Protein AF-0000000073390337 (afdb_homodimer)

Solvent-accessible surface area (backbone atoms only — not comparable to full-atom values): 37050 Å² total; per-residue (Å²): 123,30,49,32,15,36,38,75,46,64,50,54,58,56,30,43,57,55,48,52,52,51,50,49,24,47,72,44,14,72,26,25,35,34,39,32,41,60,30,49,56,32,72,34,68,82,40,64,61,52,49,68,56,39,47,49,39,52,44,60,63,42,59,75,82,54,41,79,37,54,44,79,43,74,34,68,76,51,90,49,60,69,59,32,46,50,51,53,52,53,58,48,54,76,74,48,61,94,84,52,46,40,28,38,45,44,68,50,80,82,76,32,61,63,63,50,65,64,41,81,85,51,38,82,41,77,44,76,81,58,78,89,82,51,45,64,60,53,44,51,34,55,52,71,34,47,76,87,41,33,66,68,46,39,46,90,48,44,90,48,33,42,67,51,35,52,52,48,52,57,56,46,47,71,38,73,64,38,60,57,36,30,51,35,43,52,50,43,50,50,54,48,56,54,46,61,76,32,85,59,86,71,50,44,53,33,21,26,32,45,42,32,39,58,68,24,34,46,34,28,22,31,52,45,73,71,50,53,69,19,34,32,54,33,46,44,68,58,49,74,82,35,35,67,68,53,31,24,52,48,30,34,26,63,41,25,53,40,81,71,56,64,71,56,52,59,71,21,51,75,47,76,47,78,50,37,52,40,77,50,38,87,83,40,36,38,35,33,45,35,37,34,29,47,57,44,85,49,77,80,74,66,69,43,50,31,89,70,16,69,35,50,46,78,39,54,54,87,56,46,60,82,42,42,46,44,19,33,73,51,38,47,56,55,48,29,71,79,67,49,52,79,59,75,76,72,79,119,122,30,48,31,15,36,36,74,48,64,50,54,57,56,29,43,57,56,48,51,52,50,49,51,24,48,73,44,14,73,27,24,35,34,38,29,41,60,30,49,55,33,71,34,70,81,40,64,62,52,49,68,56,37,48,50,39,54,44,59,64,42,58,76,82,54,40,79,38,53,44,79,43,74,34,68,76,51,91,49,60,70,59,32,46,49,50,51,53,53,58,49,54,77,74,49,63,93,83,52,44,41,28,38,47,43,67,49,80,82,77,32,60,62,64,51,64,65,41,80,85,51,37,81,40,78,45,76,82,58,79,89,82,50,44,63,58,53,44,51,34,55,53,71,34,47,75,88,40,32,68,68,48,40,45,92,46,45,88,47,33,42,68,51,36,53,52,49,52,57,56,47,48,74,37,75,64,37,58,57,35,28,52,35,43,52,50,44,51,49,54,50,56,54,46,62,76,32,84,58,86,72,50,43,54,32,20,26,32,44,42,32,39,59,69,23,34,45,34,27,24,30,51,44,73,72,51,55,68,18,34,32,52,33,46,43,68,57,51,75,80,35,37,67,67,54,31,24,53,48,29,34,26,61,42,24,52,41,81,70,56,64,72,56,51,59,72,20,52,74,47,76,46,76,49,35,52,41,77,50,38,87,81,40,35,38,35,33,45,35,36,35,30,47,56,44,85,50,78,80,73,66,68,43,50,31,90,68,17,69,35,51,48,76,40,55,54,87,56,46,60,82,41,44,46,45,20,33,73,51,39,46,57,55,46,28,70,79,66,49,53,80,59,74,76,74,80,120

pLDDT: mean 91.86, std 10.79, range [25.38, 98.88]

Sequence (696 aa):
MYDNAILIGRFEPVHNGHLALLRCALDSAHHAIVIMGSAWQARSPKNPFTWQEREAMLRNALPVADRARLTVLPVRDHYNELAWVAAVLQAVARHVRPDARIGLVGHFKDATSSYLRRFPGWQLIAVERQGSIDATAIRDAYFGATPDTLLAALGPLAEQVPDSTIDFLRAFAQAPHYAALQEEWRMLRGYREAWAKAPYPPVFVTVDAVLRCQDHVLLIRRAHAPGKGQLAAPGGFIEQRETVWQSCLRELAEETHCTLPEARMRAALREVAVFDHPDRSQRGRTITHAHYFDLEGEPFPDVRADDDAAQVEWFPITALAALEEAFFEDHFHMLDHFLGLTRELAAGMYDNAILIGRFEPVHNGHLALLRCALDSAHHAIVIMGSAWQARSPKNPFTWQEREAMLRNALPVADRARLTVLPVRDHYNELAWVAAVLQAVARHVRPDARIGLVGHFKDATSSYLRRFPGWQLIAVERQGSIDATAIRDAYFGATPDTLLAALGPLAEQVPDSTIDFLRAFAQAPHYAALQEEWRMLRGYREAWAKAPYPPVFVTVDAVLRCQDHVLLIRRAHAPGKGQLAAPGGFIEQRETVWQSCLRELAEETHCTLPEARMRAALREVAVFDHPDRSQRGRTITHAHYFDLEGEPFPDVRADDDAAQVEWFPITALAALEEAFFEDHFHMLDHFLGLTRELAAG

Foldseek 3Di:
DFAEEEEEDQPLDPWQQNLVLVVLRVVVHQAYEYEHEQQQAAAALVRNDHVVLNLVQNLVLDDVVRSVRYHYHYAYDDPDPLVRLVRVVVRVPVVDDPPTAYEYEDADDPVNVVVVVSPPRYHYDHDHRDDPDDSNQLSCLLLVDALVCRCVSCVVVPVTGGPSSSVSSSVVSPDPSSVVNSVQVVVLVVLCVVCVPPPDFDAFEKEFEFEAEAQWTKWFQFCDPPLHRFIAGQMDGDDPPDDSLRRHQVSCCQFWVQDDDPVLQVVFWDDWDKDQRQPQDSSGRYIYIYTYGYNYHDPDTHTDGDPRTPDMDIGRLQCLLVCSNRHDRCRSVVCCVVPVSPPPPPPD/DFAEEEEEDQPLDPWQQNLVQVVLRVVVHQAYEYEHEQQQAAAALVRNDHVVLNLVQNLVLDDVVRSVRYHYHYAYDDPDPLVRLVRVVVRVPVVDDPPTAYEYEDADDPVNVVVVVSPPRYHYDHDHRDDPDDSNQLSCLLLVDALVCRCVSCVVVPVTGGPSSSVSSSVVSPDPSSVVNSVQVVVLVVLCVVCVPPPDFDAFEKEFEFEAEAQWTKWFQFCDPPLHRFIAGQMTGDDPPDDSLRRHQVSCCQFWVQDDDPVLQVVFWDDWDKDQRQPQDSSGRYIYIYTYGYNYHDPDTHTDGDPRTPDMDIGRLQCLLVCSHRHDRCRSVVCCVVPVNPPPPPPD

Nearest PDB structures (foldseek):
  2qjo-assembly1_B-2  TM=9.492E-01  e=7.260E-41  Synechocystis sp. PCC 6803
  2qjo-assembly1_A-2  TM=9.549E-01  e=6.560E-40  Synechocystis sp. PCC 6803
  2qjo-assembly1_C-2  TM=9.511E-01  e=1.894E-38  Synechocystis sp. PCC 6803
  2qjt-assembly1_A  TM=9.164E-01  e=4.029E-37  Francisella tularensis
  1rya-assembly1_B  TM=6.774E-01  e=5.904E-10  Escherichia coli

Secondary structure (DSSP, 8-state):
-EEEEEEEE--SS--HHHHHHHHHHHHHEEEEEEEE-STTPPP-SSS-S-HHHHHHHHHHTS-HHHHTTEEEEE----SSHHHHHHHHHHHHHTTS-TT--EEEEE--SSTHHHHHTTSTT-EEEE----SS--HHHHHHHHHHS-TTTHHHHHGGGGGGS-HHHHHHHHHHTTSHHHHHHHHHHHHHHHHHHHTTTSSS---EEEEEEEEEETTEEEEEEE-SSSSTT-EE-SEEEPPTT--HHHHHHHHHHHHH-----HHHHHHHEEEEEEE--TTS-TTSSEEEEEEEEE-TTSPPPP----TTEEEEEEEEHHHHGGGGGGBSTTHHHHHHHHH-TTS-----/-EEEEEEEE--SS--HHHHHHHHHHHHHEEEEEEEE-STTPPP-SSS-S-HHHHHHHHHHTS-HHHHTTEEEEE----SSHHHHHHHHHHHHHTTS-TT--EEEEE--SSTHHHHHTTSTT-EEEE----SS--HHHHHHHHHHS-TTTHHHHHGGGGGGS-HHHHHHHHHHTTSHHHHHHHHHHHHHHHHHHHTTTSSS---EEEEEEEEEETTEEEEEEE-SSSSTT-EE-SEEEPPTT--HHHHHHHHHHHHH-----HHHHHHHEEEEEEE--TTS-TTSSEEEEEEEEE-TTSPPPP----TTEEEEEEEEGGGGGGGGGGBSTTHHHHHHHHH-TTS-----

Structure (mmCIF, N/CA/C/O backbone):
data_AF-0000000073390337-model_v1
#
loop_
_entity.id
_entity.type
_entity.pdbx_description
1 polymer 'Cytidyltransferase-related domain protein'
#
loop_
_atom_site.group_PDB
_atom_site.id
_atom_site.type_symbol
_atom_site.label_atom_id
_atom_site.label_alt_id
_atom_site.label_comp_id
_atom_site.label_asym_id
_atom_site.label_entity_id
_atom_site.label_seq_id
_atom_site.pdbx_PDB_ins_code
_atom_site.Cartn_x
_atom_site.Cartn_y
_atom_site.Cartn_z
_atom_site.occupancy
_atom_site.B_iso_or_equiv
_atom_site.auth_seq_id
_atom_site.auth_comp_id
_atom_site.auth_asym_id
_atom_site.auth_atom_id
_atom_site.pdbx_PDB_model_num
ATOM 1 N N . MET A 1 1 ? -3.328 49.844 -1.834 1 90.69 1 MET A N 1
ATOM 2 C CA . MET A 1 1 ? -3.301 49.156 -0.55 1 90.69 1 MET A CA 1
ATOM 3 C C . MET A 1 1 ? -4.5 48.219 -0.411 1 90.69 1 MET A C 1
ATOM 5 O O . MET A 1 1 ? -5.621 48.562 -0.766 1 90.69 1 MET A O 1
ATOM 9 N N . TYR A 1 2 ? -4.246 47.062 0.024 1 96.25 2 TYR A N 1
ATOM 10 C CA . TYR A 1 2 ? -5.312 46.094 0.208 1 96.25 2 TYR A CA 1
ATOM 11 C C . TYR A 1 2 ? -6.023 46.312 1.539 1 96.25 2 TYR A C 1
ATOM 13 O O . TYR A 1 2 ? -5.5 46.969 2.43 1 96.25 2 TYR A O 1
ATOM 21 N N . ASP A 1 3 ? -7.234 45.844 1.52 1 97.75 3 ASP A N 1
ATOM 22 C CA . ASP A 1 3 ? -7.906 45.812 2.814 1 97.75 3 ASP A CA 1
ATOM 23 C C . ASP A 1 3 ? -7.301 44.75 3.732 1 97.75 3 ASP A C 1
ATOM 25 O O . ASP A 1 3 ? -7.023 45.031 4.902 1 97.75 3 ASP A O 1
ATOM 29 N N . ASN A 1 4 ? -7.105 43.594 3.156 1 97.75 4 ASN A N 1
ATOM 30 C CA . ASN A 1 4 ? -6.531 42.5 3.893 1 97.75 4 ASN A CA 1
ATOM 31 C C . ASN A 1 4 ? -5.441 41.781 3.086 1 97.75 4 ASN A C 1
ATOM 33 O O . ASN A 1 4 ? -5.566 41.625 1.87 1 97.75 4 ASN A O 1
ATOM 37 N N . ALA A 1 5 ? -4.426 41.406 3.766 1 97.5 5 ALA A N 1
ATOM 38 C CA . ALA A 1 5 ? -3.393 40.562 3.195 1 97.5 5 ALA A CA 1
ATOM 39 C C . ALA A 1 5 ? -3.322 39.219 3.934 1 97.5 5 ALA A C 1
ATOM 41 O O . ALA A 1 5 ? -3.271 39.188 5.164 1 97.5 5 ALA A O 1
ATOM 42 N N . ILE A 1 6 ? -3.328 38.188 3.143 1 96.5 6 ILE A N 1
ATOM 43 C CA . ILE A 1 6 ? -3.377 36.844 3.707 1 96.5 6 ILE A CA 1
ATOM 44 C C . ILE A 1 6 ? -2.004 36.188 3.6 1 96.5 6 ILE A C 1
ATOM 46 O O . ILE A 1 6 ? -1.364 36.25 2.547 1 96.5 6 ILE A O 1
ATOM 50 N N . LEU A 1 7 ? -1.531 35.625 4.656 1 94.94 7 LEU A N 1
ATOM 51 C CA . LEU A 1 7 ? -0.324 34.812 4.711 1 94.94 7 LEU A CA 1
ATOM 52 C C . LEU A 1 7 ? -0.641 33.406 5.215 1 94.94 7 LEU A C 1
ATOM 54 O O . LEU A 1 7 ? -1.217 33.25 6.297 1 94.94 7 LEU A O 1
ATOM 58 N N . ILE A 1 8 ? -0.275 32.406 4.402 1 92.88 8 ILE A N 1
ATOM 59 C CA . ILE A 1 8 ? -0.553 31.016 4.766 1 92.88 8 ILE A CA 1
ATOM 60 C C . ILE A 1 8 ? 0.744 30.312 5.168 1 92.88 8 ILE A C 1
ATOM 62 O O . ILE A 1 8 ? 1.766 30.453 4.492 1 92.88 8 ILE A O 1
ATOM 66 N N . GLY A 1 9 ? 0.733 29.594 6.289 1 92.19 9 GLY A N 1
ATOM 67 C CA . GLY A 1 9 ? 1.906 28.844 6.715 1 92.19 9 GLY A CA 1
ATOM 68 C C . GLY A 1 9 ? 1.674 28.031 7.973 1 92.19 9 GLY A C 1
ATOM 69 O O . GLY A 1 9 ? 0.586 28.078 8.555 1 92.19 9 GLY A O 1
ATOM 70 N N . ARG A 1 10 ? 2.693 27.312 8.391 1 93.12 10 ARG A N 1
ATOM 71 C CA . ARG A 1 10 ? 2.631 26.531 9.625 1 93.12 10 ARG A CA 1
ATOM 72 C C . ARG A 1 10 ? 3.355 27.25 10.766 1 93.12 10 ARG A C 1
ATOM 74 O O . ARG A 1 10 ? 2.98 27.109 11.93 1 93.12 10 ARG A O 1
ATOM 81 N N . PHE A 1 11 ? 4.52 27.953 10.492 1 95.62 11 PHE A N 1
ATOM 82 C CA . PHE A 1 11 ? 5.238 28.781 11.445 1 95.62 11 PHE A CA 1
ATOM 83 C C . PHE A 1 11 ? 5.727 27.953 12.633 1 95.62 11 PHE A C 1
ATOM 85 O O . PHE A 1 11 ? 5.48 28.312 13.781 1 95.62 11 PHE A O 1
ATOM 92 N N . GLU A 1 12 ? 6.426 26.875 12.352 1 95.38 12 GLU A N 1
ATOM 93 C CA . GLU A 1 12 ? 6.848 25.875 13.32 1 95.38 12 GLU A CA 1
ATOM 94 C C . GLU A 1 12 ? 8.367 25.781 13.406 1 95.38 12 GLU A C 1
ATOM 96 O O . GLU A 1 12 ? 8.961 24.75 13.07 1 95.38 12 GLU A O 1
ATOM 101 N N . PRO A 1 13 ? 9.219 26.703 13.945 1 96.56 13 PRO A N 1
ATOM 102 C CA . PRO A 1 13 ? 8.773 27.922 14.602 1 96.56 13 PRO A CA 1
ATOM 103 C C . PRO A 1 13 ? 8.852 29.141 13.688 1 96.56 13 PRO A C 1
ATOM 105 O O . PRO A 1 13 ? 9.266 29.031 12.531 1 96.56 13 PRO A O 1
ATOM 108 N N . VAL A 1 14 ? 8.469 30.25 14.211 1 96.38 14 VAL A N 1
ATOM 109 C CA . VAL A 1 14 ? 8.547 31.5 13.477 1 96.38 14 VAL A CA 1
ATOM 110 C C . VAL A 1 14 ? 10.008 31.891 13.258 1 96.38 14 VAL A C 1
ATOM 112 O O . VAL A 1 14 ? 10.805 31.859 14.203 1 96.38 14 VAL A O 1
ATOM 115 N N . HIS A 1 15 ? 10.43 32.125 12.078 1 94.62 15 HIS A N 1
ATOM 116 C CA . HIS A 1 15 ? 11.766 32.625 11.75 1 94.62 15 HIS A CA 1
ATOM 117 C C . HIS A 1 15 ? 11.695 33.875 10.906 1 94.62 15 HIS A C 1
ATOM 119 O O . HIS A 1 15 ? 10.609 34.375 10.578 1 94.62 15 HIS A O 1
ATOM 125 N N . ASN A 1 16 ? 12.812 34.375 10.547 1 92.88 16 ASN A N 1
ATOM 126 C CA . ASN A 1 16 ? 12.867 35.688 9.922 1 92.88 16 ASN A CA 1
ATOM 127 C C . ASN A 1 16 ? 12.266 35.688 8.523 1 92.88 16 ASN A C 1
ATOM 129 O O . ASN A 1 16 ? 11.75 36.688 8.047 1 92.88 16 ASN A O 1
ATOM 133 N N . GLY A 1 17 ? 12.359 34.562 7.891 1 90.44 17 GLY A N 1
ATOM 134 C CA . GLY A 1 17 ? 11.672 34.438 6.617 1 90.44 17 GLY A CA 1
ATOM 135 C C . GLY A 1 17 ? 10.172 34.625 6.727 1 90.44 17 GLY A C 1
ATOM 136 O O . GLY A 1 17 ? 9.57 35.312 5.898 1 90.44 17 GLY A O 1
ATOM 137 N N . HIS A 1 18 ? 9.594 34.031 7.742 1 92.75 18 HIS A N 1
ATOM 138 C CA . HIS A 1 18 ? 8.172 34.25 8.023 1 92.75 18 HIS A CA 1
ATOM 139 C C . HIS A 1 18 ? 7.863 35.688 8.32 1 92.75 18 HIS A C 1
ATOM 141 O O . HIS A 1 18 ? 6.871 36.25 7.832 1 92.75 18 HIS A O 1
ATOM 147 N N . LEU A 1 19 ? 8.688 36.281 9.102 1 92.94 19 LEU A N 1
ATOM 148 C CA . LEU A 1 19 ? 8.469 37.688 9.523 1 92.94 19 LEU A CA 1
ATOM 149 C C . LEU A 1 19 ? 8.547 38.625 8.328 1 92.94 19 LEU A C 1
ATOM 151 O O . LEU A 1 19 ? 7.812 39.594 8.266 1 92.94 19 LEU A O 1
ATOM 155 N N . ALA A 1 20 ? 9.477 38.312 7.469 1 91.56 20 ALA A N 1
ATOM 156 C CA . ALA A 1 20 ? 9.586 39.125 6.262 1 91.56 20 ALA A CA 1
ATOM 157 C C . ALA A 1 20 ? 8.281 39.094 5.461 1 91.56 20 ALA A C 1
ATOM 159 O O . ALA A 1 20 ? 7.824 40.125 4.98 1 91.56 20 ALA A O 1
ATOM 160 N N . LEU A 1 21 ? 7.715 37.969 5.348 1 92.75 21 LEU A N 1
ATOM 161 C CA . LEU A 1 21 ? 6.449 37.844 4.641 1 92.75 21 LEU A CA 1
ATOM 162 C C . LEU A 1 21 ? 5.332 38.562 5.383 1 92.75 21 LEU A C 1
ATOM 164 O O . LEU A 1 21 ? 4.504 39.25 4.762 1 92.75 21 LEU A O 1
ATOM 168 N N . LEU A 1 22 ? 5.359 38.406 6.656 1 94.88 22 LEU A N 1
ATOM 169 C CA . LEU A 1 22 ? 4.328 39.031 7.465 1 94.88 22 LEU A CA 1
ATOM 170 C C . LEU A 1 22 ? 4.453 40.562 7.402 1 94.88 22 LEU A C 1
ATOM 172 O O . LEU A 1 22 ? 3.445 41.25 7.312 1 94.88 22 LEU A O 1
ATOM 176 N N . ARG A 1 23 ? 5.625 41.094 7.441 1 94.44 23 ARG A N 1
ATOM 177 C CA . ARG A 1 23 ? 5.848 42.531 7.316 1 94.44 23 ARG A CA 1
ATOM 178 C C . ARG A 1 23 ? 5.379 43.031 5.961 1 94.44 23 ARG A C 1
ATOM 180 O O . ARG A 1 23 ? 4.77 44.094 5.867 1 94.44 23 ARG A O 1
ATOM 187 N N . CYS A 1 24 ? 5.664 42.219 4.969 1 94.06 24 CYS A N 1
ATOM 188 C CA . CYS A 1 24 ? 5.172 42.594 3.641 1 94.06 24 CYS A CA 1
ATOM 189 C C . CYS A 1 24 ? 3.648 42.656 3.625 1 94.06 24 CYS A C 1
ATOM 191 O O . CYS A 1 24 ? 3.07 43.562 3.031 1 94.06 24 CYS A O 1
ATOM 193 N N . ALA A 1 25 ? 3.039 41.719 4.242 1 96.25 25 ALA A N 1
ATOM 194 C CA . ALA A 1 25 ? 1.583 41.719 4.344 1 96.25 25 ALA A CA 1
ATOM 195 C C . ALA A 1 25 ? 1.08 42.969 5.031 1 96.25 25 ALA A C 1
ATOM 197 O O . ALA A 1 25 ? 0.18 43.656 4.523 1 96.25 25 ALA A O 1
ATOM 198 N N . LEU A 1 26 ? 1.71 43.344 6.078 1 96.69 26 LEU A N 1
ATOM 199 C CA . LEU A 1 26 ? 1.289 44.5 6.879 1 96.69 26 LEU A CA 1
ATOM 200 C C . LEU A 1 26 ? 1.573 45.781 6.145 1 96.69 26 LEU A C 1
ATOM 202 O O . LEU A 1 26 ? 0.839 46.781 6.305 1 96.69 26 LEU A O 1
ATOM 206 N N . ASP A 1 27 ? 2.578 45.781 5.332 1 96 27 ASP A N 1
ATOM 207 C CA . ASP A 1 27 ? 2.918 46.969 4.551 1 96 27 ASP A CA 1
ATOM 208 C C . ASP A 1 27 ? 1.956 47.125 3.377 1 96 27 ASP A C 1
ATOM 210 O O . ASP A 1 27 ? 1.751 48.25 2.898 1 96 27 ASP A O 1
ATOM 214 N N . SER A 1 28 ? 1.371 46.125 2.973 1 96.5 28 SER A N 1
ATOM 215 C CA . SER A 1 28 ? 0.587 46.125 1.743 1 96.5 28 SER A CA 1
ATOM 216 C C . SER A 1 28 ? -0.904 46.25 2.039 1 96.5 28 SER A C 1
ATOM 218 O O . SER A 1 28 ? -1.706 46.469 1.132 1 96.5 28 SER A O 1
ATOM 220 N N . ALA A 1 29 ? -1.285 46.094 3.342 1 97.56 29 ALA A N 1
ATOM 221 C CA . ALA A 1 29 ? -2.709 46.062 3.664 1 97.56 29 ALA A CA 1
ATOM 222 C C . ALA A 1 29 ? -2.984 46.719 5.004 1 97.56 29 ALA A C 1
ATOM 224 O O . ALA A 1 29 ? -2.07 46.906 5.816 1 97.56 29 ALA A O 1
ATOM 225 N N . HIS A 1 30 ? -4.258 47.094 5.188 1 97.06 30 HIS A N 1
ATOM 226 C CA . HIS A 1 30 ? -4.672 47.656 6.465 1 97.06 30 HIS A CA 1
ATOM 227 C C . HIS A 1 30 ? -4.625 46.625 7.578 1 97.06 30 HIS A C 1
ATOM 229 O O . HIS A 1 30 ? -4.367 46.938 8.734 1 97.06 30 HIS A O 1
ATOM 235 N N . HIS A 1 31 ? -4.957 45.406 7.184 1 97.25 31 HIS A N 1
ATOM 236 C CA . HIS A 1 31 ? -4.984 44.281 8.125 1 97.25 31 HIS A CA 1
ATOM 237 C C . HIS A 1 31 ? -4.363 43.031 7.52 1 97.25 31 HIS A C 1
ATOM 239 O O . HIS A 1 31 ? -4.535 42.781 6.328 1 97.25 31 HIS A O 1
ATOM 245 N N . ALA A 1 32 ? -3.611 42.312 8.359 1 98 32 ALA A N 1
ATOM 246 C CA . ALA A 1 32 ? -3.037 41.031 7.93 1 98 32 ALA A CA 1
ATOM 247 C C . ALA A 1 32 ? -3.76 39.875 8.578 1 98 32 ALA A C 1
ATOM 249 O O . ALA A 1 32 ? -4.109 39.906 9.766 1 98 32 ALA A O 1
ATOM 250 N N . ILE A 1 33 ? -4.016 38.812 7.789 1 98.19 33 ILE A N 1
ATOM 251 C CA . ILE A 1 33 ? -4.602 37.562 8.273 1 98.19 33 ILE A CA 1
ATOM 252 C C . ILE A 1 33 ? -3.637 36.406 8.023 1 98.19 33 ILE A C 1
ATOM 254 O O . ILE A 1 33 ? -3.217 36.188 6.891 1 98.19 33 ILE A O 1
ATOM 258 N N . VAL A 1 34 ? -3.287 35.75 9.07 1 97.44 34 VAL A N 1
ATOM 259 C CA . VAL A 1 34 ? -2.451 34.562 8.953 1 97.44 34 VAL A CA 1
ATOM 260 C C . VAL A 1 34 ? -3.318 33.312 9.055 1 97.44 34 VAL A C 1
ATOM 262 O O . VAL A 1 34 ? -4.051 33.125 10.031 1 97.44 34 VAL A O 1
ATOM 265 N N . ILE A 1 35 ? -3.27 32.531 8.031 1 96.25 35 ILE A N 1
ATOM 266 C CA . ILE A 1 35 ? -3.865 31.219 8.078 1 96.25 35 ILE A CA 1
ATOM 267 C C . ILE A 1 35 ? -2.863 30.219 8.664 1 96.25 35 ILE A C 1
ATOM 269 O O . ILE A 1 35 ? -1.857 29.891 8.023 1 96.25 35 ILE A O 1
ATOM 273 N N . MET A 1 36 ? -3.156 29.766 9.852 1 96.62 36 MET A N 1
ATOM 274 C CA . MET A 1 36 ? -2.277 28.844 10.57 1 96.62 36 MET A CA 1
ATOM 275 C C . MET A 1 36 ? -2.654 27.391 10.281 1 96.62 36 MET A C 1
ATOM 277 O O . MET A 1 36 ? -3.576 26.859 10.898 1 96.62 36 MET A O 1
ATOM 281 N N . GLY A 1 37 ? -1.857 26.766 9.438 1 94.06 37 GLY A N 1
ATOM 282 C CA . GLY A 1 37 ? -2.137 25.375 9.07 1 94.06 37 GLY A CA 1
ATOM 283 C C . GLY A 1 37 ? -1.754 24.391 10.148 1 94.06 37 GLY A C 1
ATOM 284 O O . GLY A 1 37 ? -1.072 24.734 11.109 1 94.06 37 GLY A O 1
ATOM 285 N N . SER A 1 38 ? -2.244 23.156 10.039 1 94.38 38 SER A N 1
ATOM 286 C CA . SER A 1 38 ? -1.97 22.062 10.961 1 94.38 38 SER A CA 1
ATOM 287 C C . SER A 1 38 ? -2.279 22.469 12.398 1 94.38 38 SER A C 1
ATOM 289 O O . SER A 1 38 ? -1.502 22.172 13.312 1 94.38 38 SER A O 1
ATOM 291 N N . ALA A 1 39 ? -3.377 23.141 12.562 1 95.31 39 ALA A N 1
ATOM 292 C CA . ALA A 1 39 ? -3.664 23.828 13.812 1 95.31 39 ALA A CA 1
ATOM 293 C C . ALA A 1 39 ? -4.078 22.844 14.906 1 95.31 39 ALA A C 1
ATOM 295 O O . ALA A 1 39 ? -3.855 23.094 16.094 1 95.31 39 ALA A O 1
ATOM 296 N N . TRP A 1 40 ? -4.609 21.703 14.547 1 94.5 40 TRP A N 1
ATOM 297 C CA . TRP A 1 40 ? -5.172 20.844 15.586 1 94.5 40 TRP A CA 1
ATOM 298 C C . TRP A 1 40 ? -4.488 19.484 15.602 1 94.5 40 TRP A C 1
ATOM 300 O O . TRP A 1 40 ? -5.074 18.5 16.047 1 94.5 40 TRP A O 1
ATOM 310 N N . GLN A 1 41 ? -3.314 19.453 15.172 1 94.56 41 GLN A N 1
ATOM 311 C CA . GLN A 1 41 ? -2.521 18.234 15.25 1 94.56 41 GLN A CA 1
ATOM 312 C C . GLN A 1 41 ? -1.889 18.078 16.641 1 94.56 41 GLN A C 1
ATOM 314 O O . GLN A 1 41 ? -1.494 19.078 17.25 1 94.56 41 GLN A O 1
ATOM 319 N N . ALA A 1 42 ? -1.812 16.828 17.094 1 96.5 42 ALA A N 1
ATOM 320 C CA . ALA A 1 42 ? -1.031 16.562 18.297 1 96.5 42 ALA A CA 1
ATOM 321 C C . ALA A 1 42 ? 0.427 16.969 18.109 1 96.5 42 ALA A C 1
ATOM 323 O O . ALA A 1 42 ? 0.945 16.938 17 1 96.5 42 ALA A O 1
ATOM 324 N N . ARG A 1 43 ? 1.048 17.359 19.25 1 96.69 43 ARG A N 1
ATOM 325 C CA . ARG A 1 43 ? 2.461 17.719 19.203 1 96.69 43 ARG A CA 1
ATOM 326 C C . ARG A 1 43 ? 3.293 16.578 18.609 1 96.69 43 ARG A C 1
ATOM 328 O O . ARG A 1 43 ? 3.07 15.414 18.922 1 96.69 43 ARG A O 1
ATOM 335 N N . SER A 1 44 ? 4.172 16.938 17.734 1 97.19 44 SER A N 1
ATOM 336 C CA . SER A 1 44 ? 5.148 16.062 17.109 1 97.19 44 SER A CA 1
ATOM 337 C C . SER A 1 44 ? 6.418 16.812 16.734 1 97.19 44 SER A C 1
ATOM 339 O O . SER A 1 44 ? 6.449 18.047 16.797 1 97.19 44 SER A O 1
ATOM 341 N N . PRO A 1 45 ? 7.43 16.125 16.406 1 96.94 45 PRO A N 1
ATOM 342 C CA . PRO A 1 45 ? 8.648 16.828 16.016 1 96.94 45 PRO A CA 1
ATOM 343 C C . PRO A 1 45 ? 8.43 17.734 14.797 1 96.94 45 PRO A C 1
ATOM 345 O O . PRO A 1 45 ? 9.117 18.75 14.648 1 96.94 45 PRO A O 1
ATOM 348 N N . LYS A 1 46 ? 7.508 17.391 13.938 1 96.12 46 LYS A N 1
ATOM 349 C CA . LYS A 1 46 ? 7.188 18.203 12.773 1 96.12 46 LYS A CA 1
ATOM 350 C C . LYS A 1 46 ? 6.344 19.422 13.164 1 96.12 46 LYS A C 1
ATOM 352 O O . LYS A 1 46 ? 6.5 20.5 12.602 1 96.12 46 LYS A O 1
ATOM 357 N N . ASN A 1 47 ? 5.441 19.234 14.047 1 96.38 47 ASN A N 1
ATOM 358 C CA . ASN A 1 47 ? 4.543 20.25 14.57 1 96.38 47 ASN A CA 1
ATOM 359 C C . ASN A 1 47 ? 4.586 20.312 16.094 1 96.38 47 ASN A C 1
ATOM 361 O O . ASN A 1 47 ? 3.604 19.984 16.766 1 96.38 47 ASN A O 1
ATOM 365 N N . PRO A 1 48 ? 5.645 20.906 16.641 1 97.44 48 PRO A N 1
ATOM 366 C CA . PRO A 1 48 ? 5.855 20.812 18.078 1 97.44 48 PRO A CA 1
ATOM 367 C C . PRO A 1 48 ? 4.977 21.766 18.875 1 97.44 48 PRO A C 1
ATOM 369 O O . PRO A 1 48 ? 4.742 21.547 20.078 1 97.44 48 PRO A O 1
ATOM 372 N N . PHE A 1 49 ? 4.449 22.797 18.203 1 97.69 49 PHE A N 1
ATOM 373 C CA . PHE A 1 49 ? 3.809 23.859 18.953 1 97.69 49 PHE A CA 1
ATOM 374 C C . PHE A 1 49 ? 2.33 23.969 18.609 1 97.69 49 PHE A C 1
ATOM 376 O O . PHE A 1 49 ? 1.951 23.797 17.453 1 97.69 49 PHE A O 1
ATOM 383 N N . THR A 1 50 ? 1.489 24.266 19.609 1 97 50 THR A N 1
ATOM 384 C CA . THR A 1 50 ? 0.082 24.531 19.344 1 97 50 THR A CA 1
ATOM 385 C C . THR A 1 50 ? -0.075 25.797 18.516 1 97 50 THR A C 1
ATOM 387 O O . THR A 1 50 ? 0.854 26.609 18.422 1 97 50 THR A O 1
ATOM 390 N N . TRP A 1 51 ? -1.25 25.922 17.891 1 97.12 51 TRP A N 1
ATOM 391 C CA . TRP A 1 51 ? -1.415 27.109 17.047 1 97.12 51 TRP A CA 1
ATOM 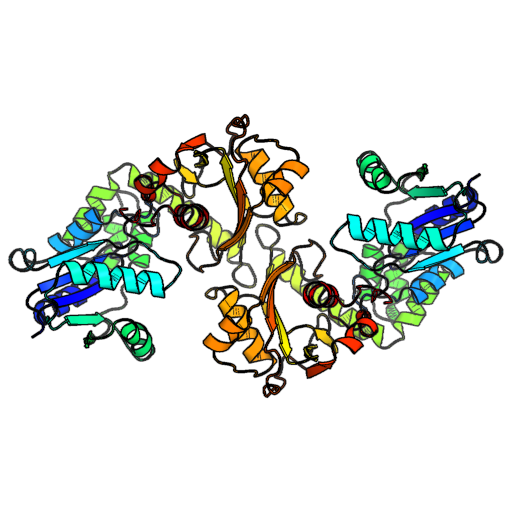392 C C . TRP A 1 51 ? -1.416 28.375 17.891 1 97.12 51 TRP A C 1
ATOM 394 O O . TRP A 1 51 ? -0.961 29.438 17.438 1 97.12 51 TRP A O 1
ATOM 404 N N . GLN A 1 52 ? -1.827 28.328 19.188 1 97.75 52 GLN A N 1
ATOM 405 C CA . GLN A 1 52 ? -1.793 29.484 20.078 1 97.75 52 GLN A CA 1
ATOM 406 C C . GLN A 1 52 ? -0.357 29.891 20.375 1 97.75 52 GLN A C 1
ATOM 408 O O . GLN A 1 52 ? -0.048 31.094 20.422 1 97.75 52 GLN A O 1
ATOM 413 N N . GLU A 1 53 ? 0.463 28.891 20.594 1 97.88 53 GLU A N 1
ATOM 414 C CA . GLU A 1 53 ? 1.878 29.172 20.828 1 97.88 53 GLU A CA 1
ATOM 415 C C . GLU A 1 53 ? 2.531 29.797 19.594 1 97.88 53 GLU A C 1
ATOM 417 O O . GLU A 1 53 ? 3.324 30.734 19.734 1 97.88 53 GLU A O 1
ATOM 422 N N . ARG A 1 54 ? 2.197 29.328 18.453 1 98.12 54 ARG A N 1
ATOM 423 C CA . ARG A 1 54 ? 2.727 29.875 17.203 1 98.12 54 ARG A CA 1
ATOM 424 C C . ARG A 1 54 ? 2.229 31.297 16.969 1 98.12 54 ARG A C 1
ATOM 426 O O . ARG A 1 54 ? 2.984 32.156 16.5 1 98.12 54 ARG A O 1
ATOM 433 N N . GLU A 1 55 ? 0.949 31.516 17.312 1 98.06 55 GLU A N 1
ATOM 434 C CA . GLU A 1 55 ? 0.419 32.875 17.25 1 98.06 55 GLU A CA 1
ATOM 435 C C . GLU A 1 55 ? 1.192 33.812 18.172 1 98.06 55 GLU A C 1
ATOM 437 O O . GLU A 1 55 ? 1.525 34.938 17.781 1 98.06 55 GLU A O 1
ATOM 442 N N . ALA A 1 56 ? 1.43 33.344 19.359 1 97.81 56 ALA A N 1
ATOM 443 C CA . ALA A 1 56 ? 2.186 34.156 20.312 1 97.81 56 ALA A CA 1
ATOM 444 C C . ALA A 1 56 ? 3.572 34.5 19.766 1 97.81 56 ALA A C 1
ATOM 446 O O . ALA A 1 56 ? 4.043 35.625 19.906 1 97.81 56 ALA A O 1
ATOM 447 N N . MET A 1 57 ? 4.238 33.5 19.125 1 97.75 57 MET A N 1
ATOM 448 C CA . MET A 1 57 ? 5.551 33.75 18.531 1 97.75 57 MET A CA 1
ATOM 449 C C . MET A 1 57 ? 5.477 34.844 17.469 1 97.75 57 MET A C 1
ATOM 451 O O . MET A 1 57 ? 6.332 35.719 17.422 1 97.75 57 MET A O 1
ATOM 455 N N . LEU A 1 58 ? 4.469 34.781 16.641 1 97.38 58 LEU A N 1
ATOM 456 C CA . LEU A 1 58 ? 4.293 35.781 15.586 1 97.38 58 LEU A CA 1
ATOM 457 C C . LEU A 1 58 ? 4.07 37.156 16.172 1 97.38 58 LEU A C 1
ATOM 459 O O . LEU A 1 58 ? 4.742 38.125 15.773 1 97.38 58 LEU A O 1
ATOM 463 N N . ARG A 1 59 ? 3.172 37.281 17.094 1 97.56 59 ARG A N 1
ATOM 464 C CA . ARG A 1 59 ? 2.822 38.562 17.688 1 97.56 59 ARG A CA 1
ATOM 465 C C . ARG A 1 59 ? 4.012 39.156 18.438 1 97.56 59 ARG A C 1
ATOM 467 O O . ARG A 1 59 ? 4.273 40.344 18.328 1 97.56 59 ARG A O 1
ATOM 474 N N . ASN A 1 60 ? 4.727 38.312 19.125 1 97.25 60 ASN A N 1
ATOM 475 C CA . ASN A 1 60 ? 5.852 38.781 19.906 1 97.25 60 ASN A CA 1
ATOM 476 C C . ASN A 1 60 ? 7.008 39.25 19.031 1 97.25 60 ASN A C 1
ATOM 478 O O . ASN A 1 60 ? 7.879 40 19.484 1 97.25 60 ASN A O 1
ATOM 482 N N . ALA A 1 61 ? 7.043 38.781 17.828 1 96.94 61 ALA A N 1
ATOM 483 C CA . ALA A 1 61 ? 8.117 39.156 16.906 1 96.94 61 ALA A CA 1
ATOM 484 C C . ALA A 1 61 ? 7.809 40.469 16.188 1 96.94 61 ALA A C 1
ATOM 486 O O . ALA A 1 61 ? 8.656 41 15.492 1 96.94 61 ALA A O 1
ATOM 487 N N . LEU A 1 62 ? 6.605 41 16.391 1 96.69 62 LEU A N 1
ATOM 488 C CA . LEU A 1 62 ? 6.172 42.219 15.742 1 96.69 62 LEU A CA 1
ATOM 489 C C . LEU A 1 62 ? 6.273 43.406 16.703 1 96.69 62 LEU A C 1
ATOM 491 O O . LEU A 1 62 ? 6.156 43.25 17.922 1 96.69 62 LEU A O 1
ATOM 495 N N . PRO A 1 63 ? 6.445 44.594 16.094 1 95.06 63 PRO A N 1
ATOM 496 C CA . PRO A 1 63 ? 6.238 45.781 16.922 1 95.06 63 PRO A CA 1
ATOM 497 C C . PRO A 1 63 ? 4.832 45.875 17.5 1 95.06 63 PRO A C 1
ATOM 499 O O . PRO A 1 63 ? 3.873 45.406 16.875 1 95.06 63 PRO A O 1
ATOM 502 N N . VAL A 1 64 ? 4.719 46.438 18.625 1 94.19 64 VAL A N 1
ATOM 503 C CA . VAL A 1 64 ? 3.471 46.5 19.375 1 94.19 64 VAL A CA 1
ATOM 504 C C . VAL A 1 64 ? 2.369 47.094 18.516 1 94.19 64 VAL A C 1
ATOM 506 O O . VAL A 1 64 ? 1.234 46.625 18.516 1 94.19 64 VAL A O 1
ATOM 509 N N . ALA A 1 65 ? 2.664 48.094 17.719 1 93.62 65 ALA A N 1
ATOM 510 C CA . ALA A 1 65 ? 1.685 48.781 16.875 1 93.62 65 ALA A CA 1
ATOM 511 C C . ALA A 1 65 ? 1.107 47.875 15.82 1 93.62 65 ALA A C 1
ATOM 513 O O . ALA A 1 65 ? -0.055 48 15.43 1 93.62 65 ALA A O 1
ATOM 514 N N . ASP A 1 66 ? 1.842 46.906 15.414 1 96.25 66 ASP A N 1
ATOM 515 C CA . ASP A 1 66 ? 1.432 46.031 14.32 1 96.25 66 ASP A CA 1
ATOM 516 C C . ASP A 1 66 ? 0.663 44.812 14.852 1 96.25 66 ASP A C 1
ATOM 518 O O . ASP A 1 66 ? -0.032 44.125 14.094 1 96.25 66 ASP A O 1
ATOM 522 N N . ARG A 1 67 ? 0.745 44.5 16.125 1 96.44 67 ARG A N 1
ATOM 523 C CA . ARG A 1 67 ? 0.119 43.344 16.719 1 96.44 67 ARG A CA 1
ATOM 524 C C . ARG A 1 67 ? -1.4 43.406 16.609 1 96.44 67 ARG A C 1
ATOM 526 O O . ARG A 1 67 ? -2.061 42.406 16.375 1 96.44 67 ARG A O 1
ATOM 533 N N . ALA A 1 68 ? -1.915 44.625 16.703 1 94.62 68 ALA A N 1
ATOM 534 C CA . ALA A 1 68 ? -3.361 44.812 16.672 1 94.62 68 ALA A CA 1
ATOM 535 C C . ALA A 1 68 ? -3.904 44.625 15.258 1 94.62 68 ALA A C 1
ATOM 537 O O . ALA A 1 68 ? -5.105 44.406 15.07 1 94.62 68 ALA A O 1
ATOM 538 N N . ARG A 1 69 ? -3.084 44.688 14.289 1 97.31 69 ARG A N 1
ATOM 539 C CA . ARG A 1 69 ? -3.484 44.594 12.891 1 97.31 69 ARG A CA 1
ATOM 540 C C . ARG A 1 69 ? -3.365 43.156 12.398 1 97.31 69 ARG A C 1
ATOM 542 O O . ARG A 1 69 ? -3.525 42.875 11.203 1 97.31 69 ARG A O 1
ATOM 549 N N . LEU A 1 70 ? -3.092 42.25 13.297 1 97.81 70 LEU A N 1
ATOM 550 C CA . LEU A 1 70 ? -2.893 40.844 12.922 1 97.81 70 LEU A CA 1
ATOM 551 C C . LEU A 1 70 ? -4.043 40 13.422 1 97.81 70 LEU A C 1
ATOM 553 O O . LEU A 1 70 ? -4.406 40.062 14.602 1 97.81 70 LEU A O 1
ATOM 557 N N . THR A 1 71 ? -4.668 39.281 12.516 1 98 71 THR A N 1
ATOM 558 C CA . THR A 1 71 ? -5.613 38.219 12.852 1 98 71 THR A CA 1
ATOM 559 C C . THR A 1 71 ? -5.051 36.844 12.469 1 98 71 THR A C 1
ATOM 561 O O . THR A 1 71 ? -4.5 36.688 11.375 1 98 71 THR A O 1
ATOM 564 N N . VAL A 1 72 ? -5.094 35.875 13.367 1 98.12 72 VAL A N 1
ATOM 565 C CA . VAL A 1 72 ? -4.633 34.531 13.094 1 98.12 72 VAL A CA 1
ATOM 566 C C . VAL A 1 72 ? -5.82 33.562 13.07 1 98.12 72 VAL A C 1
ATOM 568 O O . VAL A 1 72 ? -6.625 33.531 14 1 98.12 72 VAL A O 1
ATOM 571 N N . LEU A 1 73 ? -5.953 32.844 12 1 97.94 73 LEU A N 1
ATOM 572 C CA . LEU A 1 73 ? -7.035 31.891 11.828 1 97.94 73 LEU A CA 1
ATOM 573 C C . LEU A 1 73 ? -6.488 30.469 11.734 1 97.94 73 LEU A C 1
ATOM 575 O O . LEU A 1 73 ? -5.82 30.125 10.758 1 97.94 73 LEU A O 1
ATOM 579 N N . PRO A 1 74 ? -6.754 29.641 12.773 1 96.75 74 PRO A N 1
ATOM 580 C CA . PRO A 1 74 ? -6.336 28.234 12.688 1 96.75 74 PRO A CA 1
ATOM 581 C C . PRO A 1 74 ? -7.152 27.438 11.68 1 96.75 74 PRO A C 1
ATOM 583 O O . PRO A 1 74 ? -8.367 27.609 11.586 1 96.75 74 PRO A O 1
ATOM 586 N N . VAL A 1 75 ? -6.516 26.609 10.945 1 94.25 75 VAL A N 1
ATOM 587 C CA . VAL A 1 75 ? -7.188 25.766 9.961 1 94.25 75 VAL A CA 1
ATOM 588 C C . VAL A 1 75 ? -6.66 24.328 10.055 1 94.25 75 VAL A C 1
ATOM 590 O O . VAL A 1 75 ? -5.453 24.125 10.195 1 94.25 75 VAL A O 1
ATOM 593 N N . ARG A 1 76 ? -7.609 23.422 9.93 1 92.5 76 ARG A N 1
ATOM 594 C CA . ARG A 1 76 ? -7.297 22 9.945 1 92.5 76 ARG A CA 1
ATOM 595 C C . ARG A 1 76 ? -6.652 21.578 8.625 1 92.5 76 ARG A C 1
ATOM 597 O O . ARG A 1 76 ? -6.934 22.156 7.574 1 92.5 76 ARG A O 1
ATOM 604 N N . ASP A 1 77 ? -5.777 20.547 8.766 1 88.62 77 ASP A N 1
ATOM 605 C CA . ASP A 1 77 ? -5.285 19.922 7.539 1 88.62 77 ASP A CA 1
ATOM 606 C C . ASP A 1 77 ? -6.371 19.078 6.883 1 88.62 77 ASP A C 1
ATOM 608 O O . ASP A 1 77 ? -7.199 18.469 7.57 1 88.62 77 ASP A O 1
ATOM 612 N N . HIS A 1 78 ? -6.344 19.172 5.523 1 86 78 HIS A N 1
ATOM 613 C CA . HIS A 1 78 ? -7.184 18.281 4.719 1 86 78 HIS A CA 1
ATOM 614 C C . HIS A 1 78 ? -6.367 17.594 3.637 1 86 78 HIS A C 1
ATOM 616 O O . HIS A 1 78 ? -5.5 18.203 3.014 1 86 78 HIS A O 1
ATOM 622 N N . TYR A 1 79 ? -6.656 16.328 3.461 1 82.31 79 TYR A N 1
ATOM 623 C CA . TYR A 1 79 ? -5.984 15.656 2.359 1 82.31 79 TYR A CA 1
ATOM 624 C C . TYR A 1 79 ? -6.57 16.078 1.018 1 82.31 79 TYR A C 1
ATOM 626 O O . TYR A 1 79 ? -5.867 16.094 0.004 1 82.31 79 TYR A O 1
ATOM 634 N N . ASN A 1 80 ? -7.773 16.391 1.06 1 82.19 80 ASN A N 1
ATOM 635 C CA . ASN A 1 80 ? -8.422 16.938 -0.12 1 82.19 80 ASN A CA 1
ATOM 636 C C . ASN A 1 80 ? -8.141 18.438 -0.26 1 82.19 80 ASN A C 1
ATOM 638 O O . ASN A 1 80 ? -8.625 19.25 0.537 1 82.19 80 ASN A O 1
ATOM 642 N N . GLU A 1 81 ? -7.449 18.75 -1.251 1 83.38 81 GLU A N 1
ATOM 643 C CA . GLU A 1 81 ? -7.012 20.125 -1.449 1 83.38 81 GLU A CA 1
ATOM 644 C C . GLU A 1 81 ? -8.203 21.078 -1.577 1 83.38 81 GLU A C 1
ATOM 646 O O . GLU A 1 81 ? -8.172 22.188 -1.049 1 83.38 81 GLU A O 1
ATOM 651 N N . LEU A 1 82 ? -9.203 20.625 -2.285 1 83.62 82 LEU A N 1
ATOM 652 C CA . LEU A 1 82 ? -10.375 21.469 -2.477 1 83.62 82 LEU A CA 1
ATOM 653 C C . LEU A 1 82 ? -11.078 21.734 -1.148 1 83.62 82 LEU A C 1
ATOM 655 O O . LEU A 1 82 ? -11.547 22.844 -0.902 1 83.62 82 LEU A O 1
ATOM 659 N N . ALA A 1 83 ? -11.062 20.703 -0.346 1 87.25 83 ALA A N 1
ATOM 660 C CA . ALA A 1 83 ? -11.664 20.875 0.975 1 87.25 83 ALA A CA 1
ATOM 661 C C . ALA A 1 83 ? -10.852 21.844 1.824 1 87.25 83 ALA A C 1
ATOM 663 O O . ALA A 1 83 ? -11.422 22.656 2.559 1 87.25 83 ALA A O 1
ATOM 664 N N . TRP A 1 84 ? -9.602 21.781 1.71 1 88.38 84 TRP A N 1
ATOM 665 C CA . TRP A 1 84 ? -8.734 22.688 2.461 1 88.38 84 TRP A CA 1
ATOM 666 C C . TRP A 1 84 ? -8.914 24.125 1.992 1 88.38 84 TRP A C 1
ATOM 668 O O . TRP A 1 84 ? -9.047 25.031 2.811 1 88.38 84 TRP A O 1
ATOM 678 N N . VAL A 1 85 ? -8.953 24.344 0.711 1 90.94 85 VAL A N 1
ATOM 679 C CA . VAL A 1 85 ? -9.141 25.672 0.138 1 90.94 85 VAL A CA 1
ATOM 680 C C . VAL A 1 85 ? -10.484 26.25 0.59 1 90.94 85 VAL A C 1
ATOM 682 O O . VAL A 1 85 ? -10.562 27.406 1 1 90.94 85 VAL A O 1
ATOM 685 N N . ALA A 1 86 ? -11.453 25.391 0.55 1 91.56 86 ALA A N 1
ATOM 686 C CA . ALA A 1 86 ? -12.781 25.828 0.987 1 91.56 86 ALA A CA 1
ATOM 687 C C . ALA A 1 86 ? -12.766 26.25 2.455 1 91.56 86 ALA A C 1
ATOM 689 O O . ALA A 1 86 ? -13.383 27.234 2.83 1 91.56 86 ALA A O 1
ATOM 690 N N . ALA A 1 87 ? -12.031 25.5 3.207 1 91.94 87 ALA A N 1
ATOM 691 C CA . ALA A 1 87 ? -11.93 25.812 4.629 1 91.94 87 ALA A CA 1
ATOM 692 C C . ALA A 1 87 ? -11.234 27.156 4.852 1 91.94 87 ALA A C 1
ATOM 694 O O . ALA A 1 87 ? -11.664 27.953 5.688 1 91.94 87 ALA A O 1
ATOM 695 N N . VAL A 1 88 ? -10.219 27.422 4.102 1 93.69 88 VAL A N 1
ATOM 696 C CA . VAL A 1 88 ? -9.477 28.672 4.203 1 93.69 88 VAL A CA 1
ATOM 697 C C . VAL A 1 88 ? -10.367 29.844 3.779 1 93.69 88 VAL A C 1
ATOM 699 O O . VAL A 1 88 ? -10.469 30.844 4.488 1 93.69 88 VAL A O 1
ATOM 702 N N . LEU A 1 89 ? -11.039 29.656 2.678 1 94.19 89 LEU A N 1
ATOM 703 C CA . LEU A 1 89 ? -11.922 30.703 2.164 1 94.19 89 LEU A CA 1
ATOM 704 C C . LEU A 1 89 ? -13.039 31 3.158 1 94.19 89 LEU A C 1
ATOM 706 O O . LEU A 1 89 ? -13.344 32.188 3.406 1 94.19 89 LEU A O 1
ATOM 710 N N . GLN A 1 90 ? -13.562 29.984 3.703 1 93.62 90 GLN A N 1
ATOM 711 C CA . GLN A 1 90 ? -14.641 30.172 4.672 1 93.62 90 GLN A CA 1
ATOM 712 C C . GLN A 1 90 ? -14.141 30.891 5.926 1 93.62 90 GLN A C 1
ATOM 714 O O . GLN A 1 90 ? -14.812 31.781 6.445 1 93.62 90 GLN A O 1
ATOM 719 N N . ALA A 1 91 ? -13.008 30.516 6.367 1 94.88 91 ALA A N 1
ATOM 720 C CA . ALA A 1 91 ? -12.43 31.156 7.547 1 94.88 91 ALA A CA 1
ATOM 721 C C . ALA A 1 91 ? -12.188 32.625 7.312 1 94.88 91 ALA A C 1
ATOM 723 O O . ALA A 1 91 ? -12.531 33.469 8.156 1 94.88 91 ALA A O 1
ATOM 724 N N . VAL A 1 92 ? -11.68 33 6.191 1 96.25 92 VAL A N 1
ATOM 725 C CA . VAL A 1 92 ? -11.352 34.375 5.859 1 96.25 92 VAL A CA 1
ATOM 726 C C . VAL A 1 92 ? -12.641 35.188 5.688 1 96.25 92 VAL A C 1
ATOM 728 O O . VAL A 1 92 ? -12.75 36.312 6.176 1 96.25 92 VAL A O 1
ATOM 731 N N . ALA A 1 93 ? -13.609 34.562 5.059 1 95 93 ALA A N 1
ATOM 732 C CA . ALA A 1 93 ? -14.875 35.25 4.766 1 95 93 ALA A CA 1
ATOM 733 C C . ALA A 1 93 ? -15.555 35.688 6.047 1 95 93 ALA A C 1
ATOM 735 O O . ALA A 1 93 ? -16.266 36.719 6.051 1 95 93 ALA A O 1
ATOM 736 N N . ARG A 1 94 ? -15.297 35.031 7.066 1 95.19 94 ARG A N 1
ATOM 737 C CA . ARG A 1 94 ? -15.922 35.375 8.344 1 95.19 94 ARG A CA 1
ATOM 738 C C . ARG A 1 94 ? -15.258 36.594 8.969 1 95.19 94 ARG A C 1
ATOM 740 O O . ARG A 1 94 ? -15.805 37.188 9.906 1 95.19 94 ARG A O 1
ATOM 747 N N . HIS A 1 95 ? -14.125 37 8.383 1 95.56 95 HIS A N 1
ATOM 748 C CA . HIS A 1 95 ? -13.352 38.031 9.062 1 95.56 95 HIS A CA 1
ATOM 749 C C . HIS A 1 95 ? -13.133 39.25 8.156 1 95.56 95 HIS A C 1
ATOM 751 O O . HIS A 1 95 ? -12.422 40.188 8.523 1 95.56 95 HIS A O 1
ATOM 757 N N . VAL A 1 96 ? -13.711 39.156 6.977 1 95.44 96 VAL A N 1
ATOM 758 C CA . VAL A 1 96 ? -13.508 40.25 6.055 1 95.44 96 VAL A CA 1
ATOM 759 C C . VAL A 1 96 ? -14.844 40.688 5.449 1 95.44 96 VAL A C 1
ATOM 761 O O . VAL A 1 96 ? -15.797 39.906 5.43 1 95.44 96 VAL A O 1
ATOM 764 N N . ARG A 1 97 ? -14.844 41.906 4.926 1 93.81 97 ARG A N 1
ATOM 765 C CA . ARG A 1 97 ? -16 42.375 4.18 1 93.81 97 ARG A CA 1
ATOM 766 C C . ARG A 1 97 ? -16.094 41.688 2.82 1 93.81 97 ARG A C 1
ATOM 768 O O . ARG A 1 97 ? -15.07 41.406 2.201 1 93.81 97 ARG A O 1
ATOM 775 N N . PRO A 1 98 ? -17.344 41.5 2.355 1 91.69 98 PRO A N 1
ATOM 776 C CA . PRO A 1 98 ? -17.531 40.812 1.076 1 91.69 98 PRO A CA 1
ATOM 777 C C . PRO A 1 98 ? -16.828 41.531 -0.083 1 91.69 98 PRO A C 1
ATOM 779 O O . PRO A 1 98 ? -16.391 40.875 -1.033 1 91.69 98 PRO A O 1
ATOM 782 N N . ASP A 1 99 ? -16.703 42.844 0.032 1 92.81 99 ASP A N 1
ATOM 783 C CA . ASP A 1 99 ? -16.125 43.594 -1.07 1 92.81 99 ASP A CA 1
ATOM 784 C C . ASP A 1 99 ? -14.688 43.969 -0.771 1 92.81 99 ASP A C 1
ATOM 786 O O . ASP A 1 99 ? -14.109 44.844 -1.451 1 92.81 99 ASP A O 1
ATOM 790 N N . ALA A 1 100 ? -14.102 43.312 0.165 1 95.69 100 ALA A N 1
ATOM 791 C CA . ALA A 1 100 ? -12.742 43.656 0.562 1 95.69 100 ALA A CA 1
ATOM 792 C C . ALA A 1 100 ? -11.734 43.281 -0.519 1 95.69 100 ALA A C 1
ATOM 794 O O . ALA A 1 100 ? -11.867 42.219 -1.144 1 95.69 100 ALA A O 1
ATOM 795 N N . ARG A 1 101 ? -10.812 44.125 -0.754 1 96.56 101 ARG A N 1
ATOM 796 C CA . ARG A 1 101 ? -9.672 43.781 -1.595 1 96.56 101 ARG A CA 1
ATOM 797 C C . ARG A 1 101 ? -8.664 42.906 -0.831 1 96.56 101 ARG A C 1
ATOM 799 O O . ARG A 1 101 ? -8.086 43.375 0.163 1 96.56 101 ARG A O 1
ATOM 806 N N . ILE A 1 102 ? -8.445 41.688 -1.323 1 96 102 ILE A N 1
ATOM 807 C CA . ILE A 1 102 ? -7.633 40.75 -0.583 1 96 102 ILE A CA 1
ATOM 808 C C . ILE A 1 102 ? -6.383 40.406 -1.389 1 96 102 ILE A C 1
ATOM 810 O O . ILE A 1 102 ? -6.469 40.094 -2.586 1 96 102 ILE A O 1
ATOM 814 N N . GLY A 1 103 ? -5.238 40.5 -0.715 1 94.75 103 GLY A N 1
ATOM 815 C CA . GLY A 1 103 ? -3.984 40.031 -1.281 1 94.75 103 GLY A CA 1
ATOM 816 C C . GLY A 1 103 ? -3.447 38.781 -0.592 1 94.75 103 GLY A C 1
ATOM 817 O O . GLY A 1 103 ? -3.531 38.656 0.632 1 94.75 103 GLY A O 1
ATOM 818 N N . LEU A 1 104 ? -2.941 37.844 -1.414 1 93.31 104 LEU A N 1
ATOM 819 C CA . LEU A 1 104 ? -2.271 36.656 -0.896 1 93.31 104 LEU A CA 1
ATOM 820 C C . LEU A 1 104 ? -0.756 36.812 -0.998 1 93.31 104 LEU A C 1
ATOM 822 O O . LEU A 1 104 ? -0.212 36.938 -2.098 1 93.31 104 LEU A O 1
ATOM 826 N N . VAL A 1 105 ? -0.166 36.719 0.169 1 92 105 VAL A N 1
ATOM 827 C CA . VAL A 1 105 ? 1.281 36.906 0.216 1 92 105 VAL A CA 1
ATOM 828 C C . VAL A 1 105 ? 1.979 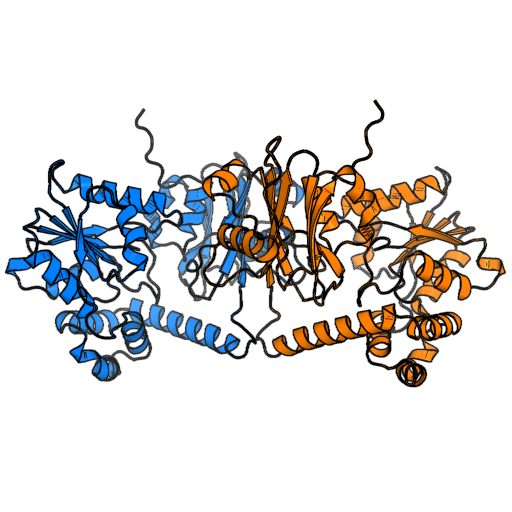35.562 -0.006 1 92 105 VAL A C 1
ATOM 830 O O . VAL A 1 105 ? 1.604 34.562 0.594 1 92 105 VAL A O 1
ATOM 833 N N . GLY A 1 106 ? 3.062 35.5 -0.909 1 83.25 106 GLY A N 1
ATOM 834 C CA . GLY A 1 106 ? 3.818 34.25 -1.08 1 83.25 106 GLY A CA 1
ATOM 835 C C . GLY A 1 106 ? 4.996 34.406 -2.023 1 83.25 106 GLY A C 1
ATOM 836 O O . GLY A 1 106 ? 5.164 35.469 -2.654 1 83.25 106 GLY A O 1
ATOM 837 N N . HIS A 1 107 ? 5.93 33.312 -1.894 1 74.19 107 HIS A N 1
ATOM 838 C CA . HIS A 1 107 ? 7.051 33.188 -2.82 1 74.19 107 HIS A CA 1
ATOM 839 C C . HIS A 1 107 ? 6.641 32.5 -4.109 1 74.19 107 HIS A C 1
ATOM 841 O O . HIS A 1 107 ? 6.27 31.328 -4.086 1 74.19 107 HIS A O 1
ATOM 847 N N . PHE A 1 108 ? 5.996 32.938 -4.867 1 59.69 108 PHE A N 1
ATOM 848 C CA . PHE A 1 108 ? 5.52 32.156 -5.988 1 59.69 108 PHE A CA 1
ATOM 849 C C . PHE A 1 108 ? 6.383 32.375 -7.227 1 59.69 108 PHE A C 1
ATOM 851 O O . PHE A 1 108 ? 6.637 33.531 -7.598 1 59.69 108 PHE A O 1
ATOM 858 N N . LYS A 1 109 ? 7.473 31.438 -7.324 1 48.91 109 LYS A N 1
ATOM 859 C CA . LYS A 1 109 ? 8.086 31.562 -8.641 1 48.91 109 LYS A CA 1
ATOM 860 C C . LYS A 1 109 ? 7.062 31.297 -9.75 1 48.91 109 LYS A C 1
ATOM 862 O O . LYS A 1 109 ? 6.191 32.125 -10.008 1 48.91 109 LYS A O 1
ATOM 867 N N . ASP A 1 110 ? 7.305 30.172 -10.578 1 46.91 110 ASP A N 1
ATOM 868 C CA . ASP A 1 110 ? 6.539 29.719 -11.742 1 46.91 110 ASP A CA 1
ATOM 869 C C . ASP A 1 110 ? 5.293 28.953 -11.312 1 46.91 110 ASP A C 1
ATOM 871 O O . ASP A 1 110 ? 4.359 28.797 -12.102 1 46.91 110 ASP A O 1
ATOM 875 N N . ALA A 1 111 ? 5.434 28.016 -10.438 1 46 111 ALA A N 1
ATOM 876 C CA . ALA A 1 111 ? 4.406 27.047 -10.062 1 46 111 ALA A CA 1
ATOM 877 C C . ALA A 1 111 ? 3.232 27.719 -9.375 1 46 111 ALA A C 1
ATOM 879 O O . ALA A 1 111 ? 2.311 27.062 -8.891 1 46 111 ALA A O 1
ATOM 880 N N . THR A 1 112 ? 3.271 29.062 -9.078 1 48.81 112 THR A N 1
ATOM 881 C CA . THR A 1 112 ? 2.434 30.031 -8.375 1 48.81 112 THR A CA 1
ATOM 882 C C . THR A 1 112 ? 1.007 30 -8.914 1 48.81 112 THR A C 1
ATOM 884 O O . THR A 1 112 ? 0.046 30.141 -8.156 1 48.81 112 THR A O 1
ATOM 887 N N . SER A 1 113 ? 1.05 29.859 -10.18 1 50.12 113 SER A N 1
ATOM 888 C CA . SER A 1 113 ? -0.235 30.109 -10.828 1 50.12 113 SER A CA 1
ATOM 889 C C . SER A 1 113 ? -1.264 29.062 -10.414 1 50.12 113 SER A C 1
ATOM 891 O O . SER A 1 113 ? -2.439 29.375 -10.234 1 50.12 113 SER A O 1
ATOM 893 N N . SER A 1 114 ? -0.715 27.922 -10.031 1 58.69 114 SER A N 1
ATOM 894 C CA . SER A 1 114 ? -1.703 26.875 -9.773 1 58.69 114 SER A CA 1
ATOM 895 C C . SER A 1 114 ? -2.266 26.984 -8.359 1 58.69 114 SER A C 1
ATOM 897 O O . SER A 1 114 ? -3.463 26.797 -8.148 1 58.69 114 SER A O 1
ATOM 899 N N . TYR A 1 115 ? -1.403 27.469 -7.457 1 64.06 115 TYR A N 1
ATOM 900 C CA . TYR A 1 115 ? -1.868 27.594 -6.082 1 64.06 115 TYR A CA 1
ATOM 901 C C . TYR A 1 115 ? -2.828 28.766 -5.938 1 64.06 115 TYR A C 1
ATOM 903 O O . TYR A 1 115 ? -3.859 28.656 -5.27 1 64.06 115 TYR A O 1
ATOM 911 N N . LEU A 1 116 ? -2.543 29.875 -6.633 1 63.78 116 LEU A N 1
ATOM 912 C CA . LEU A 1 116 ? -3.385 31.062 -6.574 1 63.78 116 LEU A CA 1
ATOM 913 C C . LEU A 1 116 ? -4.727 30.812 -7.25 1 63.78 116 LEU A C 1
ATOM 915 O O . LEU A 1 116 ? -5.742 31.391 -6.859 1 63.78 116 LEU A O 1
ATOM 919 N N . ARG A 1 117 ? -4.629 29.969 -8.203 1 70.25 117 ARG A N 1
ATOM 920 C CA . ARG A 1 117 ? -5.852 29.672 -8.945 1 70.25 117 ARG A CA 1
ATOM 921 C C . ARG A 1 117 ? -6.895 29.016 -8.039 1 70.25 117 ARG A C 1
ATOM 923 O O . ARG A 1 117 ? -8.094 29.078 -8.32 1 70.25 117 ARG A O 1
ATOM 930 N N . ARG A 1 118 ? -6.398 28.75 -6.945 1 80.94 118 ARG A N 1
ATOM 931 C CA . ARG A 1 118 ? -7.305 28.062 -6.031 1 80.94 118 ARG A CA 1
ATOM 932 C C . ARG A 1 118 ? -8.047 29.047 -5.148 1 80.94 118 ARG A C 1
ATOM 934 O O . ARG A 1 118 ? -9.023 28.688 -4.484 1 80.94 118 ARG A O 1
ATOM 941 N N . PHE A 1 119 ? -7.594 30.312 -5.227 1 88.5 119 PHE A N 1
ATOM 942 C CA . PHE A 1 119 ? -8.219 31.344 -4.402 1 88.5 119 PHE A CA 1
ATOM 943 C C . PHE A 1 119 ? -8.742 32.469 -5.266 1 88.5 119 PHE A C 1
ATOM 945 O O . PHE A 1 119 ? -8.148 33.562 -5.312 1 88.5 119 PHE A O 1
ATOM 952 N N . PRO A 1 120 ? -9.961 32.219 -5.789 1 85.25 120 PRO A N 1
ATOM 953 C CA . PRO A 1 120 ? -10.523 33.219 -6.699 1 85.25 120 PRO A CA 1
ATOM 954 C C . PRO A 1 120 ? -10.75 34.562 -6.023 1 85.25 120 PRO A C 1
ATOM 956 O O . PRO A 1 120 ? -11.227 34.625 -4.883 1 85.25 120 PRO A O 1
ATOM 959 N N . GLY A 1 121 ? -10.359 35.594 -6.801 1 87.94 121 GLY A N 1
ATOM 960 C CA . GLY A 1 121 ? -10.602 36.938 -6.312 1 87.94 121 GLY A CA 1
ATOM 961 C C . GLY A 1 121 ? -9.43 37.5 -5.543 1 87.94 121 GLY A C 1
ATOM 962 O O . GLY A 1 121 ? -9.359 38.719 -5.32 1 87.94 121 GLY A O 1
ATOM 963 N N . TRP A 1 122 ? -8.594 36.594 -5.105 1 91 122 TRP A N 1
ATOM 964 C CA . TRP A 1 122 ? -7.426 37.094 -4.391 1 91 122 TRP A CA 1
ATOM 965 C C . TRP A 1 122 ? -6.324 37.5 -5.363 1 91 122 TRP A C 1
ATOM 967 O O . TRP A 1 122 ? -6.207 36.938 -6.449 1 91 122 TRP A O 1
ATOM 977 N N . GLN A 1 123 ? -5.629 38.5 -4.973 1 90.12 123 GLN A N 1
ATOM 978 C CA . GLN A 1 123 ? -4.492 38.969 -5.773 1 90.12 123 GLN A CA 1
ATOM 979 C C . GLN A 1 123 ? -3.172 38.562 -5.129 1 90.12 123 GLN A C 1
ATOM 981 O O . GLN A 1 123 ? -3.068 38.5 -3.9 1 90.12 123 GLN A O 1
ATOM 986 N N . LEU A 1 124 ? -2.236 38.344 -5.977 1 88.25 124 LEU A N 1
ATOM 987 C CA . LEU A 1 124 ? -0.943 37.875 -5.473 1 88.25 124 LEU A CA 1
ATOM 988 C C . LEU A 1 124 ? -0.079 39.062 -5.059 1 88.25 124 LEU A C 1
ATOM 990 O O . LEU A 1 124 ? 0.035 40.062 -5.797 1 88.25 124 LEU A O 1
ATOM 994 N N . ILE A 1 125 ? 0.372 39 -3.885 1 89.5 125 ILE A N 1
ATOM 995 C CA . ILE A 1 125 ? 1.448 39.875 -3.424 1 89.5 125 ILE A CA 1
ATOM 996 C C . ILE A 1 125 ? 2.768 39.094 -3.42 1 89.5 125 ILE A C 1
ATOM 998 O O . ILE A 1 125 ? 3.062 38.344 -2.477 1 89.5 125 ILE A O 1
ATOM 1002 N N . ALA A 1 126 ? 3.555 39.25 -4.422 1 83.12 126 ALA A N 1
ATOM 1003 C CA . ALA A 1 126 ? 4.77 38.469 -4.621 1 83.12 126 ALA A CA 1
ATOM 1004 C C . ALA A 1 126 ? 5.926 39.031 -3.791 1 83.12 126 ALA A C 1
ATOM 1006 O O . ALA A 1 126 ? 6.164 40.219 -3.777 1 83.12 126 ALA A O 1
ATOM 1007 N N . VAL A 1 127 ? 6.496 38.156 -3.055 1 81.5 127 VAL A N 1
ATOM 1008 C CA . VAL A 1 127 ? 7.668 38.5 -2.266 1 81.5 127 VAL A CA 1
ATOM 1009 C C . VAL A 1 127 ? 8.875 37.688 -2.736 1 81.5 127 VAL A C 1
ATOM 1011 O O . VAL A 1 127 ? 8.75 36.531 -3.076 1 81.5 127 VAL A O 1
ATOM 1014 N N . GLU A 1 128 ? 9.945 38.25 -2.84 1 75.12 128 GLU A N 1
ATOM 1015 C CA . GLU A 1 128 ? 11.164 37.531 -3.193 1 75.12 128 GLU A CA 1
ATOM 1016 C C . GLU A 1 128 ? 11.625 36.625 -2.055 1 75.12 128 GLU A C 1
ATOM 1018 O O . GLU A 1 128 ? 11.469 36.969 -0.881 1 75.12 128 GLU A O 1
ATOM 1023 N N . ARG A 1 129 ? 11.992 35.469 -2.459 1 68.75 129 ARG A N 1
ATOM 1024 C CA . ARG A 1 129 ? 12.5 34.562 -1.454 1 68.75 129 ARG A CA 1
ATOM 1025 C C . ARG A 1 129 ? 13.641 35.188 -0.662 1 68.75 129 ARG A C 1
ATOM 1027 O O . ARG A 1 129 ? 14.578 35.719 -1.243 1 68.75 129 ARG A O 1
ATOM 1034 N N . GLN A 1 130 ? 13.328 35.375 0.592 1 61.41 130 GLN A N 1
ATOM 1035 C CA . GLN A 1 130 ? 14.367 35.906 1.459 1 61.41 130 GLN A CA 1
ATOM 1036 C C . GLN A 1 130 ? 15.117 34.781 2.176 1 61.41 130 GLN A C 1
ATOM 1038 O O . GLN A 1 130 ? 14.523 34.031 2.947 1 61.41 130 GLN A O 1
ATOM 1043 N N . GLY A 1 131 ? 16.422 34.656 1.96 1 62.5 131 GLY A N 1
ATOM 1044 C CA . GLY A 1 131 ? 17.344 33.75 2.652 1 62.5 131 GLY A CA 1
ATOM 1045 C C . GLY A 1 131 ? 17.031 32.281 2.453 1 62.5 131 GLY A C 1
ATOM 1046 O O . GLY A 1 131 ? 16.156 31.938 1.658 1 62.5 131 GLY A O 1
ATOM 1047 N N . SER A 1 132 ? 17.891 31.391 2.887 1 65.5 132 SER A N 1
ATOM 1048 C CA . SER A 1 132 ? 17.875 29.938 2.717 1 65.5 132 SER A CA 1
ATOM 1049 C C . SER A 1 132 ? 17.312 29.25 3.951 1 65.5 132 SER A C 1
ATOM 1051 O O . SER A 1 132 ? 17.359 28.016 4.059 1 65.5 132 SER A O 1
ATOM 1053 N N . ILE A 1 133 ? 16.453 30.031 4.809 1 67.44 133 ILE A N 1
ATOM 1054 C CA . ILE A 1 133 ? 16.141 29.438 6.098 1 67.44 133 ILE A CA 1
ATOM 1055 C C . ILE A 1 133 ? 14.945 28.5 5.941 1 67.44 133 ILE A C 1
ATOM 1057 O O . ILE A 1 133 ? 14.023 28.781 5.172 1 67.44 133 ILE A O 1
ATOM 1061 N N . ASP A 1 134 ? 15.125 27.25 6.691 1 85 134 ASP A N 1
ATOM 1062 C CA . ASP A 1 134 ? 14.031 26.281 6.746 1 85 134 ASP A CA 1
ATOM 1063 C C . ASP A 1 134 ? 13.727 25.875 8.188 1 85 134 ASP A C 1
ATOM 1065 O O . ASP A 1 134 ? 14.641 25.656 8.984 1 85 134 ASP A O 1
ATOM 1069 N N . ALA A 1 135 ? 12.453 25.953 8.492 1 90.69 135 ALA A N 1
ATOM 1070 C CA . ALA A 1 135 ? 11.969 25.609 9.828 1 90.69 135 ALA A CA 1
ATOM 1071 C C . ALA A 1 135 ? 12.445 24.234 10.242 1 90.69 135 ALA A C 1
ATOM 1073 O O . ALA A 1 135 ? 12.656 23.969 11.43 1 90.69 135 ALA A O 1
ATOM 1074 N N . THR A 1 136 ? 12.672 23.438 9.281 1 91.25 136 THR A N 1
ATOM 1075 C CA . THR A 1 136 ? 13.141 22.078 9.555 1 91.25 136 THR A CA 1
ATOM 1076 C C . THR A 1 136 ? 14.539 22.094 10.164 1 91.25 136 THR A C 1
ATOM 1078 O O . THR A 1 136 ? 14.82 21.391 11.125 1 91.25 136 THR A O 1
ATOM 1081 N N . ALA A 1 137 ? 15.359 22.969 9.656 1 91.69 137 ALA A N 1
ATOM 1082 C CA . ALA A 1 137 ? 16.719 23.109 10.172 1 91.69 137 ALA A CA 1
ATOM 1083 C C . ALA A 1 137 ? 16.703 23.594 11.617 1 91.69 137 ALA A C 1
ATOM 1085 O O . ALA A 1 137 ? 17.5 23.156 12.438 1 91.69 137 ALA A O 1
ATOM 1086 N N . ILE A 1 138 ? 15.82 24.484 11.875 1 94.12 138 ILE A N 1
ATOM 1087 C CA . ILE A 1 138 ? 15.703 25.016 13.227 1 94.12 138 ILE A CA 1
ATOM 1088 C C . ILE A 1 138 ? 15.25 23.922 14.18 1 94.12 138 ILE A C 1
ATOM 1090 O O . ILE A 1 138 ? 15.836 23.75 15.258 1 94.12 138 ILE A O 1
ATOM 1094 N N . ARG A 1 139 ? 14.281 23.141 13.797 1 96.06 139 ARG A N 1
ATOM 1095 C CA . ARG A 1 139 ? 13.781 22.062 14.648 1 96.06 139 ARG A CA 1
ATOM 1096 C C . ARG A 1 139 ? 14.852 21 14.859 1 96.06 139 ARG A C 1
ATOM 1098 O O . ARG A 1 139 ? 14.984 20.453 15.961 1 96.06 139 ARG A O 1
ATOM 1105 N N . ASP A 1 140 ? 15.594 20.719 13.828 1 94.81 140 ASP A N 1
ATOM 1106 C CA . ASP A 1 140 ? 16.656 19.734 13.945 1 94.81 140 ASP A CA 1
ATOM 1107 C C . ASP A 1 140 ? 17.703 20.172 14.969 1 94.81 140 ASP A C 1
ATOM 1109 O O . ASP A 1 140 ? 18.109 19.391 15.828 1 94.81 140 ASP A O 1
ATOM 1113 N N . ALA A 1 141 ? 18.109 21.422 14.867 1 94.5 141 ALA A N 1
ATOM 1114 C CA . ALA A 1 141 ? 19.062 21.969 15.836 1 94.5 141 ALA A CA 1
ATOM 1115 C C . ALA A 1 141 ? 18.453 22 17.234 1 94.5 141 ALA A C 1
ATOM 1117 O O . ALA A 1 141 ? 19.125 21.656 18.219 1 94.5 141 ALA A O 1
ATOM 1118 N N . TYR A 1 142 ? 17.234 22.297 17.328 1 95.56 142 TYR A N 1
ATOM 1119 C CA . TYR A 1 142 ? 16.516 22.469 18.578 1 95.56 142 TYR A CA 1
ATOM 1120 C C . TYR A 1 142 ? 16.391 21.141 19.312 1 95.56 142 TYR A C 1
ATOM 1122 O O . TYR A 1 142 ? 16.703 21.047 20.516 1 95.56 142 TYR A O 1
ATOM 1130 N N . PHE A 1 143 ? 15.969 20.078 18.562 1 96.31 143 PHE A N 1
ATOM 1131 C CA . PHE A 1 143 ? 15.742 18.797 19.203 1 96.31 143 PHE A CA 1
ATOM 1132 C C . PHE A 1 143 ? 17.047 18.031 19.344 1 96.31 143 PHE A C 1
ATOM 1134 O O . PHE A 1 143 ? 17.125 17.078 20.125 1 96.31 143 PHE A O 1
ATOM 1141 N N . GLY A 1 144 ? 18.031 18.438 18.594 1 94.06 144 GLY A N 1
ATOM 1142 C CA . GLY A 1 144 ? 19.359 17.844 18.75 1 94.06 144 GLY A CA 1
ATOM 1143 C C . GLY A 1 144 ? 20.109 18.359 19.953 1 94.06 144 GLY A C 1
ATOM 1144 O O . GLY A 1 144 ? 21.125 17.781 20.359 1 94.06 144 GLY A O 1
ATOM 1145 N N . ALA A 1 145 ? 19.594 19.297 20.547 1 91.81 145 ALA A N 1
ATOM 1146 C CA . ALA A 1 145 ? 20.266 19.953 21.672 1 91.81 145 ALA A CA 1
ATOM 1147 C C . ALA A 1 145 ? 19.609 19.547 22.984 1 91.81 145 ALA A C 1
ATOM 1149 O O . ALA A 1 145 ? 18.578 18.875 23 1 91.81 145 ALA A O 1
ATOM 1150 N N . THR A 1 146 ? 20.312 19.875 24.125 1 88.25 146 THR A N 1
ATOM 1151 C CA . THR A 1 146 ? 19.734 19.844 25.453 1 88.25 146 THR A CA 1
ATOM 1152 C C . THR A 1 146 ? 19.359 21.266 25.922 1 88.25 146 THR A C 1
ATOM 1154 O O . THR A 1 146 ? 19.781 22.25 25.312 1 88.25 146 THR A O 1
ATOM 1157 N N . PRO A 1 147 ? 18.516 21.312 26.938 1 84.31 147 PRO A N 1
ATOM 1158 C CA . PRO A 1 147 ? 18.203 22.641 27.453 1 84.31 147 PRO A CA 1
ATOM 1159 C C . PRO A 1 147 ? 19.453 23.453 27.781 1 84.31 147 PRO A C 1
ATOM 1161 O O . PRO A 1 147 ? 19.484 24.672 27.562 1 84.31 147 PRO A O 1
ATOM 1164 N N . ASP A 1 148 ? 20.469 22.844 28.094 1 88.06 148 ASP A N 1
ATOM 1165 C CA . ASP A 1 148 ? 21.703 23.516 28.5 1 88.06 148 ASP A CA 1
ATOM 1166 C C . ASP A 1 148 ? 22.516 23.922 27.266 1 88.06 148 ASP A C 1
ATOM 1168 O O . ASP A 1 148 ? 23.281 24.891 27.312 1 88.06 148 ASP A O 1
ATOM 1172 N N . THR A 1 149 ? 22.312 23.266 26.203 1 90.88 149 THR A N 1
ATOM 1173 C CA . THR A 1 149 ? 23.156 23.516 25.031 1 90.88 149 THR A CA 1
ATOM 1174 C C . THR A 1 149 ? 22.344 24.188 23.938 1 90.88 149 THR A C 1
ATOM 1176 O O . THR A 1 149 ? 22.844 24.375 22.812 1 90.88 149 THR A O 1
ATOM 1179 N N . LEU A 1 150 ? 21.188 24.5 24.281 1 91.25 150 LEU A N 1
ATOM 1180 C CA . LEU A 1 150 ? 20.219 24.969 23.281 1 91.25 150 LEU A CA 1
ATOM 1181 C C . LEU A 1 150 ? 20.734 26.203 22.562 1 91.25 150 LEU A C 1
ATOM 1183 O O . LEU A 1 150 ? 20.703 26.281 21.328 1 91.25 150 LEU A O 1
ATOM 1187 N N . LEU A 1 151 ? 21.203 27.188 23.297 1 89.94 151 LEU A N 1
ATOM 1188 C CA . LEU A 1 151 ? 21.656 28.438 22.703 1 89.94 151 LEU A CA 1
ATOM 1189 C C . LEU A 1 151 ? 22.844 28.219 21.781 1 89.94 151 LEU A C 1
ATOM 1191 O O . LEU A 1 151 ? 22.938 28.844 20.719 1 89.94 151 LEU A O 1
ATOM 1195 N N . ALA A 1 152 ? 23.656 27.328 22.172 1 90.56 152 ALA A N 1
ATOM 1196 C CA . ALA A 1 152 ? 24.797 27 21.328 1 90.56 152 ALA A CA 1
ATOM 1197 C C . ALA A 1 152 ? 24.359 26.312 20.047 1 90.56 152 ALA A C 1
ATOM 1199 O O . ALA A 1 152 ? 24.891 26.594 18.969 1 90.56 152 ALA A O 1
ATOM 1200 N N . ALA A 1 153 ? 23.422 25.453 20.203 1 91 153 ALA A N 1
ATOM 1201 C CA . ALA A 1 153 ? 22.906 24.703 19.062 1 91 153 ALA A CA 1
ATOM 1202 C C . ALA A 1 153 ? 22.203 25.625 18.078 1 91 153 ALA A C 1
ATOM 1204 O O . ALA A 1 153 ? 22.281 25.438 16.859 1 91 153 ALA A O 1
ATOM 1205 N N . LEU A 1 154 ? 21.516 26.625 18.594 1 91.12 154 LEU A N 1
ATOM 1206 C CA . LEU A 1 154 ? 20.766 27.547 17.766 1 91.12 154 LEU A CA 1
ATOM 1207 C C . LEU A 1 154 ? 21.656 28.688 17.281 1 91.12 154 LEU A C 1
ATOM 1209 O O . LEU A 1 154 ? 21.25 29.484 16.422 1 91.12 154 LEU A O 1
ATOM 1213 N N . GLY A 1 155 ? 22.828 28.812 17.75 1 88.88 155 GLY A N 1
ATOM 1214 C CA . GLY A 1 155 ? 23.766 29.891 17.469 1 88.88 155 GLY A CA 1
ATOM 1215 C C . GLY A 1 155 ? 23.906 30.172 15.984 1 88.88 155 GLY A C 1
ATOM 1216 O O . GLY A 1 155 ? 23.688 31.297 15.539 1 88.88 155 GLY A O 1
ATOM 1217 N N . PRO A 1 156 ? 24.25 29.172 15.219 1 87.88 156 PRO A N 1
ATOM 1218 C CA . PRO A 1 156 ? 24.453 29.375 13.781 1 87.88 156 PRO A CA 1
ATOM 1219 C C . PRO A 1 156 ? 23.203 29.891 13.086 1 87.88 156 PRO A C 1
ATOM 1221 O O . PRO A 1 156 ? 23.281 30.453 11.992 1 87.88 156 PRO A O 1
ATOM 1224 N N . LEU A 1 157 ? 22.062 29.688 13.773 1 88.75 157 LEU A N 1
ATOM 1225 C CA . LEU A 1 157 ? 20.797 30.078 13.164 1 88.75 157 LEU A CA 1
ATOM 1226 C C . LEU A 1 157 ? 20.219 31.312 13.844 1 88.75 157 LEU A C 1
ATOM 1228 O O . LEU A 1 157 ? 19.156 31.797 13.453 1 88.75 157 LEU A O 1
ATOM 1232 N N . ALA A 1 158 ? 20.891 31.844 14.781 1 86.19 158 ALA A N 1
ATOM 1233 C CA . ALA A 1 158 ? 20.375 32.906 15.648 1 86.19 158 ALA A CA 1
ATOM 1234 C C . ALA A 1 158 ? 20.031 34.156 14.836 1 86.19 158 ALA A C 1
ATOM 1236 O O . ALA A 1 158 ? 19.062 34.844 15.141 1 86.19 158 ALA A O 1
ATOM 1237 N N . GLU A 1 159 ? 20.766 34.312 13.805 1 87.19 159 GLU A N 1
ATOM 1238 C CA . GLU A 1 159 ? 20.531 35.5 12.992 1 87.19 159 GLU A CA 1
ATOM 1239 C C . GLU A 1 159 ? 19.297 35.344 12.109 1 87.19 159 GLU A C 1
ATOM 1241 O O . GLU A 1 159 ? 18.766 36.312 11.578 1 87.19 159 GLU A O 1
ATOM 1246 N N . GLN A 1 160 ? 18.906 34.156 12.078 1 91.06 160 GLN A N 1
ATOM 1247 C CA . GLN A 1 160 ? 17.781 33.875 11.195 1 91.06 160 GLN A CA 1
ATOM 1248 C C . GLN A 1 160 ? 16.5 33.719 11.984 1 91.06 160 GLN A C 1
ATOM 1250 O O . GLN A 1 160 ? 15.43 33.469 11.398 1 91.06 160 GLN A O 1
ATOM 1255 N N . VAL A 1 161 ? 16.578 33.844 13.25 1 93.81 161 VAL A N 1
ATOM 1256 C CA . VAL A 1 161 ? 15.422 33.656 14.133 1 93.81 161 VAL A CA 1
ATOM 1257 C C . VAL A 1 161 ? 15.266 34.875 15.039 1 93.81 161 VAL A C 1
ATOM 1259 O O . VAL A 1 161 ? 16.234 35.375 15.617 1 93.81 161 VAL A O 1
ATOM 1262 N N . PRO A 1 162 ? 14.008 35.438 15.078 1 94.56 162 PRO A N 1
ATOM 1263 C CA . PRO A 1 162 ? 13.797 36.562 16 1 94.56 162 PRO A CA 1
ATOM 1264 C C . PRO A 1 162 ? 14.164 36.219 17.438 1 94.56 162 PRO A C 1
ATOM 1266 O O . PRO A 1 162 ? 13.953 35.094 17.875 1 94.56 162 PRO A O 1
ATOM 1269 N N . ASP A 1 163 ? 14.586 37.219 18.156 1 94.88 163 ASP A N 1
ATOM 1270 C CA . ASP A 1 163 ? 14.945 37.031 19.562 1 94.88 163 ASP A CA 1
ATOM 1271 C C . ASP A 1 163 ? 13.766 36.5 20.375 1 94.88 163 ASP A C 1
ATOM 1273 O O . ASP A 1 163 ? 13.93 35.656 21.25 1 94.88 163 ASP A O 1
ATOM 1277 N N . SER A 1 164 ? 12.633 37.031 20.094 1 96 164 SER A N 1
ATOM 1278 C CA . SER A 1 164 ? 11.445 36.594 20.812 1 96 164 SER A CA 1
ATOM 1279 C C . SER A 1 164 ? 11.156 35.125 20.578 1 96 164 SER A C 1
ATOM 1281 O O . SER A 1 164 ? 10.68 34.438 21.484 1 96 164 SER A O 1
ATOM 1283 N N . THR A 1 165 ? 11.383 34.594 19.375 1 96.94 165 THR A N 1
ATOM 1284 C CA . THR A 1 165 ? 11.219 33.188 19.094 1 96.94 165 THR A CA 1
ATOM 1285 C C . THR A 1 165 ? 12.25 32.344 19.859 1 96.94 165 THR A C 1
ATOM 1287 O O . THR A 1 165 ? 11.914 31.312 20.422 1 96.94 165 THR A O 1
ATOM 1290 N N . ILE A 1 166 ? 13.477 32.812 19.891 1 95.19 166 ILE A N 1
ATOM 1291 C CA . ILE A 1 166 ? 14.523 32.125 20.656 1 95.19 166 ILE A CA 1
ATOM 1292 C C . ILE A 1 166 ? 14.117 32.062 22.125 1 95.19 166 ILE A C 1
ATOM 1294 O O . ILE A 1 166 ? 14.273 31.016 22.766 1 95.19 166 ILE A O 1
ATOM 1298 N N . ASP A 1 167 ? 13.594 33.156 22.656 1 95.44 167 ASP A N 1
ATOM 1299 C CA . ASP A 1 167 ? 13.133 33.188 24.047 1 95.44 167 ASP A CA 1
ATOM 1300 C C . ASP A 1 167 ? 12.039 32.156 24.266 1 95.44 167 ASP A C 1
ATOM 1302 O O . ASP A 1 167 ? 12.047 31.438 25.281 1 95.44 167 ASP A O 1
ATOM 1306 N N . PHE A 1 168 ? 11.164 32.094 23.391 1 96.75 168 PHE A N 1
ATOM 1307 C CA . PHE A 1 168 ? 10.094 31.109 23.484 1 96.75 168 PHE A CA 1
ATOM 1308 C C . PHE A 1 168 ? 10.664 29.688 23.5 1 96.75 168 PHE A C 1
ATOM 1310 O O . PHE A 1 168 ? 10.273 28.859 24.328 1 96.75 168 PHE A O 1
ATOM 1317 N N . LEU A 1 169 ? 11.586 29.406 22.547 1 96.38 169 LEU A N 1
ATOM 1318 C CA . LEU A 1 169 ? 12.18 28.078 22.438 1 96.38 169 LEU A CA 1
ATOM 1319 C C . LEU A 1 169 ? 12.922 27.703 23.719 1 96.38 169 LEU A C 1
ATOM 1321 O O . LEU A 1 169 ? 12.867 26.547 24.156 1 96.38 169 LEU A O 1
ATOM 1325 N N . ARG A 1 170 ? 13.57 28.641 24.281 1 94.5 170 ARG A N 1
ATOM 1326 C CA . ARG A 1 170 ? 14.273 28.406 25.547 1 94.5 170 ARG A CA 1
ATOM 1327 C C . ARG A 1 170 ? 13.297 28.031 26.656 1 94.5 170 ARG A C 1
ATOM 1329 O O . ARG A 1 170 ? 13.547 27.094 27.422 1 94.5 170 ARG A O 1
ATOM 1336 N N . ALA A 1 171 ? 12.219 28.766 26.75 1 95.44 171 ALA A N 1
ATOM 1337 C CA . ALA A 1 171 ? 11.203 28.5 27.766 1 95.44 171 ALA A CA 1
ATOM 1338 C C . ALA A 1 171 ? 10.555 27.141 27.531 1 95.44 171 ALA A C 1
ATOM 1340 O O . ALA A 1 171 ? 10.359 26.375 28.484 1 95.44 171 ALA A O 1
ATOM 1341 N N . PHE A 1 172 ? 10.266 26.844 26.297 1 96.81 172 PHE A N 1
ATOM 1342 C CA . PHE A 1 172 ? 9.617 25.594 25.938 1 96.81 172 PHE A CA 1
ATOM 1343 C C . PHE A 1 172 ? 10.516 24.406 26.266 1 96.81 172 PHE A C 1
ATOM 1345 O O . PHE A 1 172 ? 10.031 23.344 26.656 1 96.81 172 PHE A O 1
ATOM 1352 N N . ALA A 1 173 ? 11.781 24.531 26.125 1 95.62 173 ALA A N 1
ATOM 1353 C CA . ALA A 1 173 ? 12.75 23.469 26.375 1 95.62 173 ALA A CA 1
ATOM 1354 C C . ALA A 1 173 ? 12.734 23.047 27.844 1 95.62 173 ALA A C 1
ATOM 1356 O O . ALA A 1 173 ? 13.234 21.969 28.188 1 95.62 173 ALA A O 1
ATOM 1357 N N . GLN A 1 174 ? 12.141 23.906 28.672 1 92.62 174 GLN A N 1
ATOM 1358 C CA . GLN A 1 174 ? 12.086 23.594 30.109 1 92.62 174 GLN A CA 1
ATOM 1359 C C . GLN A 1 174 ? 10.828 22.797 30.438 1 92.62 174 GLN A C 1
ATOM 1361 O O . GLN A 1 174 ? 10.695 22.266 31.547 1 92.62 174 GLN A O 1
ATOM 1366 N N . ALA A 1 175 ? 9.945 22.703 29.516 1 91.31 175 ALA A N 1
ATOM 1367 C CA . ALA A 1 175 ? 8.68 22 29.734 1 91.31 175 ALA A CA 1
ATOM 1368 C C . ALA A 1 175 ? 8.828 20.5 29.469 1 91.31 175 ALA A C 1
ATOM 1370 O O . ALA A 1 175 ? 9.711 20.078 28.719 1 91.31 175 ALA A O 1
ATOM 1371 N N . PRO A 1 176 ? 7.922 19.688 30.062 1 90.12 176 PRO A N 1
ATOM 1372 C CA . PRO A 1 176 ? 7.988 18.234 29.906 1 90.12 176 PRO A CA 1
ATOM 1373 C C . PRO A 1 176 ? 7.766 17.781 28.469 1 90.12 176 PRO A C 1
ATOM 1375 O O . PRO A 1 176 ? 8.281 16.734 28.062 1 90.12 176 PRO A O 1
ATOM 1378 N N . HIS A 1 177 ? 7.043 18.516 27.734 1 92.81 177 HIS A N 1
ATOM 1379 C CA . HIS A 1 177 ? 6.762 18.141 26.359 1 92.81 177 HIS A CA 1
ATOM 1380 C C . HIS A 1 177 ? 8.039 18.078 25.531 1 92.81 177 HIS A C 1
ATOM 1382 O O . HIS A 1 177 ? 8.141 17.312 24.578 1 92.81 177 HIS A O 1
ATOM 1388 N N . TYR A 1 178 ? 8.977 18.891 25.922 1 95.12 178 TYR A N 1
ATOM 1389 C CA . TYR A 1 178 ? 10.219 18.969 25.156 1 95.12 178 TYR A CA 1
ATOM 1390 C C . TYR A 1 178 ? 10.938 17.625 25.156 1 95.12 178 TYR A C 1
ATOM 1392 O O . TYR A 1 178 ? 11.336 17.125 24.094 1 95.12 178 TYR A O 1
ATOM 1400 N N . ALA A 1 179 ? 11.055 17.031 26.297 1 93.75 179 ALA A N 1
ATOM 1401 C CA . ALA A 1 179 ? 11.758 15.758 26.438 1 93.75 179 ALA A CA 1
ATOM 1402 C C . ALA A 1 179 ? 11.07 14.664 25.641 1 93.75 179 ALA A C 1
ATOM 1404 O O . ALA A 1 179 ? 11.734 13.852 24.984 1 93.75 179 ALA A O 1
ATOM 1405 N N . ALA A 1 180 ? 9.781 14.656 25.688 1 94.06 180 ALA A N 1
ATOM 1406 C CA . ALA A 1 180 ? 9.008 13.664 24.938 1 94.06 180 ALA A CA 1
ATOM 1407 C C . ALA A 1 180 ? 9.195 13.844 23.438 1 94.06 180 ALA A C 1
ATOM 1409 O O . ALA A 1 180 ? 9.383 12.867 22.719 1 94.06 180 ALA A O 1
ATOM 1410 N N . LEU A 1 181 ? 9.148 15.039 23 1 96.81 181 LEU A N 1
ATOM 1411 C CA . LEU A 1 181 ? 9.336 15.352 21.578 1 96.81 181 LEU A CA 1
ATOM 1412 C C . LEU A 1 181 ? 10.75 15.008 21.125 1 96.81 181 LEU A C 1
ATOM 1414 O O . LEU A 1 181 ? 10.945 14.531 20 1 96.81 181 LEU A O 1
ATOM 1418 N N . GLN A 1 182 ? 11.695 15.25 21.984 1 95.81 182 GLN A N 1
ATOM 1419 C CA . GLN A 1 182 ? 13.078 14.906 21.688 1 95.81 182 GLN A CA 1
ATOM 1420 C C . GLN A 1 182 ? 13.25 13.406 21.5 1 95.81 182 GLN A C 1
ATOM 1422 O O . GLN A 1 182 ? 13.938 12.961 20.578 1 95.81 182 GLN A O 1
ATOM 1427 N N . GLU A 1 183 ? 12.672 12.734 22.375 1 95.06 183 GLU A N 1
ATOM 1428 C CA . GLU A 1 183 ? 12.711 11.281 22.266 1 95.06 183 GLU A CA 1
ATOM 1429 C C . GLU A 1 183 ? 12.133 10.812 20.938 1 95.06 183 GLU A C 1
ATOM 1431 O O . GLU A 1 183 ? 12.727 9.977 20.25 1 95.06 183 GLU A O 1
ATOM 1436 N N . GLU A 1 184 ? 11.023 11.352 20.641 1 96.88 184 GLU A N 1
ATOM 1437 C CA . GLU A 1 184 ? 10.375 10.992 19.375 1 96.88 184 GLU A CA 1
ATOM 1438 C C . GLU A 1 184 ? 11.234 11.414 18.188 1 96.88 184 GLU A C 1
ATOM 1440 O O . GLU A 1 184 ? 11.359 10.664 17.203 1 96.88 184 GLU A O 1
ATOM 1445 N N . TRP A 1 185 ? 11.797 12.57 18.219 1 97.25 185 TRP A N 1
ATOM 1446 C CA . TRP A 1 185 ? 12.672 13.07 17.172 1 97.25 185 TRP A CA 1
ATOM 1447 C C . TRP A 1 185 ? 13.859 12.133 16.953 1 97.25 185 TRP A C 1
ATOM 1449 O O . TRP A 1 185 ? 14.195 11.789 15.82 1 97.25 185 TRP A O 1
ATOM 1459 N N . ARG A 1 186 ? 14.469 11.672 18.031 1 96.56 186 ARG A N 1
ATOM 1460 C CA . ARG A 1 186 ? 15.602 10.75 17.953 1 96.56 186 ARG A CA 1
ATOM 1461 C C . ARG A 1 186 ? 15.188 9.414 17.344 1 96.56 186 ARG A C 1
ATOM 1463 O O . ARG A 1 186 ? 15.906 8.859 16.516 1 96.56 186 ARG A O 1
ATOM 1470 N N . MET A 1 187 ? 14.086 9.023 17.797 1 95.94 187 MET A N 1
ATOM 1471 C CA . MET A 1 187 ? 13.57 7.754 17.281 1 95.94 187 MET A CA 1
ATOM 1472 C C . MET A 1 187 ? 13.336 7.832 15.781 1 95.94 187 MET A C 1
ATOM 1474 O O . MET A 1 187 ? 13.758 6.949 15.031 1 95.94 187 MET A O 1
ATOM 1478 N N . LEU A 1 188 ? 12.695 8.836 15.328 1 96.5 188 LEU A N 1
ATOM 1479 C CA . LEU A 1 188 ? 12.391 9.023 13.914 1 96.5 188 LEU A CA 1
ATOM 1480 C C . LEU A 1 188 ? 13.664 9.156 13.094 1 96.5 188 LEU A C 1
ATOM 1482 O O . LEU A 1 188 ? 13.758 8.617 11.992 1 96.5 188 LEU A O 1
ATOM 1486 N N . ARG A 1 189 ? 14.578 9.867 13.641 1 95.38 189 ARG A N 1
ATOM 1487 C CA . ARG A 1 189 ? 15.859 10.008 12.969 1 95.38 189 ARG A CA 1
ATOM 1488 C C . ARG A 1 189 ? 16.578 8.664 12.844 1 95.38 189 ARG A C 1
ATOM 1490 O O . ARG A 1 189 ? 17.141 8.352 11.805 1 95.38 189 ARG A O 1
ATOM 1497 N N . GLY A 1 190 ? 16.594 7.922 13.914 1 95.06 190 GLY A N 1
ATOM 1498 C CA . GLY A 1 190 ? 17.172 6.586 13.883 1 95.06 190 GLY A CA 1
ATOM 1499 C C . GLY A 1 190 ? 16.516 5.684 12.844 1 95.06 190 GLY A C 1
ATOM 1500 O O . GLY A 1 190 ? 17.219 4.938 12.148 1 95.06 190 GLY A O 1
ATOM 1501 N N . TYR A 1 191 ? 15.273 5.805 12.797 1 93.38 191 TYR A N 1
ATOM 1502 C CA . TYR A 1 191 ? 14.531 5.016 11.828 1 93.38 191 TYR A CA 1
ATOM 1503 C C . TYR A 1 191 ? 14.938 5.375 10.406 1 93.38 191 TYR A C 1
ATOM 1505 O O . TYR A 1 191 ? 15.211 4.492 9.586 1 93.38 191 TYR A O 1
ATOM 1513 N N . ARG A 1 192 ? 14.984 6.602 10.086 1 93.81 192 ARG A N 1
ATOM 1514 C CA . ARG A 1 192 ? 15.383 7.07 8.766 1 93.81 192 ARG A CA 1
ATOM 1515 C C . ARG A 1 192 ? 16.812 6.648 8.438 1 93.81 192 ARG A C 1
ATOM 1517 O O . ARG A 1 192 ? 17.094 6.234 7.316 1 93.81 192 ARG A O 1
ATOM 1524 N N . GLU A 1 193 ? 17.656 6.73 9.406 1 94.69 193 GLU A N 1
ATOM 1525 C CA . GLU A 1 193 ? 19.047 6.352 9.219 1 94.69 193 GLU A CA 1
ATOM 1526 C C . GLU A 1 193 ? 19.172 4.859 8.922 1 94.69 193 GLU A C 1
ATOM 1528 O O . GLU A 1 193 ? 20.016 4.453 8.125 1 94.69 193 GLU A O 1
ATOM 1533 N N . ALA A 1 194 ? 18.406 4.133 9.594 1 94.62 194 ALA A N 1
ATOM 1534 C CA . ALA A 1 194 ? 18.438 2.688 9.391 1 94.62 194 ALA A CA 1
ATOM 1535 C C . ALA A 1 194 ? 18.125 2.334 7.938 1 94.62 194 ALA A C 1
ATOM 1537 O O . ALA A 1 194 ? 18.656 1.352 7.406 1 94.62 194 ALA A O 1
ATOM 1538 N N . TRP A 1 195 ? 17.375 3.172 7.246 1 95.69 195 TRP A N 1
ATOM 1539 C CA . TRP A 1 195 ? 16.953 2.877 5.883 1 95.69 195 TRP A CA 1
ATOM 1540 C C . TRP A 1 195 ? 17.797 3.646 4.871 1 95.69 195 TRP A C 1
ATOM 1542 O O . TRP A 1 195 ? 17.531 3.584 3.666 1 95.69 195 TRP A O 1
ATOM 1552 N N . ALA A 1 196 ? 18.766 4.312 5.352 1 92.5 196 ALA A N 1
ATOM 1553 C CA . ALA A 1 196 ? 19.562 5.199 4.5 1 92.5 196 ALA A CA 1
ATOM 1554 C C . ALA A 1 196 ? 20.359 4.402 3.469 1 92.5 196 ALA A C 1
ATOM 1556 O O . ALA A 1 196 ? 20.672 4.914 2.395 1 92.5 196 ALA A O 1
ATOM 1557 N N . LYS A 1 197 ? 20.625 3.145 3.662 1 91.88 197 LYS A N 1
ATOM 1558 C CA . LYS A 1 197 ? 21.453 2.334 2.77 1 91.88 197 LYS A CA 1
ATOM 1559 C C . LYS A 1 197 ? 20.594 1.607 1.738 1 91.88 197 LYS A C 1
ATOM 1561 O O . LYS A 1 197 ? 21.109 0.88 0.891 1 91.88 197 LYS A O 1
ATOM 1566 N N . ALA A 1 198 ? 19.312 1.78 1.892 1 94 198 ALA A N 1
ATOM 1567 C CA . ALA A 1 198 ? 18.438 1.187 0.886 1 94 198 ALA A CA 1
ATOM 1568 C C . ALA A 1 198 ? 18.719 1.76 -0.499 1 94 198 ALA A C 1
ATOM 1570 O O . ALA A 1 198 ? 19.172 2.898 -0.624 1 94 198 ALA A O 1
ATOM 1571 N N . PRO A 1 199 ? 18.5 0.978 -1.559 1 94.31 199 PRO A N 1
ATOM 1572 C CA . PRO A 1 199 ? 18.797 1.467 -2.908 1 94.31 199 PRO A CA 1
ATOM 1573 C C . PRO A 1 199 ? 17.984 2.707 -3.275 1 94.31 199 PRO A C 1
ATOM 1575 O O . PRO A 1 199 ? 18.438 3.527 -4.078 1 94.31 199 PRO A O 1
ATOM 1578 N N . TYR A 1 200 ? 16.812 2.824 -2.828 1 94.12 200 TYR A N 1
ATOM 1579 C CA . TYR A 1 200 ? 15.961 4.012 -2.904 1 94.12 200 TYR A CA 1
ATOM 1580 C C . TYR A 1 200 ? 15.039 4.102 -1.693 1 94.12 200 TYR A C 1
ATOM 1582 O O . TYR A 1 200 ? 14.891 3.133 -0.945 1 94.12 200 TYR A O 1
ATOM 1590 N N . PRO A 1 201 ? 14.453 5.258 -1.465 1 94.5 201 PRO A N 1
ATOM 1591 C CA . PRO A 1 201 ? 13.625 5.414 -0.266 1 94.5 201 PRO A CA 1
ATOM 1592 C C . PRO A 1 201 ? 12.453 4.434 -0.227 1 94.5 201 PRO A C 1
ATOM 1594 O O . PRO A 1 201 ? 11.742 4.277 -1.222 1 94.5 201 PRO A O 1
ATOM 1597 N N . PRO A 1 202 ? 12.242 3.846 0.906 1 95.75 202 PRO A N 1
ATOM 1598 C CA . PRO A 1 202 ? 11.172 2.855 1.021 1 95.75 202 PRO A CA 1
ATOM 1599 C C . PRO A 1 202 ? 9.781 3.494 1.085 1 95.75 202 PRO A C 1
ATOM 1601 O O . PRO A 1 202 ? 9.664 4.676 1.412 1 95.75 202 PRO A O 1
ATOM 1604 N N . VAL A 1 203 ? 8.773 2.783 0.723 1 97.56 203 VAL A N 1
ATOM 1605 C CA . VAL A 1 203 ? 7.359 3.045 0.98 1 97.56 203 VAL A CA 1
ATOM 1606 C C . VAL A 1 203 ? 6.82 2.025 1.981 1 97.56 203 VAL A C 1
ATOM 1608 O O . VAL A 1 203 ? 6.953 0.817 1.779 1 97.56 203 VAL A O 1
ATOM 1611 N N . PHE A 1 204 ? 6.297 2.488 3.016 1 98 204 PHE A N 1
ATOM 1612 C CA . PHE A 1 204 ? 5.789 1.604 4.059 1 98 204 PHE A CA 1
ATOM 1613 C C . PHE A 1 204 ? 4.289 1.385 3.904 1 98 204 PHE A C 1
ATOM 1615 O O . PHE A 1 204 ? 3.58 2.258 3.4 1 98 204 PHE A O 1
ATOM 1622 N N . VAL A 1 205 ? 3.871 0.212 4.32 1 98.69 205 VAL A N 1
ATOM 1623 C CA . VAL A 1 205 ? 2.455 -0.133 4.258 1 98.69 205 VAL A CA 1
ATOM 1624 C C . VAL A 1 205 ? 1.956 -0.533 5.645 1 98.69 205 VAL A C 1
ATOM 1626 O O . VAL A 1 205 ? 2.561 -1.38 6.305 1 98.69 205 VAL A O 1
ATOM 1629 N N . THR A 1 206 ? 0.917 0.105 6.074 1 98.62 206 THR A N 1
ATOM 1630 C CA . THR A 1 206 ? 0.255 -0.236 7.328 1 98.62 206 THR A CA 1
ATOM 1631 C C . THR A 1 206 ? -1.216 -0.567 7.094 1 98.62 206 THR A C 1
ATOM 1633 O O . THR A 1 206 ? -1.725 -0.4 5.98 1 98.62 206 THR A O 1
ATOM 1636 N N . VAL A 1 207 ? -1.823 -1.16 8.078 1 98.75 207 VAL A N 1
ATOM 1637 C CA . VAL A 1 207 ? -3.26 -1.411 8.125 1 98.75 207 VAL A CA 1
ATOM 1638 C C . VAL A 1 207 ? -3.844 -0.834 9.414 1 98.75 207 VAL A C 1
ATOM 1640 O O . VAL A 1 207 ? -3.145 -0.723 10.43 1 98.75 207 VAL A O 1
ATOM 1643 N N . ASP A 1 208 ? -5.074 -0.428 9.312 1 98.75 208 ASP A N 1
ATOM 1644 C CA . ASP A 1 208 ? -5.793 0.08 10.477 1 98.75 208 ASP A CA 1
ATOM 1645 C C . ASP A 1 208 ? -7.219 -0.469 10.523 1 98.75 208 ASP A C 1
ATOM 1647 O O . ASP A 1 208 ? -7.832 -0.708 9.484 1 98.75 208 ASP A O 1
ATOM 1651 N N . ALA A 1 209 ? -7.727 -0.711 11.688 1 98.5 209 ALA A N 1
ATOM 1652 C CA . ALA A 1 209 ? -9.094 -1.173 11.906 1 98.5 209 ALA A CA 1
ATOM 1653 C C . ALA A 1 209 ? -9.922 -0.12 12.641 1 98.5 209 ALA A C 1
ATOM 1655 O O . ALA A 1 209 ? -9.594 0.256 13.773 1 98.5 209 ALA A O 1
ATOM 1656 N N . VAL A 1 210 ? -10.875 0.431 12.016 1 98.81 210 VAL A N 1
ATOM 1657 C CA . VAL A 1 210 ? -11.883 1.274 12.648 1 98.81 210 VAL A CA 1
ATOM 1658 C C . VAL A 1 210 ? -13.109 0.439 13 1 98.81 210 VAL A C 1
ATOM 1660 O O . VAL A 1 210 ? -13.898 0.089 12.117 1 98.81 210 VAL A O 1
ATOM 1663 N N . LEU A 1 211 ? -13.258 0.064 14.219 1 98.5 211 LEU A N 1
ATOM 1664 C CA . LEU A 1 211 ? -14.32 -0.825 14.68 1 98.5 211 LEU A CA 1
ATOM 1665 C C . LEU A 1 211 ? -15.375 -0.052 15.461 1 98.5 211 LEU A C 1
ATOM 1667 O O . LEU A 1 211 ? -15.109 0.419 16.562 1 98.5 211 LEU A O 1
ATOM 1671 N N . ARG A 1 212 ? -16.516 0.085 14.859 1 98.56 212 ARG A N 1
ATOM 1672 C CA . ARG A 1 212 ? -17.656 0.738 15.492 1 98.56 212 ARG A CA 1
ATOM 1673 C C . ARG A 1 212 ? -18.578 -0.285 16.141 1 98.56 212 ARG A C 1
ATOM 1675 O O . ARG A 1 212 ? -18.828 -1.354 15.57 1 98.56 212 ARG A O 1
ATOM 1682 N N . CYS A 1 213 ? -19.062 -0.055 17.219 1 98.12 213 CYS A N 1
ATOM 1683 C CA . CYS A 1 213 ? -20.109 -0.784 17.922 1 98.12 213 CYS A CA 1
ATOM 1684 C C . CYS A 1 213 ? -21.062 0.175 18.625 1 98.12 213 CYS A C 1
ATOM 1686 O O . CYS A 1 213 ? -20.641 1.019 19.422 1 98.12 213 CYS A O 1
ATOM 1688 N N . GLN A 1 214 ? -22.406 0.028 18.266 1 97.31 214 GLN A N 1
ATOM 1689 C CA . GLN A 1 214 ? -23.344 1.033 18.75 1 97.31 214 GLN A CA 1
ATOM 1690 C C . GLN A 1 214 ? -22.875 2.441 18.391 1 97.31 214 GLN A C 1
ATOM 1692 O O . GLN A 1 214 ? -22.641 2.736 17.219 1 97.31 214 GLN A O 1
ATOM 1697 N N . ASP A 1 215 ? -22.734 3.352 19.359 1 97.81 215 ASP A N 1
ATOM 1698 C CA . ASP A 1 215 ? -22.312 4.719 19.062 1 97.81 215 ASP A CA 1
ATOM 1699 C C . ASP A 1 215 ? -20.906 4.984 19.578 1 97.81 215 ASP A C 1
ATOM 1701 O O . ASP A 1 215 ? -20.594 6.105 20 1 97.81 215 ASP A O 1
ATOM 1705 N N . HIS A 1 216 ? -20.141 3.885 19.547 1 98.38 216 HIS A N 1
ATOM 1706 C CA . HIS A 1 216 ? -18.766 3.979 20.031 1 98.38 216 HIS A CA 1
ATOM 1707 C C . HIS A 1 216 ? -17.797 3.426 19 1 98.38 216 HIS A C 1
ATOM 1709 O O . HIS A 1 216 ? -18.188 2.676 18.094 1 98.38 216 HIS A O 1
ATOM 1715 N N . VAL A 1 217 ? -16.562 3.854 19.078 1 98.56 217 VAL A N 1
ATOM 1716 C CA . VAL A 1 217 ? -15.484 3.322 18.25 1 98.56 217 VAL A CA 1
ATOM 1717 C C . VAL A 1 217 ? -14.336 2.85 19.156 1 98.56 217 VAL A C 1
ATOM 1719 O O . VAL A 1 217 ? -14.062 3.453 20.188 1 98.56 217 VAL A O 1
ATOM 1722 N N . LEU A 1 218 ? -13.758 1.772 18.766 1 98.06 218 LEU A N 1
ATOM 1723 C CA . LEU A 1 218 ? -12.648 1.207 19.516 1 98.06 218 LEU A CA 1
ATOM 1724 C C . LEU A 1 218 ? -11.344 1.936 19.219 1 98.06 218 LEU A C 1
ATOM 1726 O O . LEU A 1 218 ? -10.945 2.029 18.047 1 98.06 218 LEU A O 1
ATOM 1730 N N . LEU A 1 219 ? -10.703 2.504 20.281 1 98.06 219 LEU A N 1
ATOM 1731 C CA . LEU A 1 219 ? -9.43 3.195 20.109 1 98.06 219 LEU A CA 1
ATOM 1732 C C . LEU A 1 219 ? -8.398 2.674 21.109 1 98.06 219 LEU A C 1
ATOM 1734 O O . LEU A 1 219 ? -8.758 2.098 22.141 1 98.06 219 LEU A O 1
ATOM 1738 N N . ILE A 1 220 ? -7.184 2.848 20.734 1 97.25 220 ILE A N 1
ATOM 1739 C CA . ILE A 1 220 ? -6.082 2.551 21.641 1 97.25 220 ILE A CA 1
ATOM 1740 C C . ILE A 1 220 ? -5.336 3.836 21.984 1 97.25 220 ILE A C 1
ATOM 1742 O O . ILE A 1 220 ? -5.473 4.844 21.297 1 97.25 220 ILE A O 1
ATOM 1746 N N . ARG A 1 221 ? -4.66 3.84 23.062 1 96.38 221 ARG A N 1
ATOM 1747 C CA . ARG A 1 221 ? -3.631 4.824 23.375 1 96.38 221 ARG A CA 1
ATOM 1748 C C . ARG A 1 221 ? -2.234 4.234 23.203 1 96.38 221 ARG A C 1
ATOM 1750 O O . ARG A 1 221 ? -1.892 3.232 23.828 1 96.38 221 ARG A O 1
ATOM 1757 N N . ARG A 1 222 ? -1.454 4.828 22.391 1 94.94 222 ARG A N 1
ATOM 1758 C CA . ARG A 1 222 ? -0.159 4.27 22.016 1 94.94 222 ARG A CA 1
ATOM 1759 C C . ARG A 1 222 ? 0.792 4.25 23.219 1 94.94 222 ARG A C 1
ATOM 1761 O O . ARG A 1 222 ? 0.865 5.223 23.969 1 94.94 222 ARG A O 1
ATOM 1768 N N . ALA A 1 223 ? 1.582 3.219 23.297 1 92.19 223 ALA A N 1
ATOM 1769 C CA . ALA A 1 223 ? 2.453 3.027 24.453 1 92.19 223 ALA A CA 1
ATOM 1770 C C . ALA A 1 223 ? 3.875 3.494 24.156 1 92.19 223 ALA A C 1
ATOM 1772 O O . ALA A 1 223 ? 4.652 3.771 25.078 1 92.19 223 ALA A O 1
ATOM 1773 N N . HIS A 1 224 ? 4.18 3.623 22.922 1 90.69 224 HIS A N 1
ATOM 1774 C CA . HIS A 1 224 ? 5.547 3.936 22.531 1 90.69 224 HIS A CA 1
ATOM 1775 C C . HIS A 1 224 ? 5.578 4.996 21.438 1 90.69 224 HIS A C 1
ATOM 1777 O O . HIS A 1 224 ? 4.574 5.219 20.75 1 90.69 224 HIS A O 1
ATOM 1783 N N . ALA A 1 225 ? 6.766 5.621 21.391 1 91.69 225 ALA A N 1
ATOM 1784 C CA . ALA A 1 225 ? 6.996 6.551 20.281 1 91.69 225 ALA A CA 1
ATOM 1785 C C . ALA A 1 225 ? 7.078 5.816 18.953 1 91.69 225 ALA A C 1
ATOM 1787 O O . ALA A 1 225 ? 7.512 4.66 18.891 1 91.69 225 ALA A O 1
ATOM 1788 N N . PRO A 1 226 ? 6.652 6.445 17.906 1 94.62 226 PRO A N 1
ATOM 1789 C CA . PRO A 1 226 ? 6.129 7.812 17.859 1 94.62 226 PRO A CA 1
ATOM 1790 C C . PRO A 1 226 ? 4.68 7.906 18.344 1 94.62 226 PRO A C 1
ATOM 1792 O O . PRO A 1 226 ? 3.953 6.91 18.328 1 94.62 226 PRO A O 1
ATOM 1795 N N . GLY A 1 227 ? 4.277 9.047 18.766 1 95.5 227 GLY A N 1
ATOM 1796 C CA . GLY A 1 227 ? 2.91 9.305 19.188 1 95.5 227 GLY A CA 1
ATOM 1797 C C . GLY A 1 227 ? 2.564 8.672 20.531 1 95.5 227 GLY A C 1
ATOM 1798 O O . GLY A 1 227 ? 1.428 8.25 20.75 1 95.5 227 GLY A O 1
ATOM 1799 N N . LYS A 1 228 ? 3.6 8.539 21.438 1 94.44 228 LYS A N 1
ATOM 1800 C CA . LYS A 1 228 ? 3.34 7.98 22.766 1 94.44 228 LYS A CA 1
ATOM 1801 C C . LYS A 1 228 ? 2.229 8.75 23.484 1 94.44 228 LYS A C 1
ATOM 1803 O O . LYS A 1 228 ? 2.271 9.977 23.562 1 94.44 228 LYS A O 1
ATOM 1808 N N . GLY A 1 229 ? 1.257 7.969 23.938 1 94.62 229 GLY A N 1
ATOM 1809 C CA . GLY A 1 229 ? 0.161 8.555 24.688 1 94.62 229 GLY A CA 1
ATOM 1810 C C . GLY A 1 229 ? -0.966 9.062 23.797 1 94.62 229 GLY A C 1
ATOM 1811 O O . GLY A 1 229 ? -2.025 9.445 24.297 1 94.62 229 GLY A O 1
ATOM 1812 N N . GLN A 1 230 ? -0.804 9.102 22.562 1 96.62 230 GLN A N 1
ATOM 1813 C CA . GLN A 1 230 ? -1.813 9.609 21.641 1 96.62 230 GLN A CA 1
ATOM 1814 C C . GLN A 1 230 ? -2.822 8.523 21.281 1 96.62 230 GLN A C 1
ATOM 1816 O O . GLN A 1 230 ? -2.533 7.332 21.406 1 96.62 230 GLN A O 1
ATOM 1821 N N . LEU A 1 231 ? -4.004 8.969 20.875 1 97.75 231 LEU A N 1
ATOM 1822 C CA . LEU A 1 231 ? -5.078 8.07 20.469 1 97.75 231 LEU A CA 1
ATOM 1823 C C . LEU A 1 231 ? -4.898 7.621 19.031 1 97.75 231 LEU A C 1
ATOM 1825 O O . LEU A 1 231 ? -4.457 8.406 18.172 1 97.75 231 LEU A O 1
ATOM 1829 N N . ALA A 1 232 ? -5.246 6.375 18.781 1 98.19 232 ALA A N 1
ATOM 1830 C CA . ALA A 1 232 ? -5.152 5.836 17.422 1 98.19 232 ALA A CA 1
ATOM 1831 C C . ALA A 1 232 ? -6.117 4.668 17.234 1 98.19 232 ALA A C 1
ATOM 1833 O O . ALA A 1 232 ? -6.547 4.043 18.203 1 98.19 232 ALA A O 1
ATOM 1834 N N . ALA A 1 233 ? -6.586 4.496 16 1 98.12 233 ALA A N 1
ATOM 1835 C CA . ALA A 1 233 ? -7.199 3.219 15.648 1 98.12 233 ALA A CA 1
ATOM 1836 C C . ALA A 1 233 ? -6.184 2.082 15.734 1 98.12 233 ALA A C 1
ATOM 1838 O O . ALA A 1 233 ? -5.004 2.271 15.43 1 98.12 233 ALA A O 1
ATOM 1839 N N . PRO A 1 234 ? -6.648 0.909 16.219 1 97.19 234 PRO A N 1
ATOM 1840 C CA . PRO A 1 234 ? -5.715 -0.218 16.188 1 97.19 234 PRO A CA 1
ATOM 1841 C C . PRO A 1 234 ? -5.16 -0.487 14.781 1 97.19 234 PRO A C 1
ATOM 1843 O O . PRO A 1 234 ? -5.898 -0.426 13.797 1 97.19 234 PRO A O 1
ATOM 1846 N N . GLY A 1 235 ? -3.908 -0.708 14.719 1 97 235 GLY A N 1
ATOM 1847 C CA . GLY A 1 235 ? -3.268 -0.938 13.438 1 97 235 GLY A CA 1
ATOM 1848 C C . GLY A 1 235 ? -1.77 -1.153 13.547 1 97 235 GLY A C 1
ATOM 1849 O O . GLY A 1 235 ? -1.222 -1.191 14.648 1 97 235 GLY A O 1
ATOM 1850 N N . GLY A 1 236 ? -1.125 -1.322 12.438 1 97 236 GLY A N 1
ATOM 1851 C CA . GLY A 1 236 ? 0.308 -1.566 12.391 1 97 236 GLY A CA 1
ATOM 1852 C C . GLY A 1 236 ? 0.8 -1.939 11 1 97 236 GLY A C 1
ATOM 1853 O O . GLY A 1 236 ? 0.064 -1.812 10.023 1 97 236 GLY A O 1
ATOM 1854 N N . PHE A 1 237 ? 2.006 -2.291 10.977 1 97.38 237 PHE A N 1
ATOM 1855 C CA . PHE A 1 237 ? 2.637 -2.625 9.703 1 97.38 237 PHE A CA 1
ATOM 1856 C C . PHE A 1 237 ? 2.104 -3.947 9.164 1 97.38 237 PHE A C 1
ATOM 1858 O O . PHE A 1 237 ? 1.812 -4.863 9.938 1 97.38 237 PHE A O 1
ATOM 1865 N N . ILE A 1 238 ? 2.045 -4.008 7.859 1 98.25 238 ILE A N 1
ATOM 1866 C CA . ILE A 1 238 ? 1.668 -5.258 7.207 1 98.25 238 ILE A CA 1
ATOM 1867 C C . ILE A 1 238 ? 2.797 -6.273 7.344 1 98.25 238 ILE A C 1
ATOM 1869 O O . ILE A 1 238 ? 3.975 -5.91 7.344 1 98.25 238 ILE A O 1
ATOM 1873 N N . GLU A 1 239 ? 2.441 -7.547 7.438 1 97.31 239 GLU A N 1
ATOM 1874 C CA . GLU A 1 239 ? 3.424 -8.625 7.453 1 97.31 239 GLU A CA 1
ATOM 1875 C C . GLU A 1 239 ? 3.691 -9.156 6.047 1 97.31 239 GLU A C 1
ATOM 1877 O O . GLU A 1 239 ? 2.836 -9.047 5.168 1 97.31 239 GLU A O 1
ATOM 1882 N N . GLN A 1 240 ? 4.805 -9.758 5.93 1 96.81 240 GLN A N 1
ATOM 1883 C CA . GLN A 1 240 ? 5.309 -10.164 4.621 1 96.81 240 GLN A CA 1
ATOM 1884 C C . GLN A 1 240 ? 4.379 -11.18 3.967 1 96.81 240 GLN A C 1
ATOM 1886 O O . GLN A 1 240 ? 4.242 -11.211 2.742 1 96.81 240 GLN A O 1
ATOM 1891 N N . ARG A 1 241 ? 3.715 -11.977 4.703 1 96.38 241 ARG A N 1
ATOM 1892 C CA . ARG A 1 241 ? 2.979 -13.094 4.133 1 96.38 241 ARG A CA 1
ATOM 1893 C C . ARG A 1 241 ? 1.481 -12.953 4.387 1 96.38 241 ARG A C 1
ATOM 1895 O O . ARG A 1 241 ? 0.735 -13.93 4.289 1 96.38 241 ARG A O 1
ATOM 1902 N N . GLU A 1 242 ? 1.071 -11.742 4.773 1 96.69 242 GLU A N 1
ATOM 1903 C CA . GLU A 1 242 ? -0.338 -11.484 5.059 1 96.69 242 GLU A CA 1
ATOM 1904 C C . GLU A 1 242 ? -0.944 -10.531 4.035 1 96.69 242 GLU A C 1
ATOM 1906 O O . GLU A 1 242 ? -0.29 -9.586 3.6 1 96.69 242 GLU A O 1
ATOM 1911 N N . THR A 1 243 ? -2.219 -10.82 3.688 1 96.94 243 THR A N 1
ATOM 1912 C CA . THR A 1 243 ? -2.984 -9.812 2.965 1 96.94 243 THR A CA 1
ATOM 1913 C C . THR A 1 243 ? -3.293 -8.625 3.863 1 96.94 243 THR A C 1
ATOM 1915 O O . THR A 1 243 ? -3.096 -8.688 5.078 1 96.94 243 THR A O 1
ATOM 1918 N N . VAL A 1 244 ? -3.756 -7.547 3.262 1 98.12 244 VAL A N 1
ATOM 1919 C CA . VAL A 1 244 ? -4.133 -6.379 4.047 1 98.12 244 VAL A CA 1
ATOM 1920 C C . VAL A 1 244 ? -5.262 -6.746 5.012 1 98.12 244 VAL A C 1
ATOM 1922 O O . VAL A 1 244 ? -5.293 -6.27 6.148 1 98.12 244 VAL A O 1
ATOM 1925 N N . TRP A 1 245 ? -6.16 -7.617 4.57 1 97.19 245 TRP A N 1
ATOM 1926 C CA . TRP A 1 245 ? -7.254 -8.102 5.406 1 97.19 245 TRP A CA 1
ATOM 1927 C C . TRP A 1 245 ? -6.723 -8.867 6.613 1 97.19 245 TRP A C 1
ATOM 1929 O O . TRP A 1 245 ? -7.066 -8.555 7.754 1 97.19 245 TRP A O 1
ATOM 1939 N N . GLN A 1 246 ? -5.82 -9.797 6.348 1 96.31 246 GLN A N 1
ATOM 1940 C CA . GLN A 1 246 ? -5.273 -10.641 7.402 1 96.31 246 GLN A CA 1
ATOM 1941 C C . GLN A 1 246 ? -4.484 -9.812 8.414 1 96.31 246 GLN A C 1
ATOM 1943 O O . GLN A 1 246 ? -4.613 -10.016 9.625 1 96.31 246 GLN A O 1
ATOM 1948 N N . SER A 1 247 ? -3.676 -8.93 7.941 1 98.31 247 SER A N 1
ATOM 1949 C CA . SER A 1 247 ? -2.889 -8.078 8.828 1 98.31 247 SER A CA 1
ATOM 1950 C C . SER A 1 247 ? -3.787 -7.184 9.68 1 98.31 247 SER A C 1
ATOM 1952 O O . SER A 1 247 ? -3.494 -6.93 10.844 1 98.31 247 SER A O 1
ATOM 1954 N N . CYS A 1 248 ? -4.863 -6.676 9.062 1 98 248 CYS A N 1
ATOM 1955 C CA . CYS A 1 248 ? -5.797 -5.832 9.805 1 98 248 CYS A CA 1
ATOM 1956 C C . CYS A 1 248 ? -6.406 -6.59 10.977 1 98 248 CYS A C 1
ATOM 1958 O O . CYS A 1 248 ? -6.402 -6.102 12.109 1 98 248 CYS A O 1
ATOM 1960 N N . LEU A 1 249 ? -6.863 -7.793 10.719 1 97.69 249 LEU A N 1
ATOM 1961 C CA . LEU A 1 249 ? -7.48 -8.602 11.766 1 97.69 249 LEU A CA 1
ATOM 1962 C C . LEU A 1 249 ? -6.457 -8.984 12.828 1 97.69 249 LEU A C 1
ATOM 1964 O O . LEU A 1 249 ? -6.766 -8.977 14.023 1 97.69 249 LEU A O 1
ATOM 1968 N N . ARG A 1 250 ? -5.305 -9.336 12.367 1 96.56 250 ARG A N 1
ATOM 1969 C CA . ARG A 1 250 ? -4.246 -9.688 13.312 1 96.56 250 ARG A CA 1
ATOM 1970 C C . ARG A 1 250 ? -3.93 -8.531 14.242 1 96.56 250 ARG A C 1
ATOM 1972 O O . ARG A 1 250 ? -3.863 -8.703 15.461 1 96.56 250 ARG A O 1
ATOM 1979 N N . GLU A 1 251 ? -3.689 -7.312 13.703 1 95.94 251 GLU A N 1
ATOM 1980 C CA . GLU A 1 251 ? -3.355 -6.137 14.5 1 95.94 251 GLU A CA 1
ATOM 1981 C C . GLU A 1 251 ? -4.477 -5.797 15.477 1 95.94 251 GLU A C 1
ATOM 1983 O O . GLU A 1 251 ? -4.219 -5.43 16.625 1 95.94 251 GLU A O 1
ATOM 1988 N N . LEU A 1 252 ? -5.73 -5.898 14.969 1 96.44 252 LEU A N 1
ATOM 1989 C CA . LEU A 1 252 ? -6.875 -5.652 15.844 1 96.44 252 LEU A CA 1
ATOM 1990 C C . LEU A 1 252 ? -6.863 -6.598 17.031 1 96.44 252 LEU A C 1
ATOM 1992 O O . LEU A 1 252 ? -7.012 -6.16 18.188 1 96.44 252 LEU A O 1
ATOM 1996 N N . ALA A 1 253 ? -6.641 -7.84 16.766 1 95.31 253 ALA A N 1
ATOM 1997 C CA . ALA A 1 253 ? -6.617 -8.836 17.828 1 95.31 253 ALA A CA 1
ATOM 1998 C C . ALA A 1 253 ? -5.434 -8.617 18.766 1 95.31 253 ALA A C 1
ATOM 2000 O O . ALA A 1 253 ? -5.586 -8.664 19.984 1 95.31 253 ALA A O 1
ATOM 2001 N N . GLU A 1 254 ? -4.242 -8.391 18.234 1 93.75 254 GLU A N 1
ATOM 2002 C CA . GLU A 1 254 ? -3.027 -8.242 19.031 1 93.75 254 GLU A CA 1
ATOM 2003 C C . GLU A 1 254 ? -3.102 -7.012 19.938 1 93.75 254 GLU A C 1
ATOM 2005 O O . GLU A 1 254 ? -2.719 -7.074 21.094 1 93.75 254 GLU A O 1
ATOM 2010 N N . GLU A 1 255 ? -3.625 -5.906 19.422 1 94.06 255 GLU A N 1
ATOM 2011 C CA . GLU A 1 255 ? -3.559 -4.648 20.156 1 94.06 255 GLU A CA 1
ATOM 2012 C C . GLU A 1 255 ? -4.754 -4.488 21.094 1 94.06 255 GLU A C 1
ATOM 2014 O O . GLU A 1 255 ? -4.711 -3.689 22.031 1 94.06 255 GLU A O 1
ATOM 2019 N N . THR A 1 256 ? -5.887 -5.238 20.828 1 94.31 256 THR A N 1
ATOM 2020 C CA . THR A 1 256 ? -7.098 -4.969 21.594 1 94.31 256 THR A CA 1
ATOM 2021 C C . THR A 1 256 ? -7.645 -6.254 22.219 1 94.31 256 THR A C 1
ATOM 2023 O O . THR A 1 256 ? -8.578 -6.211 23.016 1 94.31 256 THR A O 1
ATOM 2026 N N . HIS A 1 257 ? -7.141 -7.426 21.766 1 92.56 257 HIS A N 1
ATOM 2027 C CA . HIS A 1 257 ? -7.629 -8.734 22.188 1 92.56 257 HIS A CA 1
ATOM 2028 C C . HIS A 1 257 ? -9.094 -8.93 21.812 1 92.56 257 HIS A C 1
ATOM 2030 O O . HIS A 1 257 ? -9.805 -9.727 22.422 1 92.56 257 HIS A O 1
ATOM 2036 N N . CYS A 1 258 ? -9.523 -8.078 20.938 1 90.12 258 CYS A N 1
ATOM 2037 C CA . CYS A 1 258 ? -10.852 -8.297 20.375 1 90.12 258 CYS A CA 1
ATOM 2038 C C . CYS A 1 258 ? -10.836 -9.469 19.406 1 90.12 258 CYS A C 1
ATOM 2040 O O . CYS A 1 258 ? -10.25 -9.383 18.312 1 90.12 258 CYS A O 1
ATOM 2042 N N . THR A 1 259 ? -11.453 -10.617 19.781 1 84.75 259 THR A N 1
ATOM 2043 C CA . THR A 1 259 ? -11.359 -11.828 18.969 1 84.75 259 THR A CA 1
ATOM 2044 C C . THR A 1 259 ? -12.727 -12.195 18.391 1 84.75 259 THR A C 1
ATOM 2046 O O . THR A 1 259 ? -13.383 -13.117 18.891 1 84.75 259 THR A O 1
ATOM 2049 N N . LEU A 1 260 ? -13.203 -11.477 17.516 1 91.75 260 LEU A N 1
ATOM 2050 C CA . LEU A 1 260 ? -14.414 -11.844 16.797 1 91.75 260 LEU A CA 1
ATOM 2051 C C . LEU A 1 260 ? -14.094 -12.781 15.641 1 91.75 260 LEU A C 1
ATOM 2053 O O . LEU A 1 260 ? -13.031 -12.672 15.016 1 91.75 260 LEU A O 1
ATOM 2057 N N . PRO A 1 261 ? -15.078 -13.727 15.445 1 93.81 261 PRO A N 1
ATOM 2058 C CA . PRO A 1 261 ? -14.844 -14.625 14.305 1 93.81 261 PRO A CA 1
ATOM 2059 C C . PRO A 1 261 ? -14.688 -13.875 12.984 1 93.81 261 PRO A C 1
ATOM 2061 O O . PRO A 1 261 ? -15.352 -12.852 12.766 1 93.81 261 PRO A O 1
ATOM 2064 N N . GLU A 1 262 ? -13.812 -14.414 12.203 1 93.75 262 GLU A N 1
ATOM 2065 C CA . GLU A 1 262 ? -13.539 -13.781 10.914 1 93.75 262 GLU A CA 1
ATOM 2066 C C . GLU A 1 262 ? -14.82 -13.586 10.109 1 93.75 262 GLU A C 1
ATOM 2068 O O . GLU A 1 262 ? -14.984 -12.562 9.445 1 93.75 262 GLU A O 1
ATOM 2073 N N . ALA A 1 263 ? -15.656 -14.602 10.133 1 93.94 263 ALA A N 1
ATOM 2074 C CA . ALA A 1 263 ? -16.922 -14.5 9.398 1 93.94 263 ALA A CA 1
ATOM 2075 C C . ALA A 1 263 ? -17.734 -13.289 9.859 1 93.94 263 ALA A C 1
ATOM 2077 O O . ALA A 1 263 ? -18.359 -12.609 9.047 1 93.94 263 ALA A O 1
ATOM 2078 N N . ARG A 1 264 ? -17.734 -13.008 11.125 1 95.81 264 ARG A N 1
ATOM 2079 C CA . ARG A 1 264 ? -18.438 -11.852 11.664 1 95.81 264 ARG A CA 1
ATOM 2080 C C . ARG A 1 264 ? -17.797 -10.547 11.211 1 95.81 264 ARG A C 1
ATOM 2082 O O . ARG A 1 264 ? -18.484 -9.586 10.883 1 95.81 264 ARG A O 1
ATOM 2089 N N . MET A 1 265 ? -16.484 -10.578 11.242 1 97.25 265 MET A N 1
ATOM 2090 C CA . MET A 1 265 ? -15.766 -9.391 10.789 1 97.25 265 MET A CA 1
ATOM 2091 C C . MET A 1 265 ? -16.062 -9.094 9.32 1 97.25 265 MET A C 1
ATOM 2093 O O . MET A 1 265 ? -16.234 -7.938 8.938 1 97.25 265 MET A O 1
ATOM 2097 N N . ARG A 1 266 ? -16.109 -10.141 8.539 1 96.88 266 ARG A N 1
ATOM 2098 C CA . ARG A 1 266 ? -16.453 -9.969 7.125 1 96.88 266 ARG A CA 1
ATOM 2099 C C . ARG A 1 266 ? -17.859 -9.383 6.969 1 96.88 266 ARG A C 1
ATOM 2101 O O . ARG A 1 266 ? -18.062 -8.492 6.137 1 96.88 266 ARG A O 1
ATOM 2108 N N . ALA A 1 267 ? -18.781 -9.852 7.727 1 97.44 267 ALA A N 1
ATOM 2109 C CA . ALA A 1 267 ? -20.141 -9.352 7.676 1 97.44 267 ALA A CA 1
ATOM 2110 C C . ALA A 1 267 ? -20.219 -7.898 8.133 1 97.44 267 ALA A C 1
ATOM 2112 O O . ALA A 1 267 ? -21.062 -7.133 7.668 1 97.44 267 ALA A O 1
ATOM 2113 N N . ALA A 1 268 ? -19.328 -7.531 9.008 1 98.25 268 ALA A N 1
ATOM 2114 C CA . ALA A 1 268 ? -19.344 -6.203 9.609 1 98.25 268 ALA A CA 1
ATOM 2115 C C . ALA A 1 268 ? -18.625 -5.188 8.727 1 98.25 268 ALA A C 1
ATOM 2117 O O . ALA A 1 268 ? -18.75 -3.979 8.938 1 98.25 268 ALA A O 1
ATOM 2118 N N . LEU A 1 269 ? -17.844 -5.668 7.77 1 98.56 269 LEU A N 1
ATOM 2119 C CA . LEU A 1 269 ? -17.047 -4.773 6.938 1 98.56 269 LEU A CA 1
ATOM 2120 C C . LEU A 1 269 ? -17.938 -3.869 6.098 1 98.56 269 LEU A C 1
ATOM 2122 O O . LEU A 1 269 ? -18.844 -4.348 5.406 1 98.56 269 LEU A O 1
ATOM 2126 N N . ARG A 1 270 ? -17.719 -2.578 6.156 1 98.25 270 ARG A N 1
ATOM 2127 C CA . ARG A 1 270 ? -18.531 -1.618 5.41 1 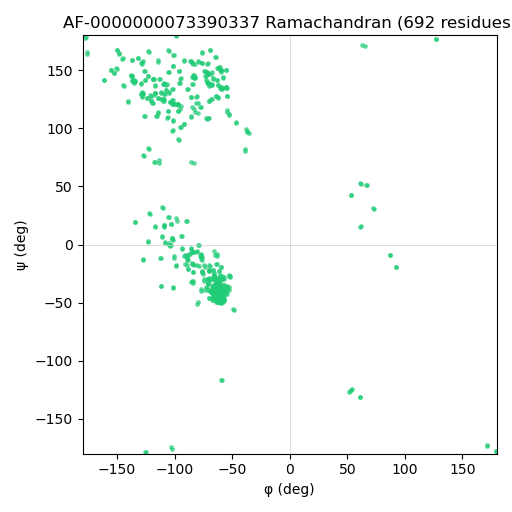98.25 270 ARG A CA 1
ATOM 2128 C C . ARG A 1 270 ? -17.703 -0.965 4.301 1 98.25 270 ARG A C 1
ATOM 2130 O O . ARG A 1 270 ? -18.234 -0.682 3.221 1 98.25 270 ARG A O 1
ATOM 2137 N N . GLU A 1 271 ? -16.469 -0.75 4.582 1 97.69 271 GLU A N 1
ATOM 2138 C CA . GLU A 1 271 ? -15.633 -0.005 3.643 1 97.69 271 GLU A CA 1
ATOM 2139 C C . GLU A 1 271 ? -14.148 -0.244 3.912 1 97.69 271 GLU A C 1
ATOM 2141 O O . GLU A 1 271 ? -13.75 -0.457 5.059 1 97.69 271 GLU A O 1
ATOM 2146 N N . VAL A 1 272 ? -13.414 -0.344 2.898 1 97.88 272 VAL A N 1
ATOM 2147 C CA . VAL A 1 272 ? -11.961 -0.224 2.986 1 97.88 272 VAL A CA 1
ATOM 2148 C C . VAL A 1 272 ? -11.5 1.026 2.242 1 97.88 272 VAL A C 1
ATOM 2150 O O . VAL A 1 272 ? -11.883 1.249 1.092 1 97.88 272 VAL A O 1
ATOM 2153 N N . ALA A 1 273 ? -10.727 1.899 2.947 1 97.5 273 ALA A N 1
ATOM 2154 C CA . ALA A 1 273 ? -10.211 3.125 2.34 1 97.5 273 ALA A CA 1
ATOM 2155 C C . ALA A 1 273 ? -8.688 3.193 2.438 1 97.5 273 ALA A C 1
ATOM 2157 O O . ALA A 1 273 ? -8.102 2.715 3.41 1 97.5 273 ALA A O 1
ATOM 2158 N N . VAL A 1 274 ? -8.141 3.762 1.397 1 98 274 VAL A N 1
ATOM 2159 C CA . VAL A 1 274 ? -6.691 3.932 1.345 1 98 274 VAL A CA 1
ATOM 2160 C C . VAL A 1 274 ? -6.328 5.375 1.686 1 98 274 VAL A C 1
ATOM 2162 O O . VAL A 1 274 ? -6.879 6.316 1.106 1 98 274 VAL A O 1
ATOM 2165 N N . PHE A 1 275 ? -5.504 5.555 2.648 1 97.69 275 PHE A N 1
ATOM 2166 C CA . PHE A 1 275 ? -4.918 6.852 2.975 1 97.69 275 PHE A CA 1
ATOM 2167 C C . PHE A 1 275 ? -3.457 6.906 2.547 1 97.69 275 PHE A C 1
ATOM 2169 O O . PHE A 1 275 ? -2.619 6.188 3.09 1 97.69 275 PHE A O 1
ATOM 2176 N N . ASP A 1 276 ? -3.23 7.801 1.574 1 97.5 276 ASP A N 1
ATOM 2177 C CA . ASP A 1 276 ? -1.94 7.711 0.898 1 97.5 276 ASP A CA 1
ATOM 2178 C C . ASP A 1 276 ? -1.307 9.086 0.738 1 97.5 276 ASP A C 1
ATOM 2180 O O . ASP A 1 276 ? -0.461 9.289 -0.136 1 97.5 276 ASP A O 1
ATOM 2184 N N . HIS A 1 277 ? -1.736 10.055 1.515 1 95.56 277 HIS A N 1
ATOM 2185 C CA . HIS A 1 277 ? -1.059 11.344 1.453 1 95.56 277 HIS A CA 1
ATOM 2186 C C . HIS A 1 277 ? 0.421 11.211 1.794 1 95.56 277 HIS A C 1
ATOM 2188 O O . HIS A 1 277 ? 0.779 10.539 2.768 1 95.56 277 HIS A O 1
ATOM 2194 N N . PRO A 1 278 ? 1.294 11.82 1.024 1 95.56 278 PRO A N 1
ATOM 2195 C CA . PRO A 1 278 ? 2.73 11.586 1.191 1 95.56 278 PRO A CA 1
ATOM 2196 C C . PRO A 1 278 ? 3.24 12 2.57 1 95.56 278 PRO A C 1
ATOM 2198 O O . PRO A 1 278 ? 4.25 11.477 3.043 1 95.56 278 PRO A O 1
ATOM 2201 N N . ASP A 1 279 ? 2.535 12.906 3.287 1 92.88 279 ASP A N 1
ATOM 2202 C CA . ASP A 1 279 ? 3.049 13.469 4.535 1 92.88 279 ASP A CA 1
ATOM 2203 C C . ASP A 1 279 ? 2.275 12.93 5.734 1 92.88 279 ASP A C 1
ATOM 2205 O O . ASP A 1 279 ? 2.307 13.523 6.816 1 92.88 279 ASP A O 1
ATOM 2209 N N . ARG A 1 280 ? 1.558 11.859 5.531 1 95.62 280 ARG A N 1
ATOM 2210 C CA . ARG A 1 280 ? 0.658 11.422 6.594 1 95.62 280 ARG A CA 1
ATOM 2211 C C . ARG A 1 280 ? 1.439 10.883 7.785 1 95.62 280 ARG A C 1
ATOM 2213 O O . ARG A 1 280 ? 0.915 10.812 8.898 1 95.62 280 ARG A O 1
ATOM 2220 N N . SER A 1 281 ? 2.654 10.453 7.547 1 96.44 281 SER A N 1
ATOM 2221 C CA . SER A 1 281 ? 3.453 9.875 8.625 1 96.44 281 SER A CA 1
ATOM 2222 C C . SER A 1 281 ? 4.879 10.422 8.609 1 96.44 281 SER A C 1
ATOM 2224 O O . SER A 1 281 ? 5.473 10.586 7.543 1 96.44 281 SER A O 1
ATOM 2226 N N . GLN A 1 282 ? 5.387 10.656 9.789 1 95.5 282 GLN A N 1
ATOM 2227 C CA . GLN A 1 282 ? 6.754 11.156 9.898 1 95.5 282 GLN A CA 1
ATOM 2228 C C . GLN A 1 282 ? 7.77 10.023 9.82 1 95.5 282 GLN A C 1
ATOM 2230 O O . GLN A 1 282 ? 8.977 10.266 9.734 1 95.5 282 GLN A O 1
ATOM 2235 N N . ARG A 1 283 ? 7.344 8.828 9.805 1 94.06 283 ARG A N 1
ATOM 2236 C CA . ARG A 1 283 ? 8.219 7.66 9.719 1 94.06 283 ARG A CA 1
ATOM 2237 C C . ARG A 1 283 ? 8.734 7.465 8.297 1 94.06 283 ARG A C 1
ATOM 2239 O O . ARG A 1 283 ? 9.664 6.691 8.07 1 94.06 283 ARG A O 1
ATOM 2246 N N . GLY A 1 284 ? 8.211 8.148 7.414 1 94.06 284 GLY A N 1
ATOM 2247 C CA . GLY A 1 284 ? 8.477 8.008 5.988 1 94.06 284 GLY A CA 1
ATOM 2248 C C . GLY A 1 284 ? 7.219 7.832 5.16 1 94.06 284 GLY A C 1
ATOM 2249 O O . GLY A 1 284 ? 6.105 7.871 5.695 1 94.06 284 GLY A O 1
ATOM 2250 N N . ARG A 1 285 ? 7.465 7.77 3.805 1 97.06 285 ARG A N 1
ATOM 2251 C CA . ARG A 1 285 ? 6.332 7.52 2.922 1 97.06 285 ARG A CA 1
ATOM 2252 C C . ARG A 1 285 ? 5.562 6.277 3.357 1 97.06 285 ARG A C 1
ATOM 2254 O O . ARG A 1 285 ? 6.09 5.164 3.311 1 97.06 285 ARG A O 1
ATOM 2261 N N . THR A 1 286 ? 4.301 6.504 3.848 1 98 286 THR A N 1
ATOM 2262 C CA . THR A 1 286 ? 3.5 5.41 4.383 1 98 286 THR A CA 1
ATOM 2263 C C . THR A 1 286 ? 2.105 5.406 3.762 1 98 286 THR A C 1
ATOM 2265 O O . THR A 1 286 ? 1.443 6.445 3.707 1 98 286 THR A O 1
ATOM 2268 N N . ILE A 1 287 ? 1.654 4.32 3.277 1 98.5 287 ILE A N 1
ATOM 2269 C CA . ILE A 1 287 ? 0.292 4.094 2.809 1 98.5 287 ILE A CA 1
ATOM 2270 C C . ILE A 1 287 ? -0.44 3.164 3.773 1 98.5 287 ILE A C 1
ATOM 2272 O O . ILE A 1 287 ? 0.106 2.143 4.195 1 98.5 287 ILE A O 1
ATOM 2276 N N . THR A 1 288 ? -1.631 3.529 4.215 1 98.69 288 THR A N 1
ATOM 2277 C CA . THR A 1 288 ? -2.365 2.641 5.109 1 98.69 288 THR A CA 1
ATOM 2278 C C . THR A 1 288 ? -3.691 2.219 4.484 1 98.69 288 THR A C 1
ATOM 2280 O O . THR A 1 288 ? -4.301 2.982 3.73 1 98.69 288 THR A O 1
ATOM 2283 N N . HIS A 1 289 ? -4.062 0.995 4.711 1 98.81 289 HIS A N 1
ATOM 2284 C CA . HIS A 1 289 ? -5.371 0.439 4.379 1 98.81 289 HIS A CA 1
ATOM 2285 C C . HIS A 1 289 ? -6.262 0.352 5.617 1 98.81 289 HIS A C 1
ATOM 2287 O O . HIS A 1 289 ? -6.039 -0.494 6.488 1 98.81 289 HIS A O 1
ATOM 2293 N N . ALA A 1 290 ? -7.238 1.256 5.664 1 98.81 290 ALA A N 1
ATOM 2294 C CA . ALA A 1 290 ? -8.125 1.305 6.824 1 98.81 290 ALA A CA 1
ATOM 2295 C C . ALA A 1 290 ? -9.422 0.549 6.555 1 98.81 290 ALA A C 1
ATOM 2297 O O . ALA A 1 290 ? -10.109 0.817 5.566 1 98.81 290 ALA A O 1
ATOM 2298 N N . HIS A 1 291 ? -9.703 -0.457 7.363 1 98.81 291 HIS A N 1
ATOM 2299 C CA . HIS A 1 291 ? -10.945 -1.227 7.285 1 98.81 291 HIS A CA 1
ATOM 2300 C C . HIS A 1 291 ? -11.969 -0.717 8.289 1 98.81 291 HIS A C 1
ATOM 2302 O O . HIS A 1 291 ? -11.695 -0.664 9.492 1 98.81 291 HIS A O 1
ATOM 2308 N N . TYR A 1 292 ? -13.094 -0.298 7.809 1 98.88 292 TYR A N 1
ATOM 2309 C CA . TYR A 1 292 ? -14.18 0.175 8.664 1 98.88 292 TYR A CA 1
ATOM 2310 C C . TYR A 1 292 ? -15.203 -0.929 8.906 1 98.88 292 TYR A C 1
ATOM 2312 O O . TYR A 1 292 ? -15.867 -1.389 7.977 1 98.88 292 TYR A O 1
ATOM 2320 N N . PHE A 1 293 ? -15.312 -1.352 10.18 1 98.75 293 PHE A N 1
ATOM 2321 C CA . PHE A 1 293 ? -16.266 -2.371 10.609 1 98.75 293 PHE A CA 1
ATOM 2322 C C . PHE A 1 293 ? -17.375 -1.754 11.445 1 98.75 293 PHE A C 1
ATOM 2324 O O . PHE A 1 293 ? -17.125 -0.877 12.281 1 98.75 293 PHE A O 1
ATOM 2331 N N . ASP A 1 294 ? -18.578 -2.182 11.242 1 98.69 294 ASP A N 1
ATOM 2332 C CA . ASP A 1 294 ? -19.703 -1.748 12.047 1 98.69 294 ASP A CA 1
ATOM 2333 C C . ASP A 1 294 ? -20.469 -2.945 12.617 1 98.69 294 ASP A C 1
ATOM 2335 O O . ASP A 1 294 ? -21.125 -3.682 11.883 1 98.69 294 ASP A O 1
ATOM 2339 N N . LEU A 1 295 ? -20.375 -3.117 13.914 1 97.94 295 LEU A N 1
ATOM 2340 C CA . LEU A 1 295 ? -21.031 -4.215 14.609 1 97.94 295 LEU A CA 1
ATOM 2341 C C . LEU A 1 295 ? -22.469 -3.854 14.961 1 97.94 295 LEU A C 1
ATOM 2343 O O . LEU A 1 295 ? -23.172 -4.648 15.586 1 97.94 295 LEU A O 1
ATOM 2347 N N . GLU A 1 296 ? -22.828 -2.658 14.656 1 96.44 296 GLU A N 1
ATOM 2348 C CA . GLU A 1 296 ? -24.188 -2.168 14.844 1 96.44 296 GLU A CA 1
ATOM 2349 C C . GLU A 1 296 ? -24.594 -2.215 16.312 1 96.44 296 GLU A C 1
ATOM 2351 O O . GLU A 1 296 ? -23.891 -1.667 17.172 1 96.44 296 GLU A O 1
ATOM 2356 N N . GLY A 1 297 ? -25.766 -2.758 16.656 1 95 297 GLY A N 1
ATOM 2357 C CA . GLY A 1 297 ? -26.328 -2.699 18 1 95 297 GLY A CA 1
ATOM 2358 C C . GLY A 1 297 ? -25.906 -3.865 18.859 1 95 297 GLY A C 1
ATOM 2359 O O . GLY A 1 297 ? -26.484 -4.102 19.922 1 95 297 GLY A O 1
ATOM 2360 N N . GLU A 1 298 ? -24.891 -4.539 18.578 1 93.31 298 GLU A N 1
ATOM 2361 C CA . GLU A 1 298 ? -24.391 -5.664 19.359 1 93.31 298 GLU A CA 1
ATOM 2362 C C . GLU A 1 298 ? -23.781 -5.191 20.672 1 93.31 298 GLU A C 1
ATOM 2364 O O . GLU A 1 298 ? -23.422 -4.02 20.812 1 93.31 298 GLU A O 1
ATOM 2369 N N . PRO A 1 299 ? -23.781 -6.098 21.609 1 94.69 299 PRO A N 1
ATOM 2370 C CA . PRO A 1 299 ? -23.016 -5.746 22.812 1 94.69 299 PRO A CA 1
ATOM 2371 C C . PRO A 1 299 ? -21.547 -5.508 22.531 1 94.69 299 PRO A C 1
ATOM 2373 O O . PRO A 1 299 ? -20.984 -6.086 21.594 1 94.69 299 PRO A O 1
ATOM 2376 N N . PHE A 1 300 ? -20.969 -4.707 23.344 1 94.69 300 PHE A N 1
ATOM 2377 C CA . PHE A 1 300 ? -19.547 -4.43 23.156 1 94.69 300 PHE A CA 1
ATOM 2378 C C . PHE A 1 300 ? -18.719 -5.699 23.312 1 94.69 300 PHE A C 1
ATOM 2380 O O . PHE A 1 300 ? -18.812 -6.387 24.344 1 94.69 300 PHE A O 1
ATOM 2387 N N . PRO A 1 301 ? -17.938 -5.949 22.344 1 94.31 301 PRO A N 1
ATOM 2388 C CA . PRO A 1 301 ? -16.984 -7.035 22.547 1 94.31 301 PRO A CA 1
ATOM 2389 C C . PRO A 1 301 ? -15.992 -6.738 23.672 1 94.31 301 PRO A C 1
ATOM 2391 O O . PRO A 1 301 ? -15.688 -5.574 23.938 1 94.31 301 PRO A O 1
ATOM 2394 N N . ASP A 1 302 ? -15.531 -7.789 24.281 1 91.56 302 ASP A N 1
ATOM 2395 C CA . ASP A 1 302 ? -14.484 -7.629 25.297 1 91.56 302 ASP A CA 1
ATOM 2396 C C . ASP A 1 302 ? -13.18 -7.176 24.656 1 91.56 302 ASP A C 1
ATOM 2398 O O . ASP A 1 302 ? -12.805 -7.652 23.578 1 91.56 302 ASP A O 1
ATOM 2402 N N . VAL A 1 303 ? -12.547 -6.199 25.391 1 92 303 VAL A N 1
ATOM 2403 C CA . VAL A 1 303 ? -11.266 -5.715 24.891 1 92 303 VAL A CA 1
ATOM 2404 C C . VAL A 1 303 ? -10.289 -5.551 26.062 1 92 303 VAL A C 1
ATOM 2406 O O . VAL A 1 303 ? -10.703 -5.305 27.188 1 92 303 VAL A O 1
ATOM 2409 N N . ARG A 1 304 ? -9.086 -5.801 25.812 1 88.19 304 ARG A N 1
ATOM 2410 C CA . ARG A 1 304 ? -7.988 -5.613 26.75 1 88.19 304 ARG A CA 1
ATOM 2411 C C . ARG A 1 304 ? -6.723 -5.16 26.031 1 88.19 304 ARG A C 1
ATOM 2413 O O . ARG A 1 304 ? -6.41 -5.656 24.953 1 88.19 304 ARG A O 1
ATOM 2420 N N . ALA A 1 305 ? -6.109 -4.184 26.719 1 81.94 305 ALA A N 1
ATOM 2421 C CA . ALA A 1 305 ? -4.887 -3.67 26.109 1 81.94 305 ALA A CA 1
ATOM 2422 C C . ALA A 1 305 ? -3.74 -4.668 26.25 1 81.94 305 ALA A C 1
ATOM 2424 O O . ALA A 1 305 ? -3.674 -5.414 27.219 1 81.94 305 ALA A O 1
ATOM 2425 N N . ASP A 1 306 ? -2.941 -4.645 25.188 1 75.44 306 ASP A N 1
ATOM 2426 C CA . ASP A 1 306 ? -1.687 -5.387 25.25 1 75.44 306 ASP A CA 1
ATOM 2427 C C . ASP A 1 306 ? -0.505 -4.449 25.484 1 75.44 306 ASP A C 1
ATOM 2429 O O . ASP A 1 306 ? -0.692 -3.26 25.75 1 75.44 306 ASP A O 1
ATOM 2433 N N . ASP A 1 307 ? 0.75 -4.965 25.453 1 66.56 307 ASP A N 1
ATOM 2434 C CA . ASP A 1 307 ? 1.987 -4.246 25.75 1 66.56 307 ASP A CA 1
ATOM 2435 C C . ASP A 1 307 ? 2.148 -3.043 24.812 1 66.56 307 ASP A C 1
ATOM 2437 O O . ASP A 1 307 ? 2.689 -2.012 25.219 1 66.56 307 ASP A O 1
ATOM 2441 N N . ASP A 1 308 ? 1.649 -3.102 23.656 1 68.62 308 ASP A N 1
ATOM 2442 C CA . ASP A 1 308 ? 1.908 -2.051 22.672 1 68.62 308 ASP A CA 1
ATOM 2443 C C . ASP A 1 308 ? 0.872 -0.935 22.781 1 68.62 308 ASP A C 1
ATOM 2445 O O . ASP A 1 308 ? 1.036 0.131 22.188 1 68.62 308 ASP A O 1
ATOM 2449 N N . ALA A 1 309 ? -0.137 -1.239 23.547 1 73.81 309 ALA A N 1
ATOM 2450 C CA . ALA A 1 309 ? -1.17 -0.246 23.828 1 73.81 309 ALA A CA 1
ATOM 2451 C C . ALA A 1 309 ? -1.29 0.014 25.328 1 73.81 309 ALA A C 1
ATOM 2453 O O . ALA A 1 309 ? -1.425 -0.923 26.109 1 73.81 309 ALA A O 1
ATOM 2454 N N . ALA A 1 310 ? -1.234 1.222 25.578 1 73.75 310 ALA A N 1
ATOM 2455 C CA . ALA A 1 310 ? -1.344 1.575 26.984 1 73.75 310 ALA A CA 1
ATOM 2456 C C . ALA A 1 310 ? -2.766 1.359 27.5 1 73.75 310 ALA A C 1
ATOM 2458 O O . ALA A 1 310 ? -2.965 0.954 28.641 1 73.75 310 ALA A O 1
ATOM 2459 N N . GLN A 1 311 ? -3.625 1.617 26.531 1 87.12 311 GLN A N 1
ATOM 2460 C CA . GLN A 1 311 ? -5.043 1.512 26.844 1 87.12 311 GLN A CA 1
ATOM 2461 C C . GLN A 1 311 ? -5.867 1.173 25.609 1 87.12 311 GLN A C 1
ATOM 2463 O O . GLN A 1 311 ? -5.438 1.434 24.484 1 87.12 311 GLN A O 1
ATOM 2468 N N . VAL A 1 312 ? -6.906 0.46 25.828 1 93.94 312 VAL A N 1
ATOM 2469 C CA . VAL A 1 312 ? -7.922 0.186 24.828 1 93.94 312 VAL A CA 1
ATOM 2470 C C . VAL A 1 312 ? -9.305 0.53 25.375 1 93.94 312 VAL A C 1
ATOM 2472 O O . VAL A 1 312 ? -9.648 0.141 26.5 1 93.94 312 VAL A O 1
ATOM 2475 N N . GLU A 1 313 ? -10.008 1.324 24.656 1 93.69 313 GLU A N 1
ATOM 2476 C CA . GLU A 1 313 ? -11.305 1.747 25.172 1 93.69 313 GLU A CA 1
ATOM 2477 C C . GLU A 1 313 ? -12.289 2.031 24.031 1 93.69 313 GLU A C 1
ATOM 2479 O O . GLU A 1 313 ? -11.875 2.355 22.922 1 93.69 313 GLU A O 1
ATOM 2484 N N . TRP A 1 314 ? -13.539 1.822 24.375 1 96.81 314 TRP A N 1
ATOM 2485 C CA . TRP A 1 314 ? -14.625 2.27 23.516 1 96.81 314 TRP A CA 1
ATOM 2486 C C . TRP A 1 314 ? -14.945 3.738 23.75 1 96.81 314 TRP A C 1
ATOM 2488 O O . TRP A 1 314 ? -15.344 4.113 24.859 1 96.81 314 TRP A O 1
ATOM 2498 N N . PHE A 1 315 ? -14.75 4.57 22.703 1 97.44 315 PHE A N 1
ATOM 2499 C CA . PHE A 1 315 ? -15.016 6.004 22.797 1 97.44 315 PHE A CA 1
ATOM 2500 C C . PHE A 1 315 ? -16.344 6.355 22.156 1 97.44 315 PHE A C 1
ATOM 2502 O O . PHE A 1 315 ? -16.641 5.898 21.047 1 97.44 315 PHE A O 1
ATOM 2509 N N . PRO A 1 316 ? -17.156 7.176 22.859 1 98 316 PRO A N 1
ATOM 2510 C CA . PRO A 1 316 ? -18.328 7.695 22.156 1 98 316 PRO A CA 1
ATOM 2511 C C . PRO A 1 316 ? -17.953 8.523 20.922 1 98 316 PRO A C 1
ATOM 2513 O O . PRO A 1 316 ? -17.078 9.398 21 1 98 316 PRO A O 1
ATOM 2516 N N . ILE A 1 317 ? -18.609 8.289 19.844 1 98.12 317 ILE A N 1
ATOM 2517 C CA . ILE A 1 317 ? -18.297 8.945 18.578 1 98.12 317 ILE A CA 1
ATOM 2518 C C . ILE A 1 317 ? -18.516 10.453 18.719 1 98.12 317 ILE A C 1
ATOM 2520 O O . ILE A 1 317 ? -17.766 11.25 18.156 1 98.12 317 ILE A O 1
ATOM 2524 N N . THR A 1 318 ? -19.438 10.883 19.516 1 96.5 318 THR A N 1
ATOM 2525 C CA . THR A 1 318 ? -19.797 12.289 19.688 1 96.5 318 THR A CA 1
ATOM 2526 C C . THR A 1 318 ? -18.672 13.047 20.406 1 96.5 318 THR A C 1
ATOM 2528 O O . THR A 1 318 ? -18.625 14.273 20.359 1 96.5 318 THR A O 1
ATOM 2531 N N . ALA A 1 319 ? -17.812 12.336 21.062 1 96.88 319 ALA A N 1
ATOM 2532 C CA . ALA A 1 319 ? -16.734 12.969 21.828 1 96.88 319 ALA A CA 1
ATOM 2533 C C . ALA A 1 319 ? -15.5 13.195 20.969 1 96.88 319 ALA A C 1
ATOM 2535 O O . ALA A 1 319 ? -14.602 13.945 21.344 1 96.88 319 ALA A O 1
ATOM 2536 N N . LEU A 1 320 ? -15.445 12.602 19.828 1 97.5 320 LEU A N 1
ATOM 2537 C CA . LEU A 1 320 ? -14.203 12.5 19.062 1 97.5 320 LEU A CA 1
ATOM 2538 C C . LEU A 1 320 ? -13.812 13.852 18.469 1 97.5 320 LEU A C 1
ATOM 2540 O O . LEU A 1 320 ? -12.633 14.18 18.391 1 97.5 320 LEU A O 1
ATOM 2544 N N . ALA A 1 321 ? -14.742 14.609 18.047 1 95.19 321 ALA A N 1
ATOM 2545 C CA . ALA A 1 321 ? -14.453 15.898 17.422 1 95.19 321 ALA A CA 1
ATOM 2546 C C . ALA A 1 321 ? -13.641 16.797 18.359 1 95.19 321 ALA A C 1
ATOM 2548 O O . ALA A 1 321 ? -12.758 17.531 17.906 1 95.19 321 ALA A O 1
ATOM 2549 N N . ALA A 1 322 ? -13.906 16.688 19.609 1 95.12 322 ALA A N 1
ATOM 2550 C CA . ALA A 1 322 ? -13.242 17.516 20.609 1 95.12 322 ALA A CA 1
ATOM 2551 C C . ALA A 1 322 ? -11.867 16.969 20.953 1 95.12 322 ALA A C 1
ATOM 2553 O O . ALA A 1 322 ? -11.078 17.641 21.641 1 95.12 322 ALA A O 1
ATOM 2554 N N . LEU A 1 323 ? -11.555 15.836 20.422 1 96.38 323 LEU A N 1
ATOM 2555 C CA . LEU A 1 323 ? -10.312 15.172 20.781 1 96.38 323 LEU A CA 1
ATOM 2556 C C . LEU A 1 323 ? -9.32 15.211 19.625 1 96.38 323 LEU A C 1
ATOM 2558 O O . LEU A 1 323 ? -8.328 14.477 19.625 1 96.38 323 LEU A O 1
ATOM 2562 N N . GLU A 1 324 ? -9.492 16 18.625 1 96 324 GLU A N 1
ATOM 2563 C CA . GLU A 1 324 ? -8.68 15.992 17.422 1 96 324 GLU A CA 1
ATOM 2564 C C . GLU A 1 324 ? -7.195 16.141 17.75 1 96 324 GLU A C 1
ATOM 2566 O O . GLU A 1 324 ? -6.363 15.414 17.188 1 96 324 GLU A O 1
ATOM 2571 N N . GLU A 1 325 ? -6.844 16.891 18.719 1 96.19 325 GLU A N 1
ATOM 2572 C CA . GLU A 1 325 ? -5.453 17.203 19.047 1 96.19 325 GLU A CA 1
ATOM 2573 C C . GLU A 1 325 ? -4.805 16.062 19.828 1 96.19 325 GLU A C 1
ATOM 2575 O O . GLU A 1 325 ? -3.607 16.109 20.125 1 96.19 325 GLU A O 1
ATOM 2580 N N . ALA A 1 326 ? -5.559 15.07 20.062 1 96.88 326 ALA A N 1
ATOM 2581 C CA . ALA A 1 326 ? -5.035 13.953 20.844 1 96.88 326 ALA A CA 1
ATOM 2582 C C . ALA A 1 326 ? -4.707 12.758 19.953 1 96.88 326 ALA A C 1
ATOM 2584 O O . ALA A 1 326 ? -4.18 11.75 20.422 1 96.88 326 ALA A O 1
ATOM 2585 N N . PHE A 1 327 ? -4.957 12.906 18.688 1 97.62 327 PHE A N 1
ATOM 2586 C CA . PHE A 1 327 ? -4.848 11.742 17.8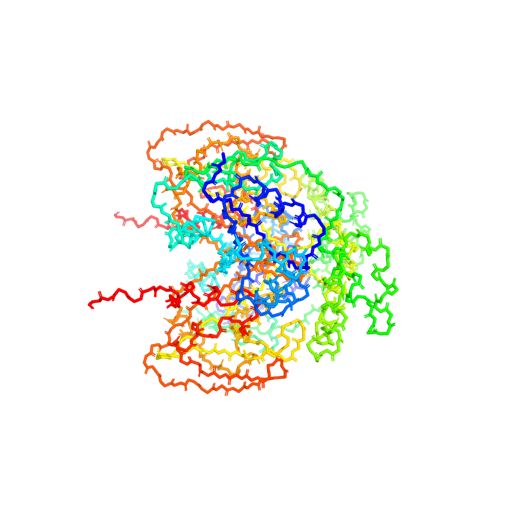12 1 97.62 327 PHE A CA 1
ATOM 2587 C C . PHE A 1 327 ? -3.467 11.68 17.172 1 97.62 327 PHE A C 1
ATOM 2589 O O . PHE A 1 327 ? -2.885 12.719 16.844 1 97.62 327 PHE A O 1
ATOM 2596 N N . PHE A 1 328 ? -2.977 10.484 17.031 1 97.31 328 PHE A N 1
ATOM 2597 C CA . PHE A 1 328 ? -1.717 10.188 16.359 1 97.31 328 PHE A CA 1
ATOM 2598 C C . PHE A 1 328 ? -1.837 10.414 14.859 1 97.31 328 PHE A C 1
ATOM 2600 O O . PHE A 1 328 ? -2.721 9.852 14.211 1 97.31 328 PHE A O 1
ATOM 2607 N N . GLU A 1 329 ? -0.944 11.281 14.312 1 96.69 329 GLU A N 1
ATOM 2608 C CA . GLU A 1 329 ? -0.85 11.492 12.875 1 96.69 329 GLU A CA 1
ATOM 2609 C C . GLU A 1 329 ? -2.215 11.812 12.273 1 96.69 329 GLU A C 1
ATOM 2611 O O . GLU A 1 329 ? -2.865 12.781 12.68 1 96.69 329 GLU A O 1
ATOM 2616 N N . ASP A 1 330 ? -2.67 11.125 11.258 1 96.75 330 ASP A N 1
ATOM 2617 C CA . ASP A 1 330 ? -3.908 11.492 10.586 1 96.75 330 ASP A CA 1
ATOM 2618 C C . ASP A 1 330 ? -5.047 10.547 10.969 1 96.75 330 ASP A C 1
ATOM 2620 O O . ASP A 1 330 ? -6 10.375 10.211 1 96.75 330 ASP A O 1
ATOM 2624 N N . HIS A 1 331 ? -4.914 9.93 12.117 1 98.12 331 HIS A N 1
ATOM 2625 C CA . HIS A 1 331 ? -5.934 8.969 12.531 1 98.12 331 HIS A CA 1
ATOM 2626 C C . HIS A 1 331 ? -7.277 9.656 12.742 1 98.12 331 HIS A C 1
ATOM 2628 O O . HIS A 1 331 ? -8.328 9.055 12.523 1 98.12 331 HIS A O 1
ATOM 2634 N N . PHE A 1 332 ? -7.242 10.938 13.211 1 97.12 332 PHE A N 1
ATOM 2635 C CA . PHE A 1 332 ? -8.492 11.688 13.297 1 97.12 332 PHE A CA 1
ATOM 2636 C C . PHE A 1 332 ? -9.141 11.82 11.93 1 97.12 332 PHE A C 1
ATOM 2638 O O . PHE A 1 332 ? -10.352 11.641 11.789 1 97.12 332 PHE A O 1
ATOM 2645 N N . HIS A 1 333 ? -8.359 12.109 10.961 1 95.12 333 HIS A N 1
ATOM 2646 C CA . HIS A 1 333 ? -8.859 12.227 9.594 1 95.12 333 HIS A CA 1
ATOM 2647 C C . HIS A 1 333 ? -9.453 10.906 9.109 1 95.12 333 HIS A C 1
ATOM 2649 O O . HIS A 1 333 ? -10.477 10.898 8.422 1 95.12 333 HIS A O 1
ATOM 2655 N N . MET A 1 334 ? -8.781 9.859 9.406 1 97.06 334 MET A N 1
ATOM 2656 C CA . MET A 1 334 ? -9.273 8.523 9.062 1 97.06 334 MET A CA 1
ATOM 2657 C C . MET A 1 334 ? -10.641 8.273 9.695 1 97.06 334 MET A C 1
ATOM 2659 O O . MET A 1 334 ? -11.578 7.863 9.008 1 97.06 334 MET A O 1
ATOM 2663 N N . LEU A 1 335 ? -10.742 8.609 10.977 1 98.06 335 LEU A N 1
ATOM 2664 C CA . LEU A 1 335 ? -12.023 8.445 11.664 1 98.06 335 LEU A CA 1
ATOM 2665 C C . LEU A 1 335 ? -13.078 9.375 11.062 1 98.06 335 LEU A C 1
ATOM 2667 O O . LEU A 1 335 ? -14.234 8.977 10.898 1 98.06 335 LEU A O 1
ATOM 2671 N N . ASP A 1 336 ? -12.664 10.602 10.797 1 96.38 336 ASP A N 1
ATOM 2672 C CA . ASP A 1 336 ? -13.594 11.562 10.219 1 96.38 336 ASP A CA 1
ATOM 2673 C C . ASP A 1 336 ? -14.125 11.07 8.875 1 96.38 336 ASP A C 1
ATOM 2675 O O . ASP A 1 336 ? -15.305 11.266 8.562 1 96.38 336 ASP A O 1
ATOM 2679 N N . HIS A 1 337 ? -13.328 10.438 8.117 1 95.81 337 HIS A N 1
ATOM 2680 C CA . HIS A 1 337 ? -13.734 9.875 6.832 1 95.81 337 HIS A CA 1
ATOM 2681 C C . HIS A 1 337 ? -14.867 8.867 7.004 1 95.81 337 HIS A C 1
ATOM 2683 O O . HIS A 1 337 ? -15.867 8.914 6.281 1 95.81 337 HIS A O 1
ATOM 2689 N N . PHE A 1 338 ? -14.711 8 7.957 1 97.56 338 PHE A N 1
ATOM 2690 C CA . PHE A 1 338 ? -15.656 6.898 8.102 1 97.56 338 PHE A CA 1
ATOM 2691 C C . PHE A 1 338 ? -16.875 7.328 8.922 1 97.56 338 PHE A C 1
ATOM 2693 O O . PHE A 1 338 ? -17.984 6.852 8.688 1 97.56 338 PHE A O 1
ATOM 2700 N N . LEU A 1 339 ? -16.656 8.273 9.898 1 97.12 339 LEU A N 1
ATOM 2701 C CA . LEU A 1 339 ? -17.688 8.531 10.906 1 97.12 339 LEU A CA 1
ATOM 2702 C C . LEU A 1 339 ? -18.281 9.93 10.727 1 97.12 339 LEU A C 1
ATOM 2704 O O . LEU A 1 339 ? -19.281 10.266 11.367 1 97.12 339 LEU A O 1
ATOM 2708 N N . GLY A 1 340 ? -17.703 10.797 9.914 1 94.94 340 GLY A N 1
ATOM 2709 C CA . GLY A 1 340 ? -18.219 12.133 9.68 1 94.94 340 GLY A CA 1
ATOM 2710 C C . GLY A 1 340 ? -18.156 13.023 10.906 1 94.94 340 GLY A C 1
ATOM 2711 O O . GLY A 1 340 ? -19.141 13.656 11.266 1 94.94 340 GLY A O 1
ATOM 2712 N N . LEU A 1 341 ? -16.984 13.07 11.484 1 94.88 341 LEU A N 1
ATOM 2713 C CA . LEU A 1 341 ? -16.812 13.734 12.773 1 94.88 341 LEU A CA 1
ATOM 2714 C C . LEU A 1 341 ? -16.938 15.25 12.625 1 94.88 341 LEU A C 1
ATOM 2716 O O . LEU A 1 341 ? -17.328 15.938 13.562 1 94.88 341 LEU A O 1
ATOM 2720 N N . THR A 1 342 ? -16.516 15.797 11.523 1 89.38 342 THR A N 1
ATOM 2721 C CA . THR A 1 342 ? -16.453 17.25 11.352 1 89.38 342 THR A CA 1
ATOM 2722 C C . THR A 1 342 ? -17.609 17.75 10.508 1 89.38 342 THR A C 1
ATOM 2724 O O . THR A 1 342 ? -17.672 18.922 10.156 1 89.38 342 THR A O 1
ATOM 2727 N N . ARG A 1 343 ? -18.562 16.922 10.109 1 77.94 343 ARG A N 1
ATOM 2728 C CA . ARG A 1 343 ? -19.719 17.344 9.336 1 77.94 343 ARG A CA 1
ATOM 2729 C C . ARG A 1 343 ? -20.672 18.172 10.188 1 77.94 343 ARG A C 1
ATOM 2731 O O . ARG A 1 343 ? -20.891 17.859 11.359 1 77.94 343 ARG A O 1
ATOM 2738 N N . GLU A 1 344 ? -20.781 19.453 9.969 1 62.28 344 GLU A N 1
ATOM 2739 C CA . GLU A 1 344 ? -21.75 20.312 10.648 1 62.28 344 GLU A CA 1
ATOM 2740 C C . GLU A 1 344 ? -23.141 19.688 10.664 1 62.28 344 GLU A C 1
ATOM 2742 O O . GLU A 1 344 ? -23.578 19.125 9.664 1 62.28 344 GLU A O 1
ATOM 2747 N N . LEU A 1 345 ? -23.625 19.172 11.773 1 45.56 345 LEU A N 1
ATOM 2748 C CA . LEU A 1 345 ? -25.016 18.797 11.961 1 45.56 345 LEU A CA 1
ATOM 2749 C C . LEU A 1 345 ? -25.953 19.781 11.258 1 45.56 345 LEU A C 1
ATOM 2751 O O . LEU A 1 345 ? -25.781 20.984 11.391 1 45.56 345 LEU A O 1
ATOM 2755 N N . ALA A 1 346 ? -26.438 19.469 10.008 1 39.03 346 ALA A N 1
ATOM 2756 C CA . ALA A 1 346 ? -27.562 20.25 9.492 1 39.03 346 ALA A CA 1
ATOM 2757 C C . ALA A 1 346 ? -28.547 20.609 10.602 1 39.03 346 ALA A C 1
ATOM 2759 O O . ALA A 1 346 ? -29 19.734 11.336 1 39.03 346 ALA A O 1
ATOM 2760 N N . ALA A 1 347 ? -28.531 21.734 11.188 1 34.91 347 ALA A N 1
ATOM 2761 C CA . ALA A 1 347 ? -29.719 22.203 11.891 1 34.91 347 ALA A CA 1
ATOM 2762 C C . ALA A 1 347 ? -31 21.844 11.141 1 34.91 347 ALA A C 1
ATOM 2764 O O . ALA A 1 347 ? -31.203 22.266 10 1 34.91 347 ALA A O 1
ATOM 2765 N N . GLY A 1 348 ? -31.469 20.625 11.258 1 25.5 348 GLY A N 1
ATOM 2766 C CA . GLY A 1 348 ? -32.938 20.703 11.234 1 25.5 348 GLY A CA 1
ATOM 2767 C C . GLY A 1 348 ? -33.469 21.797 12.109 1 25.5 348 GLY A C 1
ATOM 2768 O O . GLY A 1 348 ? -32.875 22.188 13.109 1 25.5 348 GLY A O 1
ATOM 2769 N N . MET B 1 1 ? -7.598 -49.844 -0.553 1 90.75 1 MET B N 1
ATOM 2770 C CA . MET B 1 1 ? -7.105 -49.156 -1.755 1 90.75 1 MET B CA 1
ATOM 2771 C C . MET B 1 1 ? -8.109 -48.156 -2.266 1 90.75 1 MET B C 1
ATOM 2773 O O . MET B 1 1 ? -9.312 -48.406 -2.291 1 90.75 1 MET B O 1
ATOM 2777 N N . TYR B 1 2 ? -7.648 -47.062 -2.59 1 96.25 2 TYR B N 1
ATOM 2778 C CA . TYR B 1 2 ? -8.516 -46 -3.096 1 96.25 2 TYR B CA 1
ATOM 2779 C C . TYR B 1 2 ? -8.766 -46.156 -4.59 1 96.25 2 TYR B C 1
ATOM 2781 O O . TYR B 1 2 ? -8.039 -46.906 -5.27 1 96.25 2 TYR B O 1
ATOM 2789 N N . ASP B 1 3 ? -9.867 -45.594 -4.961 1 97.75 3 ASP B N 1
ATOM 2790 C CA . ASP B 1 3 ? -10.078 -45.531 -6.406 1 97.75 3 ASP B CA 1
ATOM 2791 C C . ASP B 1 3 ? -9.117 -44.531 -7.059 1 97.75 3 ASP B C 1
ATOM 2793 O O . ASP B 1 3 ? -8.492 -44.844 -8.07 1 97.75 3 ASP B O 1
ATOM 2797 N N . ASN B 1 4 ? -9.031 -43.406 -6.438 1 97.75 4 ASN B N 1
ATOM 2798 C CA . ASN B 1 4 ? -8.164 -42.344 -6.93 1 97.75 4 ASN B CA 1
ATOM 2799 C C . ASN B 1 4 ? -7.344 -41.719 -5.801 1 97.75 4 ASN B C 1
ATOM 2801 O O . ASN B 1 4 ? -7.852 -41.531 -4.691 1 97.75 4 ASN B O 1
ATOM 2805 N N . ALA B 1 5 ? -6.141 -41.438 -6.098 1 97.5 5 ALA B N 1
ATOM 2806 C CA . ALA B 1 5 ? -5.285 -40.656 -5.207 1 97.5 5 ALA B CA 1
ATOM 2807 C C . ALA B 1 5 ? -4.871 -39.344 -5.855 1 97.5 5 ALA B C 1
ATOM 2809 O O . ALA B 1 5 ? -4.414 -39.312 -7.004 1 97.5 5 ALA B O 1
ATOM 2810 N N . ILE B 1 6 ? -5.059 -38.312 -5.098 1 96.5 6 ILE B N 1
ATOM 2811 C CA . ILE B 1 6 ? -4.816 -36.969 -5.625 1 96.5 6 ILE B CA 1
ATOM 2812 C C . ILE B 1 6 ? -3.506 -36.406 -5.07 1 96.5 6 ILE B C 1
ATOM 2814 O O . ILE B 1 6 ? -3.246 -36.5 -3.865 1 96.5 6 ILE B O 1
ATOM 2818 N N . LEU B 1 7 ? -2.674 -35.906 -5.91 1 94.88 7 LEU B N 1
ATOM 2819 C CA . LEU B 1 7 ? -1.454 -35.188 -5.555 1 94.88 7 LEU B CA 1
ATOM 2820 C C . LEU B 1 7 ? -1.476 -33.781 -6.117 1 94.88 7 LEU B C 1
ATOM 2822 O O . LEU B 1 7 ? -1.659 -33.594 -7.324 1 94.88 7 LEU B O 1
ATOM 2826 N N . ILE B 1 8 ? -1.309 -32.812 -5.219 1 92.81 8 ILE B N 1
ATOM 2827 C CA . ILE B 1 8 ? -1.343 -31.406 -5.625 1 92.81 8 ILE B CA 1
ATOM 2828 C C . ILE B 1 8 ? 0.066 -30.812 -5.574 1 92.81 8 ILE B C 1
ATOM 2830 O O . ILE B 1 8 ? 0.796 -31.016 -4.602 1 92.81 8 ILE B O 1
ATOM 2834 N N . GLY B 1 9 ? 0.478 -30.094 -6.625 1 92.12 9 GLY B N 1
ATOM 2835 C CA . GLY B 1 9 ? 1.779 -29.453 -6.633 1 92.12 9 GLY B CA 1
ATOM 2836 C C . GLY B 1 9 ? 2.033 -28.641 -7.887 1 92.12 9 GLY B C 1
ATOM 2837 O O . GLY B 1 9 ? 1.198 -28.609 -8.789 1 92.12 9 GLY B O 1
ATOM 2838 N N . ARG B 1 10 ? 3.182 -28 -7.938 1 93.06 10 ARG B N 1
ATOM 2839 C CA . ARG B 1 10 ? 3.582 -27.234 -9.109 1 93.06 10 ARG B CA 1
ATOM 2840 C C . ARG B 1 10 ? 4.582 -28 -9.961 1 93.06 10 ARG B C 1
ATOM 2842 O O . ARG B 1 10 ? 4.625 -27.844 -11.18 1 93.06 10 ARG B O 1
ATOM 2849 N N . PHE B 1 11 ? 5.547 -28.797 -9.336 1 95.5 11 PHE B N 1
ATOM 2850 C CA . PHE B 1 11 ? 6.469 -29.703 -10.016 1 95.5 11 PHE B CA 1
ATOM 2851 C C . PHE B 1 11 ? 7.379 -28.922 -10.961 1 95.5 11 PHE B C 1
ATOM 2853 O O . PHE B 1 11 ? 7.496 -29.266 -12.141 1 95.5 11 PHE B O 1
ATOM 2860 N N . GLU B 1 12 ? 8.023 -27.891 -10.453 1 95.38 12 GLU B N 1
ATOM 2861 C CA . GLU B 1 12 ? 8.812 -26.938 -11.219 1 95.38 12 GLU B CA 1
ATOM 2862 C C . GLU B 1 12 ? 10.281 -26.969 -10.805 1 95.38 12 GLU B C 1
ATOM 2864 O O . GLU B 1 12 ? 10.82 -25.984 -10.297 1 95.38 12 GLU B O 1
ATOM 2869 N N . PRO B 1 13 ? 11.188 -27.953 -11.047 1 96.5 13 PRO B N 1
ATOM 2870 C CA . PRO B 1 13 ? 10.891 -29.156 -11.828 1 96.5 13 PRO B CA 1
ATOM 2871 C C . PRO B 1 13 ? 10.57 -30.375 -10.953 1 96.5 13 PRO B C 1
ATOM 2873 O O . PRO B 1 13 ? 10.586 -30.266 -9.727 1 96.5 13 PRO B O 1
ATOM 2876 N N . VAL B 1 14 ? 10.297 -31.438 -11.594 1 96.25 14 VAL B N 1
ATOM 2877 C CA . VAL B 1 14 ? 10.031 -32.688 -10.891 1 96.25 14 VAL B CA 1
ATOM 2878 C C . VAL B 1 14 ? 11.305 -33.188 -10.219 1 96.25 14 VAL B C 1
ATOM 2880 O O . VAL B 1 14 ? 12.367 -33.219 -10.844 1 96.25 14 VAL B O 1
ATOM 2883 N N . HIS B 1 15 ? 11.297 -33.438 -8.969 1 94.44 15 HIS B N 1
ATOM 2884 C CA . HIS B 1 15 ? 12.406 -34.031 -8.227 1 94.44 15 HIS B CA 1
ATOM 2885 C C . HIS B 1 15 ? 11.969 -35.281 -7.473 1 94.44 15 HIS B C 1
ATOM 2887 O O . HIS B 1 15 ? 10.805 -35.688 -7.523 1 94.44 15 HIS B O 1
ATOM 2893 N N . ASN B 1 16 ? 12.859 -35.844 -6.781 1 92.69 16 ASN B N 1
ATOM 2894 C CA . ASN B 1 16 ? 12.602 -37.156 -6.191 1 92.69 16 ASN B CA 1
ATOM 2895 C C . ASN B 1 16 ? 11.586 -37.094 -5.062 1 92.69 16 ASN B C 1
ATOM 2897 O O . ASN B 1 16 ? 10.867 -38.062 -4.793 1 92.69 16 ASN B O 1
ATOM 2901 N N . GLY B 1 17 ? 11.555 -35.969 -4.418 1 90.25 17 GLY B N 1
ATOM 2902 C CA . GLY B 1 17 ? 10.5 -35.781 -3.438 1 90.25 17 GLY B CA 1
ATOM 2903 C C . GLY B 1 17 ? 9.109 -35.844 -4.035 1 90.25 17 GLY B C 1
ATOM 2904 O O . GLY B 1 17 ? 8.219 -36.5 -3.457 1 90.25 17 GLY B O 1
ATOM 2905 N N . HIS B 1 18 ? 8.938 -35.25 -5.176 1 92.62 18 HIS B N 1
ATOM 2906 C CA . HIS B 1 18 ? 7.68 -35.344 -5.906 1 92.62 18 HIS B CA 1
ATOM 2907 C C . HIS B 1 18 ? 7.375 -36.781 -6.312 1 92.62 18 HIS B C 1
ATOM 2909 O O . HIS B 1 18 ? 6.238 -37.219 -6.176 1 92.62 18 HIS B O 1
ATOM 2915 N N . LEU B 1 19 ? 8.359 -37.438 -6.789 1 92.69 19 LEU B N 1
ATOM 2916 C CA . LEU B 1 19 ? 8.18 -38.781 -7.277 1 92.69 19 LEU B CA 1
ATOM 2917 C C . LEU B 1 19 ? 7.789 -39.719 -6.137 1 92.69 19 LEU B C 1
ATOM 2919 O O . LEU B 1 19 ? 6.992 -40.656 -6.328 1 92.69 19 LEU B O 1
ATOM 2923 N N . ALA B 1 20 ? 8.406 -39.469 -5.012 1 91.38 20 ALA B N 1
ATOM 2924 C CA . ALA B 1 20 ? 8.055 -40.281 -3.85 1 91.38 20 ALA B CA 1
ATOM 2925 C C . ALA B 1 20 ? 6.57 -40.156 -3.518 1 91.38 20 ALA B C 1
ATOM 2927 O O . ALA B 1 20 ? 5.895 -41.156 -3.234 1 91.38 20 ALA B O 1
ATOM 2928 N N . LEU B 1 21 ? 6.082 -39 -3.582 1 92.56 21 LEU B N 1
ATOM 2929 C CA . LEU B 1 21 ? 4.668 -38.75 -3.326 1 92.56 21 LEU B CA 1
ATOM 2930 C C . LEU B 1 21 ? 3.801 -39.406 -4.402 1 92.56 21 LEU B C 1
ATOM 2932 O O . LEU B 1 21 ? 2.771 -40 -4.098 1 92.56 21 LEU B O 1
ATOM 2936 N N . LEU B 1 22 ? 4.25 -39.25 -5.598 1 94.81 22 LEU B N 1
ATOM 2937 C CA . LEU B 1 22 ? 3.494 -39.812 -6.707 1 94.81 22 LEU B CA 1
ATOM 2938 C C . LEU B 1 22 ? 3.471 -41.312 -6.629 1 94.81 22 LEU B C 1
ATOM 2940 O O . LEU B 1 22 ? 2.438 -41.938 -6.883 1 94.81 22 LEU B O 1
ATOM 2944 N N . ARG B 1 23 ? 4.555 -41.938 -6.285 1 94.25 23 ARG B N 1
ATOM 2945 C CA . ARG B 1 23 ? 4.609 -43.375 -6.117 1 94.25 23 ARG B CA 1
ATOM 2946 C C . ARG B 1 23 ? 3.686 -43.844 -4.992 1 94.25 23 ARG B C 1
ATOM 2948 O O . ARG B 1 23 ? 2.996 -44.844 -5.121 1 94.25 23 ARG B O 1
ATOM 2955 N N . CYS B 1 24 ? 3.693 -43.062 -3.949 1 94 24 CYS B N 1
ATOM 2956 C CA . CYS B 1 24 ? 2.77 -43.344 -2.861 1 94 24 CYS B CA 1
ATOM 2957 C C . CYS B 1 24 ? 1.324 -43.312 -3.344 1 94 24 CYS B C 1
ATOM 2959 O O . CYS B 1 24 ? 0.517 -44.156 -2.986 1 94 24 CYS B O 1
ATOM 2961 N N . ALA B 1 25 ? 1.016 -42.344 -4.117 1 96.19 25 ALA B N 1
ATOM 2962 C CA . ALA B 1 25 ? -0.323 -42.219 -4.688 1 96.19 25 ALA B CA 1
ATOM 2963 C C . ALA B 1 25 ? -0.672 -43.469 -5.52 1 96.19 25 ALA B C 1
ATOM 2965 O O . ALA B 1 25 ? -1.735 -44.062 -5.34 1 96.19 25 ALA B O 1
ATOM 2966 N N . LEU B 1 26 ? 0.236 -43.875 -6.312 1 96.69 26 LEU B N 1
ATOM 2967 C CA . LEU B 1 26 ? 0.011 -45 -7.223 1 96.69 26 LEU B CA 1
ATOM 2968 C C . LEU B 1 26 ? -0.063 -46.312 -6.457 1 96.69 26 LEU B C 1
ATOM 2970 O O . LEU B 1 26 ? -0.78 -47.219 -6.863 1 96.69 26 LEU B O 1
ATOM 2974 N N . ASP B 1 27 ? 0.619 -46.375 -5.359 1 96 27 ASP B N 1
ATOM 2975 C CA . ASP B 1 27 ? 0.59 -47.562 -4.523 1 96 27 ASP B CA 1
ATOM 2976 C C . ASP B 1 27 ? -0.71 -47.656 -3.729 1 96 27 ASP B C 1
ATOM 2978 O O . ASP B 1 27 ? -1.146 -48.75 -3.357 1 96 27 ASP B O 1
ATOM 2982 N N . SER B 1 28 ? -1.311 -46.562 -3.529 1 96.5 28 SER B N 1
ATOM 2983 C CA . SER B 1 28 ? -2.451 -46.5 -2.623 1 96.5 28 SER B CA 1
ATOM 2984 C C . SER B 1 28 ? -3.77 -46.5 -3.391 1 96.5 28 SER B C 1
ATOM 2986 O O . SER B 1 28 ? -4.84 -46.656 -2.797 1 96.5 28 SER B O 1
ATOM 2988 N N . ALA B 1 29 ? -3.693 -46.344 -4.754 1 97.56 29 ALA B N 1
ATOM 2989 C CA . ALA B 1 29 ? -4.926 -46.188 -5.523 1 97.56 29 ALA B CA 1
ATOM 2990 C C . ALA B 1 29 ? -4.801 -46.844 -6.891 1 97.56 29 ALA B C 1
ATOM 2992 O O . ALA B 1 29 ? -3.691 -47.125 -7.363 1 97.56 29 ALA B O 1
ATOM 2993 N N . HIS B 1 30 ? -5.965 -47.125 -7.477 1 97.06 30 HIS B N 1
ATOM 2994 C CA . HIS B 1 30 ? -5.984 -47.656 -8.828 1 97.06 30 HIS B CA 1
ATOM 2995 C C . HIS B 1 30 ? -5.492 -46.656 -9.852 1 97.06 30 HIS B C 1
ATOM 2997 O O . HIS B 1 30 ? -4.883 -47.031 -10.852 1 97.06 30 HIS B O 1
ATOM 3003 N N . HIS B 1 31 ? -5.844 -45.406 -9.578 1 97.25 31 HIS B N 1
ATOM 3004 C CA . HIS B 1 31 ? -5.469 -44.312 -10.453 1 97.25 31 HIS B CA 1
ATOM 3005 C C . HIS B 1 31 ? -4.977 -43.094 -9.656 1 97.25 31 HIS B C 1
ATOM 3007 O O . HIS B 1 31 ? -5.504 -42.812 -8.578 1 97.25 31 HIS B O 1
ATOM 3013 N N . ALA B 1 32 ? -3.941 -42.438 -10.195 1 98 32 ALA B N 1
ATOM 3014 C CA . ALA B 1 32 ? -3.439 -41.219 -9.578 1 98 32 ALA B CA 1
ATOM 3015 C C . ALA B 1 32 ? -3.818 -40 -10.406 1 98 32 ALA B C 1
ATOM 3017 O O . ALA B 1 32 ? -3.764 -40.031 -11.641 1 98 32 ALA B O 1
ATOM 3018 N N . ILE B 1 33 ? -4.242 -38.938 -9.734 1 98.25 33 ILE B N 1
ATOM 3019 C CA . ILE B 1 33 ? -4.535 -37.656 -10.367 1 98.25 33 ILE B CA 1
ATOM 3020 C C . ILE B 1 33 ? -3.617 -36.562 -9.797 1 98.25 33 ILE B C 1
ATOM 3022 O O . ILE B 1 33 ? -3.578 -36.344 -8.586 1 98.25 33 ILE B O 1
ATOM 3026 N N . VAL B 1 34 ? -2.893 -35.969 -10.656 1 97.44 34 VAL B N 1
ATOM 3027 C CA . VAL B 1 34 ? -2.049 -34.844 -10.258 1 97.44 34 VAL B CA 1
ATOM 3028 C C . VAL B 1 34 ? -2.734 -33.531 -10.617 1 97.44 34 VAL B C 1
ATOM 3030 O O . VAL B 1 34 ? -3.098 -33.312 -11.773 1 97.44 34 VAL B O 1
ATOM 3033 N N . ILE B 1 35 ? -2.959 -32.75 -9.625 1 96.25 35 ILE B N 1
ATOM 3034 C CA . ILE B 1 35 ? -3.4 -31.359 -9.844 1 96.25 35 ILE B CA 1
ATOM 3035 C C . ILE B 1 35 ? -2.188 -30.453 -10.047 1 96.25 35 ILE B C 1
ATOM 3037 O O . ILE B 1 35 ? -1.425 -30.203 -9.117 1 96.25 35 ILE B O 1
ATOM 3041 N N . MET B 1 36 ? -2.049 -30 -11.258 1 96.62 36 MET B N 1
ATOM 3042 C CA . MET B 1 36 ? -0.913 -29.156 -11.633 1 96.62 36 MET B CA 1
ATOM 3043 C C . MET B 1 36 ? -1.247 -27.672 -11.469 1 96.62 36 MET B C 1
ATOM 3045 O O . MET B 1 36 ? -1.883 -27.078 -12.336 1 96.62 36 MET B O 1
ATOM 3049 N N . GLY B 1 37 ? -0.717 -27.109 -10.406 1 94.06 37 GLY B N 1
ATOM 3050 C CA . GLY B 1 37 ? -0.991 -25.703 -10.133 1 94.06 37 GLY B CA 1
ATOM 3051 C C . GLY B 1 37 ? -0.202 -24.75 -11.016 1 94.06 37 GLY B C 1
ATOM 3052 O O . GLY B 1 37 ? 0.719 -25.172 -11.719 1 94.06 37 GLY B O 1
ATOM 3053 N N . SER B 1 38 ? -0.601 -23.484 -11.047 1 94.38 38 SER B N 1
ATOM 3054 C CA . SER B 1 38 ? 0.046 -22.438 -11.82 1 94.38 38 SER B CA 1
ATOM 3055 C C . SER B 1 38 ? 0.19 -22.828 -13.289 1 94.38 38 SER B C 1
ATOM 3057 O O . SER B 1 38 ? 1.24 -22.609 -13.891 1 94.38 38 SER B O 1
ATOM 3059 N N . ALA B 1 39 ? -0.851 -23.406 -13.805 1 95.31 39 ALA B N 1
ATOM 3060 C CA . ALA B 1 39 ? -0.767 -24.094 -15.094 1 95.31 39 ALA B CA 1
ATOM 3061 C C . ALA B 1 39 ? -0.733 -23.094 -16.25 1 95.31 39 ALA B C 1
ATOM 3063 O O . ALA B 1 39 ? -0.176 -23.375 -17.312 1 95.31 39 ALA B O 1
ATOM 3064 N N . TRP B 1 40 ? -1.24 -21.906 -16.047 1 94.56 40 TRP B N 1
ATOM 3065 C CA . TRP B 1 40 ? -1.37 -21.016 -17.203 1 94.56 40 TRP B CA 1
ATOM 3066 C C . TRP B 1 40 ? -0.613 -19.703 -16.969 1 94.56 40 TRP B C 1
ATOM 3068 O O . TRP B 1 40 ? -0.95 -18.672 -17.562 1 94.56 40 TRP B O 1
ATOM 3078 N N . GLN B 1 41 ? 0.364 -19.781 -16.188 1 94.62 41 GLN B N 1
ATOM 3079 C CA . GLN B 1 41 ? 1.233 -18.625 -15.992 1 94.62 41 GLN B CA 1
ATOM 3080 C C . GLN B 1 41 ? 2.293 -18.531 -17.094 1 94.62 41 GLN B C 1
ATOM 3082 O O . GLN B 1 41 ? 2.789 -19.562 -17.562 1 94.62 41 GLN B O 1
ATOM 3087 N N . ALA B 1 42 ? 2.619 -17.281 -17.484 1 96.5 42 ALA B N 1
ATOM 3088 C CA . ALA B 1 42 ? 3.77 -17.094 -18.359 1 96.5 42 ALA B CA 1
ATOM 3089 C C . ALA B 1 42 ? 5.047 -17.609 -17.719 1 96.5 42 ALA B C 1
ATOM 3091 O O . ALA B 1 42 ? 5.172 -17.625 -16.484 1 96.5 42 ALA B O 1
ATOM 3092 N N . ARG B 1 43 ? 5.973 -18.062 -18.594 1 96.69 43 ARG B N 1
ATOM 3093 C CA . ARG B 1 43 ? 7.258 -18.531 -18.094 1 96.69 43 ARG B CA 1
ATOM 3094 C C . ARG B 1 43 ? 7.934 -17.469 -17.234 1 96.69 43 ARG B C 1
ATOM 3096 O O . ARG B 1 43 ? 7.922 -16.281 -17.594 1 96.69 43 ARG B O 1
ATOM 3103 N N . SER B 1 44 ? 8.445 -17.875 -16.125 1 97.19 44 SER B N 1
ATOM 3104 C CA . SER B 1 44 ? 9.227 -17.062 -15.203 1 97.19 44 SER B CA 1
ATOM 3105 C C . SER B 1 44 ? 10.242 -17.922 -14.445 1 97.19 44 SER B C 1
ATOM 3107 O O . SER B 1 44 ? 10.188 -19.156 -14.508 1 97.19 44 SER B O 1
ATOM 3109 N N . PRO B 1 45 ? 11.148 -17.297 -13.797 1 97 45 PRO B N 1
ATOM 3110 C CA . PRO B 1 45 ? 12.109 -18.094 -13.031 1 97 45 PRO B CA 1
ATOM 3111 C C . PRO B 1 45 ? 11.438 -18.969 -11.969 1 97 45 PRO B C 1
ATOM 3113 O O . PRO B 1 45 ? 11.953 -20.031 -11.617 1 97 45 PRO B O 1
ATOM 3116 N N . LYS B 1 46 ? 10.312 -18.547 -11.453 1 96.12 46 LYS B N 1
ATOM 3117 C CA . LYS B 1 46 ? 9.562 -19.328 -10.469 1 96.12 46 LYS B CA 1
ATOM 3118 C C . LYS B 1 46 ? 8.797 -20.469 -11.133 1 96.12 46 LYS B C 1
ATOM 3120 O O . LYS B 1 46 ? 8.672 -21.547 -10.562 1 96.12 46 LYS B O 1
ATOM 3125 N N . ASN B 1 47 ? 8.258 -20.219 -12.273 1 96.31 47 ASN B N 1
ATOM 3126 C CA . ASN B 1 47 ? 7.5 -21.172 -13.078 1 96.31 47 ASN B CA 1
ATOM 3127 C C . ASN B 1 47 ? 8.039 -21.25 -14.5 1 96.31 47 ASN B C 1
ATOM 3129 O O . ASN B 1 47 ? 7.363 -20.859 -15.453 1 96.31 47 ASN B O 1
ATOM 3133 N N . PRO B 1 48 ? 9.156 -21.953 -14.672 1 97.44 48 PRO B N 1
ATOM 3134 C CA . PRO B 1 48 ? 9.844 -21.875 -15.969 1 97.44 48 PRO B CA 1
ATOM 3135 C C . PRO B 1 48 ? 9.203 -22.766 -17.016 1 97.44 48 PRO B C 1
ATOM 3137 O O . PRO B 1 48 ? 9.391 -22.547 -18.219 1 97.44 48 PRO B O 1
ATOM 3140 N N . PHE B 1 49 ? 8.398 -23.734 -16.562 1 97.69 49 PHE B N 1
ATOM 3141 C CA . PHE B 1 49 ? 7.957 -24.766 -17.516 1 97.69 49 PHE B CA 1
ATOM 3142 C C . PHE B 1 49 ? 6.438 -24.75 -17.656 1 97.69 49 PHE B C 1
ATOM 3144 O O . PHE B 1 49 ? 5.715 -24.531 -16.688 1 97.69 49 PHE B O 1
ATOM 3151 N N . THR B 1 50 ? 5.949 -24.984 -18.891 1 97 50 THR B N 1
ATOM 3152 C CA . THR B 1 50 ? 4.512 -25.141 -19.094 1 97 50 THR B CA 1
ATOM 3153 C C . THR B 1 50 ? 3.992 -26.375 -18.375 1 97 50 THR B C 1
ATOM 3155 O O . THR B 1 50 ? 4.773 -27.25 -18 1 97 50 THR B O 1
ATOM 3158 N N . TRP B 1 51 ? 2.674 -26.406 -18.172 1 97.12 51 TRP B N 1
ATOM 3159 C CA . TRP B 1 51 ? 2.152 -27.562 -17.453 1 97.12 51 TRP B CA 1
ATOM 3160 C C . TRP B 1 51 ? 2.328 -28.844 -18.281 1 97.12 51 TRP B C 1
ATOM 3162 O O . TRP B 1 51 ? 2.529 -29.922 -17.719 1 97.12 51 TRP B O 1
ATOM 3172 N N . GLN B 1 52 ? 2.365 -28.766 -19.625 1 97.81 52 GLN B N 1
ATOM 3173 C CA . GLN B 1 52 ? 2.602 -29.938 -20.484 1 97.81 52 GLN B CA 1
ATOM 3174 C C . GLN B 1 52 ? 4.02 -30.469 -20.297 1 97.81 52 GLN B C 1
ATOM 3176 O O . GLN B 1 52 ? 4.23 -31.688 -20.266 1 97.81 52 GLN B O 1
ATOM 3181 N N . GLU B 1 53 ? 4.945 -29.531 -20.219 1 97.88 53 GLU B N 1
ATOM 3182 C CA . GLU B 1 53 ? 6.332 -29.922 -19.984 1 97.88 53 GLU B CA 1
ATOM 3183 C C . GLU B 1 53 ? 6.496 -30.594 -18.625 1 97.88 53 GLU B C 1
ATOM 3185 O O . GLU B 1 53 ? 7.211 -31.594 -18.5 1 97.88 53 GLU B O 1
ATOM 3190 N N . ARG B 1 54 ? 5.844 -30.078 -17.625 1 98.12 54 ARG B N 1
ATOM 3191 C CA . ARG B 1 54 ? 5.895 -30.656 -16.281 1 98.12 54 ARG B CA 1
ATOM 3192 C C . ARG B 1 54 ? 5.23 -32.031 -16.25 1 98.12 54 ARG B C 1
ATOM 3194 O O . ARG B 1 54 ? 5.723 -32.938 -15.578 1 98.12 54 ARG B O 1
ATOM 3201 N N . GLU B 1 55 ? 4.121 -32.156 -17 1 98.06 55 GLU B N 1
ATOM 3202 C CA . GLU B 1 55 ? 3.492 -33.469 -17.125 1 98.06 55 GLU B CA 1
ATOM 3203 C C . GLU B 1 55 ? 4.449 -34.469 -17.766 1 98.06 55 GLU B C 1
ATOM 3205 O O . GLU B 1 55 ? 4.559 -35.594 -17.297 1 98.06 55 GLU B O 1
ATOM 3210 N N . ALA B 1 56 ? 5.105 -34.062 -18.812 1 97.81 56 ALA B N 1
ATOM 3211 C CA . ALA B 1 56 ? 6.066 -34.938 -19.469 1 97.81 56 ALA B CA 1
ATOM 3212 C C . ALA B 1 56 ? 7.168 -35.375 -18.516 1 97.81 56 ALA B C 1
ATOM 3214 O O . ALA B 1 56 ? 7.562 -36.531 -18.5 1 97.81 56 ALA B O 1
ATOM 3215 N N . MET B 1 57 ? 7.66 -34.438 -17.672 1 97.75 57 MET B N 1
ATOM 3216 C CA . MET B 1 57 ? 8.688 -34.75 -16.688 1 97.75 57 MET B CA 1
ATOM 3217 C C . MET B 1 57 ? 8.18 -35.812 -15.719 1 97.75 57 MET B C 1
ATOM 3219 O O . MET B 1 57 ? 8.898 -36.781 -15.406 1 97.75 57 MET B O 1
ATOM 3223 N N . LEU B 1 58 ? 6.961 -35.688 -15.266 1 97.38 58 LEU B N 1
ATOM 3224 C CA . LEU B 1 58 ? 6.371 -36.625 -14.336 1 97.38 58 LEU B CA 1
ATOM 3225 C C . LEU B 1 58 ? 6.246 -38 -14.977 1 97.38 58 LEU B C 1
ATOM 3227 O O . LEU B 1 58 ? 6.676 -39 -14.398 1 97.38 58 LEU B O 1
ATOM 3231 N N . ARG B 1 59 ? 5.695 -38.062 -16.156 1 97.5 59 ARG B N 1
ATOM 3232 C CA . ARG B 1 59 ? 5.461 -39.312 -16.844 1 97.5 59 ARG B CA 1
ATOM 3233 C C . ARG B 1 59 ? 6.773 -40.031 -17.172 1 97.5 59 ARG B C 1
ATOM 3235 O O . ARG B 1 59 ? 6.895 -41.25 -17 1 97.5 59 ARG B O 1
ATOM 3242 N N . ASN B 1 60 ? 7.738 -39.25 -17.578 1 97.25 60 ASN B N 1
ATOM 3243 C CA . ASN B 1 60 ? 9.023 -39.812 -17.969 1 97.25 60 ASN B CA 1
ATOM 3244 C C . ASN B 1 60 ? 9.789 -40.344 -16.766 1 97.25 60 ASN B C 1
ATOM 3246 O O . ASN B 1 60 ? 10.703 -41.156 -16.906 1 97.25 60 ASN B O 1
ATOM 3250 N N . ALA B 1 61 ? 9.469 -39.875 -15.594 1 96.94 61 ALA B N 1
ATOM 3251 C CA . ALA B 1 61 ? 10.148 -40.312 -14.383 1 96.94 61 ALA B CA 1
ATOM 3252 C C . ALA B 1 61 ? 9.523 -41.594 -13.828 1 96.94 61 ALA B C 1
ATOM 3254 O O . ALA B 1 61 ? 10.055 -42.219 -12.891 1 96.94 61 ALA B O 1
ATOM 3255 N N . LEU B 1 62 ? 8.406 -42.062 -14.422 1 96.69 62 LEU B N 1
ATOM 3256 C CA . LEU B 1 62 ? 7.691 -43.25 -13.969 1 96.69 62 LEU B CA 1
ATOM 3257 C C . LEU B 1 62 ? 8.008 -44.438 -14.852 1 96.69 62 LEU B C 1
ATOM 3259 O O . LEU B 1 62 ? 8.305 -44.281 -16.047 1 96.69 62 LEU B O 1
ATOM 3263 N N . PRO B 1 63 ? 7.875 -45.625 -14.258 1 95.06 63 PRO B N 1
ATOM 3264 C CA . PRO B 1 63 ? 7.855 -46.812 -15.125 1 95.06 63 PRO B CA 1
ATOM 3265 C C . PRO B 1 63 ? 6.715 -46.781 -16.141 1 95.06 63 PRO B C 1
ATOM 3267 O O . PRO B 1 63 ? 5.641 -46.219 -15.852 1 95.06 63 PRO B O 1
ATOM 3270 N N . VAL B 1 64 ? 6.922 -47.375 -17.25 1 94.12 64 VAL B N 1
ATOM 3271 C CA . VAL B 1 64 ? 5.988 -47.312 -18.375 1 94.12 64 VAL B CA 1
ATOM 3272 C C . VAL B 1 64 ? 4.617 -47.812 -17.922 1 94.12 64 VAL B C 1
ATOM 3274 O O . VAL B 1 64 ? 3.59 -47.25 -18.266 1 94.12 64 VAL B O 1
ATOM 3277 N N . ALA B 1 65 ? 4.547 -48.812 -17.078 1 93.56 65 ALA B N 1
ATOM 3278 C CA . ALA B 1 65 ? 3.295 -49.438 -16.625 1 93.56 65 ALA B CA 1
ATOM 3279 C C . ALA B 1 65 ? 2.48 -48.438 -15.797 1 93.56 65 ALA B C 1
ATOM 3281 O O . ALA B 1 65 ? 1.247 -48.469 -15.812 1 93.56 65 ALA B O 1
ATOM 3282 N N . ASP B 1 66 ? 3.127 -47.562 -15.156 1 96.25 66 ASP B N 1
ATOM 3283 C CA . ASP B 1 66 ? 2.457 -46.625 -14.242 1 96.25 66 ASP B CA 1
ATOM 3284 C C . ASP B 1 66 ? 2.004 -45.375 -14.977 1 96.25 66 ASP B C 1
ATOM 3286 O O . ASP B 1 66 ? 1.155 -44.625 -14.477 1 96.25 66 ASP B O 1
ATOM 3290 N N . ARG B 1 67 ? 2.525 -45.094 -16.156 1 96.44 67 ARG B N 1
ATOM 3291 C CA . ARG B 1 67 ? 2.221 -43.875 -16.891 1 96.44 67 ARG B CA 1
ATOM 3292 C C . ARG B 1 67 ? 0.748 -43.812 -17.281 1 96.44 67 ARG B C 1
ATOM 3294 O O . ARG B 1 67 ? 0.131 -42.75 -17.266 1 96.44 67 ARG B O 1
ATOM 3301 N N . ALA B 1 68 ? 0.197 -44.969 -17.562 1 94.69 68 ALA B N 1
ATOM 3302 C CA . ALA B 1 68 ? -1.192 -45.062 -18.016 1 94.69 68 ALA B CA 1
ATOM 3303 C C . ALA B 1 68 ? -2.154 -44.812 -16.844 1 94.69 68 ALA B C 1
ATOM 3305 O O . ALA B 1 68 ? -3.328 -44.5 -17.062 1 94.69 68 ALA B O 1
ATOM 3306 N N . ARG B 1 69 ? -1.706 -44.938 -15.664 1 97.31 69 ARG B N 1
ATOM 3307 C CA . ARG B 1 69 ? -2.533 -44.781 -14.477 1 97.31 69 ARG B CA 1
ATOM 3308 C C . ARG B 1 69 ? -2.469 -43.344 -13.945 1 97.31 69 ARG B C 1
ATOM 3310 O O . ARG B 1 69 ? -3.006 -43.062 -12.875 1 97.31 69 ARG B O 1
ATOM 3317 N N . LEU B 1 70 ? -1.836 -42.5 -14.695 1 97.88 70 LEU B N 1
ATOM 3318 C CA . LEU B 1 70 ? -1.661 -41.094 -14.25 1 97.88 70 LEU B CA 1
ATOM 3319 C C . LEU B 1 70 ? -2.516 -40.156 -15.086 1 97.88 70 LEU B C 1
ATOM 3321 O O . LEU B 1 70 ? -2.475 -40.188 -16.312 1 97.88 70 LEU B O 1
ATOM 3325 N N . THR B 1 71 ? -3.352 -39.375 -14.414 1 98 71 THR B N 1
ATOM 3326 C CA . THR B 1 71 ? -4.047 -38.25 -15.023 1 98 71 THR B CA 1
ATOM 3327 C C . THR B 1 71 ? -3.535 -36.938 -14.453 1 98 71 THR B C 1
ATOM 3329 O O . THR B 1 71 ? -3.359 -36.812 -13.242 1 98 71 THR B O 1
ATOM 3332 N N . VAL B 1 72 ? -3.197 -36 -15.305 1 98.19 72 VAL B N 1
ATOM 3333 C CA . VAL B 1 72 ? -2.74 -34.688 -14.875 1 98.19 72 VAL B CA 1
ATOM 3334 C C . VAL B 1 72 ? -3.793 -33.625 -15.227 1 98.19 72 VAL B C 1
ATOM 3336 O O . VAL B 1 72 ? -4.242 -33.531 -16.375 1 98.19 72 VAL B O 1
ATOM 3339 N N . LEU B 1 73 ? -4.215 -32.875 -14.258 1 97.94 73 LEU B N 1
ATOM 3340 C CA . LEU B 1 73 ? -5.215 -31.828 -14.43 1 97.94 73 LEU B CA 1
ATOM 3341 C C . LEU B 1 73 ? -4.617 -30.453 -14.141 1 97.94 73 LEU B C 1
ATOM 3343 O O . LEU B 1 73 ? -4.285 -30.141 -13 1 97.94 73 LEU B O 1
ATOM 3347 N N . PRO B 1 74 ? -4.469 -29.625 -15.188 1 96.75 74 PRO B N 1
ATOM 3348 C CA . PRO B 1 74 ? -3.99 -28.266 -14.961 1 96.75 74 PRO B CA 1
ATOM 3349 C C . PRO B 1 74 ? -5.027 -27.391 -14.266 1 96.75 74 PRO B C 1
ATOM 3351 O O . PRO B 1 74 ? -6.219 -27.469 -14.578 1 96.75 74 PRO B O 1
ATOM 3354 N N . VAL B 1 75 ? -4.605 -26.594 -13.344 1 94.19 75 VAL B N 1
ATOM 3355 C CA . VAL B 1 75 ? -5.496 -25.688 -12.625 1 94.19 75 VAL B CA 1
ATOM 3356 C C . VAL B 1 75 ? -4.855 -24.312 -12.516 1 94.19 75 VAL B C 1
ATOM 3358 O O . VAL B 1 75 ? -3.658 -24.188 -12.25 1 94.19 75 VAL B O 1
ATOM 3361 N N . ARG B 1 76 ? -5.707 -23.328 -12.703 1 92.56 76 ARG B N 1
ATOM 3362 C CA . ARG B 1 76 ? -5.301 -21.938 -12.586 1 92.56 76 ARG B CA 1
ATOM 3363 C C . ARG B 1 76 ? -5.086 -21.547 -11.133 1 92.56 76 ARG B C 1
ATOM 3365 O O . ARG B 1 76 ? -5.742 -22.078 -10.234 1 92.56 76 ARG B O 1
ATOM 3372 N N . ASP B 1 77 ? -4.141 -20.594 -10.953 1 88.75 77 ASP B N 1
ATOM 3373 C CA . ASP B 1 77 ? -4.023 -19.984 -9.633 1 88.75 77 ASP B CA 1
ATOM 3374 C C . ASP B 1 77 ? -5.199 -19.062 -9.344 1 88.75 77 ASP B C 1
ATOM 3376 O O . ASP B 1 77 ? -5.711 -18.406 -10.258 1 88.75 77 ASP B O 1
ATOM 3380 N N . HIS B 1 78 ? -5.621 -19.141 -8.055 1 86.12 78 HIS B N 1
ATOM 3381 C CA . HIS B 1 78 ? -6.605 -18.188 -7.547 1 86.12 78 HIS B CA 1
ATOM 3382 C C . HIS B 1 78 ? -6.133 -17.547 -6.246 1 86.12 78 HIS B C 1
ATOM 3384 O O . HIS B 1 78 ? -5.57 -18.219 -5.383 1 86.12 78 HIS B O 1
ATOM 3390 N N . TYR B 1 79 ? -6.352 -16.266 -6.152 1 82.44 79 TYR B N 1
ATOM 3391 C CA . TYR B 1 79 ? -6.02 -15.641 -4.879 1 82.44 79 TYR B CA 1
ATOM 3392 C C . TYR B 1 79 ? -7.043 -16 -3.807 1 82.44 79 TYR B C 1
ATOM 3394 O O . TYR B 1 79 ? -6.711 -16.062 -2.621 1 82.44 79 TYR B O 1
ATOM 3402 N N . ASN B 1 80 ? -8.188 -16.188 -4.242 1 82.25 80 ASN B N 1
ATOM 3403 C CA . ASN B 1 80 ? -9.234 -16.688 -3.348 1 82.25 80 ASN B CA 1
ATOM 3404 C C . ASN B 1 80 ? -9.125 -18.188 -3.145 1 82.25 80 ASN B C 1
ATOM 3406 O O . ASN B 1 80 ? -9.391 -18.969 -4.066 1 82.25 80 ASN B O 1
ATOM 3410 N N . GLU B 1 81 ? -8.812 -18.562 -1.992 1 83.44 81 GLU B N 1
ATOM 3411 C CA . GLU B 1 81 ? -8.57 -19.969 -1.681 1 83.44 81 GLU B CA 1
ATOM 3412 C C . GLU B 1 81 ? -9.812 -20.812 -1.959 1 83.44 81 GLU B C 1
ATOM 3414 O O . GLU B 1 81 ? -9.703 -21.922 -2.465 1 83.44 81 GLU B O 1
ATOM 3419 N N . LEU B 1 82 ? -10.961 -20.266 -1.608 1 83.62 82 LEU B N 1
ATOM 3420 C CA . LEU B 1 82 ? -12.195 -21 -1.819 1 83.62 82 LEU B CA 1
ATOM 3421 C C . LEU B 1 82 ? -12.445 -21.234 -3.307 1 83.62 82 LEU B C 1
ATOM 3423 O O . LEU B 1 82 ? -12.898 -22.312 -3.709 1 83.62 82 LEU B O 1
ATOM 3427 N N . ALA B 1 83 ? -12.086 -20.219 -4.051 1 87.25 83 ALA B N 1
ATOM 3428 C CA . ALA B 1 83 ? -12.242 -20.359 -5.496 1 87.25 83 ALA B CA 1
ATOM 3429 C C . ALA B 1 83 ? -11.281 -21.406 -6.051 1 87.25 83 ALA B C 1
ATOM 3431 O O . ALA B 1 83 ? -11.641 -22.188 -6.941 1 87.25 83 ALA B O 1
ATOM 3432 N N . TRP B 1 84 ? -10.125 -21.438 -5.539 1 88.38 84 TRP B N 1
ATOM 3433 C CA . TRP B 1 84 ? -9.133 -22.406 -5.98 1 88.38 84 TRP B CA 1
ATOM 3434 C C . TRP B 1 84 ? -9.562 -23.828 -5.617 1 88.38 84 TRP B C 1
ATOM 3436 O O . TRP B 1 84 ? -9.5 -24.734 -6.449 1 88.38 84 TRP B O 1
ATOM 3446 N N . VAL B 1 85 ? -10.039 -24.031 -4.418 1 91 85 VAL B N 1
ATOM 3447 C CA . VAL B 1 85 ? -10.508 -25.328 -3.961 1 91 85 VAL B CA 1
ATOM 3448 C C . VAL B 1 85 ? -11.664 -25.797 -4.832 1 91 85 VAL B C 1
ATOM 3450 O O . VAL B 1 85 ? -11.703 -26.953 -5.266 1 91 85 VAL B O 1
ATOM 3453 N N . ALA B 1 86 ? -12.523 -24.875 -5.102 1 91.62 86 ALA B N 1
ATOM 3454 C CA . ALA B 1 86 ? -13.664 -25.219 -5.949 1 91.62 86 ALA B CA 1
ATOM 3455 C C . ALA B 1 86 ? -13.211 -25.641 -7.34 1 91.62 86 ALA B C 1
ATOM 3457 O O . ALA B 1 86 ? -13.742 -26.594 -7.91 1 91.62 86 ALA B O 1
ATOM 3458 N N . ALA B 1 87 ? -12.219 -24.969 -7.805 1 92 87 ALA B N 1
ATOM 3459 C CA . ALA B 1 87 ? -11.68 -25.297 -9.125 1 92 87 ALA B CA 1
ATOM 3460 C C . ALA B 1 87 ? -11.062 -26.703 -9.125 1 92 87 ALA B C 1
ATOM 3462 O O . ALA B 1 87 ? -11.258 -27.469 -10.07 1 92 87 ALA B O 1
ATOM 3463 N N . VAL B 1 88 ? -10.375 -27.031 -8.094 1 93.75 88 VAL B N 1
ATOM 3464 C CA . VAL B 1 88 ? -9.742 -28.344 -7.965 1 93.75 88 VAL B CA 1
ATOM 3465 C C . VAL B 1 88 ? -10.812 -29.422 -7.871 1 93.75 88 VAL B C 1
ATOM 3467 O O . VAL B 1 88 ? -10.758 -30.422 -8.594 1 93.75 88 VAL B O 1
ATOM 3470 N N . LEU B 1 89 ? -11.781 -29.172 -7.047 1 94.31 89 LEU B N 1
ATOM 3471 C CA . LEU B 1 89 ? -12.867 -30.141 -6.859 1 94.31 89 LEU B CA 1
ATOM 3472 C C . LEU B 1 89 ? -13.617 -30.375 -8.172 1 94.31 89 LEU B C 1
ATOM 3474 O O . LEU B 1 89 ? -13.922 -31.516 -8.523 1 94.31 89 LEU B O 1
ATOM 3478 N N . GLN B 1 90 ? -13.852 -29.328 -8.852 1 93.69 90 GLN B N 1
ATOM 3479 C CA . GLN B 1 90 ? -14.57 -29.438 -10.117 1 93.69 90 GLN B CA 1
ATOM 3480 C C . GLN B 1 90 ? -13.742 -30.203 -11.148 1 93.69 90 GLN B C 1
ATOM 3482 O O . GLN B 1 90 ? -14.281 -31.047 -11.875 1 93.69 90 GLN B O 1
ATOM 3487 N N . ALA B 1 91 ? -12.5 -29.922 -11.195 1 94.88 91 ALA B N 1
ATOM 3488 C CA . ALA B 1 91 ? -11.617 -30.609 -12.133 1 94.88 91 ALA B CA 1
ATOM 3489 C C . ALA B 1 91 ? -11.594 -32.125 -11.852 1 94.88 91 ALA B C 1
ATOM 3491 O O . ALA B 1 91 ? -11.711 -32.938 -12.773 1 94.88 91 ALA B O 1
ATOM 3492 N N . VAL B 1 92 ? -11.5 -32.469 -10.625 1 96.25 92 VAL B N 1
ATOM 3493 C CA . VAL B 1 92 ? -11.414 -33.875 -10.227 1 96.25 92 VAL B CA 1
ATOM 3494 C C . VAL B 1 92 ? -12.75 -34.594 -10.492 1 96.25 92 VAL B C 1
ATOM 3496 O O . VAL B 1 92 ? -12.781 -35.688 -11.008 1 96.25 92 VAL B O 1
ATOM 3499 N N . ALA B 1 93 ? -13.828 -33.906 -10.211 1 95 93 ALA B N 1
ATOM 3500 C CA . ALA B 1 93 ? -15.164 -34.469 -10.344 1 95 93 ALA B CA 1
ATOM 3501 C C . ALA B 1 93 ? -15.43 -34.875 -11.789 1 95 93 ALA B C 1
ATOM 3503 O O . ALA B 1 93 ? -16.172 -35.844 -12.031 1 95 93 ALA B O 1
ATOM 3504 N N . ARG B 1 94 ? -14.797 -34.25 -12.656 1 95.19 94 ARG B N 1
ATOM 3505 C CA . ARG B 1 94 ? -15 -34.562 -14.07 1 95.19 94 ARG B CA 1
ATOM 3506 C C . ARG B 1 94 ? -14.273 -35.812 -14.477 1 95.19 94 ARG B C 1
ATOM 3508 O O . ARG B 1 94 ? -14.523 -36.375 -15.547 1 95.19 94 ARG B O 1
ATOM 3515 N N . HIS B 1 95 ? -13.414 -36.312 -13.555 1 95.5 95 HIS B N 1
ATOM 3516 C CA . HIS B 1 95 ? -12.547 -37.438 -13.961 1 95.5 95 HIS B CA 1
ATOM 3517 C C . HIS B 1 95 ? -12.734 -38.625 -13.047 1 95.5 95 HIS B C 1
ATOM 3519 O O . HIS B 1 95 ? -12.016 -39.625 -13.172 1 95.5 95 HIS B O 1
ATOM 3525 N N . VAL B 1 96 ? -13.656 -38.469 -12.117 1 95.5 96 VAL B N 1
ATOM 3526 C CA . VAL B 1 96 ? -13.844 -39.594 -11.188 1 95.5 96 VAL B CA 1
ATOM 3527 C C . VAL B 1 96 ? -15.328 -39.906 -11.062 1 95.5 96 VAL B C 1
ATOM 3529 O O . VAL B 1 96 ? -16.188 -39.062 -11.344 1 95.5 96 VAL B O 1
ATOM 3532 N N . ARG B 1 97 ? -15.602 -41.125 -10.586 1 93.75 97 ARG B N 1
ATOM 3533 C CA . ARG B 1 97 ? -16.984 -41.5 -10.266 1 93.75 97 ARG B CA 1
ATOM 3534 C C . ARG B 1 97 ? -17.453 -40.781 -9 1 93.75 97 ARG B C 1
ATOM 3536 O O . ARG B 1 97 ? -16.672 -40.531 -8.078 1 93.75 97 ARG B O 1
ATOM 3543 N N . PRO B 1 98 ? -18.766 -40.5 -8.977 1 91.69 98 PRO B N 1
ATOM 3544 C CA . PRO B 1 98 ? -19.312 -39.781 -7.82 1 91.69 98 PRO B CA 1
ATOM 3545 C C . PRO B 1 98 ? -19.094 -40.531 -6.508 1 91.69 98 PRO B C 1
ATOM 3547 O O . PRO B 1 98 ? -18.922 -39.906 -5.457 1 91.69 98 PRO B O 1
ATOM 3550 N N . ASP B 1 99 ? -19.031 -41.812 -6.594 1 92.88 99 ASP B N 1
ATOM 3551 C CA . ASP B 1 99 ? -18.906 -42.625 -5.375 1 92.88 99 ASP B CA 1
ATOM 3552 C C . ASP B 1 99 ? -17.484 -43.125 -5.191 1 92.88 99 ASP B C 1
ATOM 3554 O O . ASP B 1 99 ? -17.234 -44 -4.375 1 92.88 99 ASP B O 1
ATOM 3558 N N . ALA B 1 100 ? -16.578 -42.5 -5.871 1 95.75 100 ALA B N 1
ATOM 3559 C CA . ALA B 1 100 ? -15.195 -42.969 -5.809 1 95.75 100 ALA B CA 1
ATOM 3560 C C . ALA B 1 100 ? -14.57 -42.656 -4.453 1 95.75 100 ALA B C 1
ATOM 3562 O O . ALA B 1 100 ? -14.805 -41.594 -3.889 1 95.75 100 ALA B O 1
ATOM 3563 N N . ARG B 1 101 ? -13.836 -43.562 -3.945 1 96.56 101 ARG B N 1
ATOM 3564 C CA . ARG B 1 101 ? -13.008 -43.312 -2.773 1 96.56 101 ARG B CA 1
ATOM 3565 C C . ARG B 1 101 ? -11.75 -42.562 -3.152 1 96.56 101 ARG B C 1
ATOM 3567 O O . ARG B 1 101 ? -10.914 -43.062 -3.906 1 96.56 101 ARG B O 1
ATOM 3574 N N . ILE B 1 102 ? -11.602 -41.344 -2.596 1 96.06 102 ILE B N 1
ATOM 3575 C CA . ILE B 1 102 ? -10.516 -40.469 -3.016 1 96.06 102 ILE B CA 1
ATOM 3576 C C . ILE B 1 102 ? -9.578 -40.188 -1.841 1 96.06 102 ILE B C 1
ATOM 3578 O O . ILE B 1 102 ? -10.023 -39.906 -0.733 1 96.06 102 ILE B O 1
ATOM 3582 N N . GLY B 1 103 ? -8.289 -40.406 -2.104 1 94.75 103 GLY B N 1
ATOM 3583 C CA . GLY B 1 103 ? -7.254 -40.031 -1.153 1 94.75 103 GLY B CA 1
ATOM 3584 C C . GLY B 1 103 ? -6.422 -38.844 -1.61 1 94.75 103 GLY B C 1
ATOM 3585 O O . GLY B 1 103 ? -6.09 -38.75 -2.793 1 94.75 103 GLY B O 1
ATOM 3586 N N . LEU B 1 104 ? -6.148 -37.969 -0.673 1 93.25 104 LEU B N 1
ATOM 3587 C CA . LEU B 1 104 ? -5.254 -36.844 -0.926 1 93.25 104 LEU B CA 1
ATOM 3588 C C . LEU B 1 104 ? -3.871 -37.094 -0.341 1 93.25 104 LEU B C 1
ATOM 3590 O O . LEU B 1 104 ? -3.725 -37.25 0.875 1 93.25 104 LEU B O 1
ATOM 3594 N N . VAL B 1 105 ? -2.928 -37.062 -1.239 1 91.94 105 VAL B N 1
ATOM 3595 C CA . VAL B 1 105 ? -1.565 -37.375 -0.816 1 91.94 105 VAL B CA 1
ATOM 3596 C C . VAL B 1 105 ? -0.87 -36.094 -0.36 1 91.94 105 VAL B C 1
ATOM 3598 O O . VAL B 1 105 ? -0.946 -35.062 -1.035 1 91.94 105 VAL B O 1
ATOM 3601 N N . GLY B 1 106 ? -0.142 -36.094 0.836 1 83.38 106 GLY B N 1
ATOM 3602 C CA . GLY B 1 106 ? 0.613 -34.938 1.261 1 83.38 106 GLY B CA 1
ATOM 3603 C C . GLY B 1 106 ? 1.416 -35.156 2.525 1 83.38 106 GLY B C 1
ATOM 3604 O O . GLY B 1 106 ? 1.297 -36.219 3.156 1 83.38 106 GLY B O 1
ATOM 3605 N N . HIS B 1 107 ? 2.406 -34.094 2.732 1 74.06 107 HIS B N 1
ATOM 3606 C CA . HIS B 1 107 ? 3.186 -34.094 3.965 1 74.06 107 HIS B CA 1
ATOM 3607 C C . HIS B 1 107 ? 2.441 -33.375 5.082 1 74.06 107 HIS B C 1
ATOM 3609 O O . HIS B 1 107 ? 2.203 -32.188 4.996 1 74.06 107 HIS B O 1
ATOM 3615 N N . PHE B 1 108 ? 1.561 -33.781 5.57 1 59.22 108 PHE B N 1
ATOM 3616 C CA . PHE B 1 108 ? 0.807 -32.969 6.504 1 59.22 108 PHE B CA 1
ATOM 3617 C C . PHE B 1 108 ? 1.219 -33.25 7.941 1 59.22 108 PHE B C 1
ATOM 3619 O O . PHE B 1 108 ? 1.251 -34.406 8.359 1 59.22 108 PHE B O 1
ATOM 3626 N N . LYS B 1 109 ? 2.285 -32.406 8.398 1 48.84 109 LYS B N 1
ATOM 3627 C CA . LYS B 1 109 ? 2.432 -32.562 9.844 1 48.84 109 LYS B CA 1
ATOM 3628 C C . LYS B 1 109 ? 1.139 -32.188 10.57 1 48.84 109 LYS B C 1
ATOM 3630 O O . LYS B 1 109 ? 0.198 -33 10.602 1 48.84 109 LYS B O 1
ATOM 3635 N N . ASP B 1 110 ? 1.181 -31.062 11.461 1 46.72 110 ASP B N 1
ATOM 3636 C CA . ASP B 1 110 ? 0.114 -30.547 12.312 1 46.72 110 ASP B CA 1
ATOM 3637 C C . ASP B 1 110 ? -0.859 -29.688 11.508 1 46.72 110 ASP B C 1
ATOM 3639 O O . ASP B 1 110 ? -1.992 -29.453 11.938 1 46.72 110 ASP B O 1
ATOM 3643 N N . ALA B 1 111 ? -0.336 -28.734 10.781 1 45.56 111 ALA B N 1
ATOM 3644 C CA . ALA B 1 111 ? -1.084 -27.672 10.117 1 45.56 111 ALA B CA 1
ATOM 3645 C C . ALA B 1 111 ? -2.027 -28.234 9.062 1 45.56 111 ALA B C 1
ATOM 3647 O O . ALA B 1 111 ? -2.699 -27.484 8.352 1 45.56 111 ALA B O 1
ATOM 3648 N N . THR B 1 112 ? -1.967 -29.562 8.68 1 48.31 112 THR B N 1
ATOM 3649 C CA . THR B 1 112 ? -2.592 -30.438 7.688 1 48.31 112 THR B CA 1
ATOM 3650 C C . THR B 1 112 ? -4.113 -30.344 7.762 1 48.31 112 THR B C 1
ATOM 3652 O O . THR B 1 112 ? -4.793 -30.406 6.738 1 48.31 112 THR B O 1
ATOM 3655 N N . SER B 1 113 ? -4.469 -30.219 8.961 1 50.28 113 SER B N 1
ATOM 3656 C CA . SER B 1 113 ? -5.902 -30.391 9.164 1 50.28 113 SER B CA 1
ATOM 3657 C C . SER B 1 113 ? -6.699 -29.281 8.484 1 50.28 113 SER B C 1
ATOM 3659 O O . SER B 1 113 ? -7.77 -29.531 7.934 1 50.28 113 SER B O 1
ATOM 3661 N N . SER B 1 114 ? -6.008 -28.172 8.32 1 58.84 114 SER B N 1
ATOM 3662 C CA . SER B 1 114 ? -6.801 -27.078 7.785 1 58.84 114 SER B CA 1
ATOM 3663 C C . SER B 1 114 ? -6.895 -27.141 6.266 1 58.84 114 SER B C 1
ATOM 3665 O O . SER B 1 114 ? -7.945 -26.859 5.688 1 58.84 114 SER B O 1
ATOM 3667 N N . TYR B 1 115 ? -5.801 -27.641 5.668 1 64.31 115 TYR B N 1
ATOM 3668 C CA . TYR B 1 115 ? -5.809 -27.75 4.215 1 64.31 115 TYR B CA 1
ATOM 3669 C C . TYR B 1 115 ? -6.75 -28.859 3.752 1 64.31 115 TYR B C 1
ATOM 3671 O O . TYR B 1 115 ? -7.512 -28.672 2.799 1 64.31 115 TYR B O 1
ATOM 3679 N N . LEU B 1 116 ? -6.754 -29.953 4.496 1 63.97 116 LEU B N 1
ATOM 3680 C CA . LEU B 1 116 ? -7.609 -31.094 4.16 1 63.97 116 LEU B CA 1
ATOM 3681 C C . LEU B 1 116 ? -9.078 -30.75 4.383 1 63.97 116 LEU B C 1
ATOM 3683 O O . LEU B 1 116 ? -9.953 -31.25 3.682 1 63.97 116 LEU B O 1
ATOM 3687 N N . ARG B 1 117 ? -9.242 -29.891 5.312 1 70.5 117 ARG B N 1
ATOM 3688 C CA . ARG B 1 117 ? -10.609 -29.516 5.637 1 70.5 117 ARG B CA 1
ATOM 3689 C C . ARG B 1 117 ? -11.273 -28.797 4.461 1 70.5 117 ARG B C 1
ATOM 3691 O O . ARG B 1 117 ? -12.5 -28.781 4.355 1 70.5 117 ARG B O 1
ATOM 3698 N N . ARG B 1 118 ? -10.453 -28.547 3.578 1 81.12 118 ARG B N 1
ATOM 3699 C CA . ARG B 1 118 ? -10.977 -27.797 2.441 1 81.12 118 ARG B CA 1
ATOM 3700 C C . ARG B 1 118 ? -11.477 -28.734 1.35 1 81.12 118 ARG B C 1
ATOM 3702 O O . ARG B 1 118 ? -12.164 -28.312 0.419 1 81.12 118 ARG B O 1
ATOM 3709 N N . PHE B 1 119 ? -11.164 -30.031 1.545 1 88.62 119 PHE B N 1
ATOM 3710 C CA . PHE B 1 119 ? -11.562 -31.031 0.549 1 88.62 119 PHE B CA 1
ATOM 3711 C C . PHE B 1 119 ? -12.43 -32.094 1.178 1 88.62 119 PHE B C 1
ATOM 3713 O O . PHE B 1 119 ? -11.977 -33.219 1.391 1 88.62 119 PHE B O 1
ATOM 3720 N N . PRO B 1 120 ? -13.727 -31.719 1.289 1 85.5 120 PRO B N 1
ATOM 3721 C CA . PRO B 1 120 ? -14.625 -32.656 1.951 1 85.5 120 PRO B CA 1
ATOM 3722 C C . PRO B 1 120 ? -14.734 -34 1.211 1 85.5 120 PRO B C 1
ATOM 3724 O O . PRO B 1 120 ? -14.812 -34.031 -0.02 1 85.5 120 PRO B O 1
ATOM 3727 N N . GLY B 1 121 ? -14.703 -35.031 2.055 1 88.06 121 GLY B N 1
ATOM 3728 C CA . GLY B 1 121 ? -14.883 -36.375 1.489 1 88.06 121 GLY B CA 1
ATOM 3729 C C . GLY B 1 121 ? -13.57 -37.031 1.134 1 88.06 121 GLY B C 1
ATOM 3730 O O . GLY B 1 121 ? -13.531 -38.25 0.919 1 88.06 121 GLY B O 1
ATOM 3731 N N . TRP B 1 122 ? -12.562 -36.188 1.007 1 91.06 122 TRP B N 1
ATOM 3732 C CA . TRP B 1 122 ? -11.273 -36.781 0.704 1 91.06 122 TRP B CA 1
ATOM 3733 C C . TRP B 1 122 ? -10.586 -37.281 1.977 1 91.06 122 TRP B C 1
ATOM 3735 O O . TRP B 1 122 ? -10.789 -36.719 3.055 1 91.06 122 TRP B O 1
ATOM 3745 N N . GLN B 1 123 ? -9.875 -38.344 1.819 1 90.12 123 GLN B N 1
ATOM 3746 C CA . GLN B 1 123 ? -9.102 -38.875 2.939 1 90.12 123 GLN B CA 1
ATOM 3747 C C . GLN B 1 123 ? -7.613 -38.594 2.766 1 90.12 123 GLN B C 1
ATOM 3749 O O . GLN B 1 123 ? -7.109 -38.562 1.641 1 90.12 123 GLN B O 1
ATOM 3754 N N . LEU B 1 124 ? -6.992 -38.438 3.861 1 88.12 124 LEU B N 1
ATOM 3755 C CA . LEU B 1 124 ? -5.574 -38.094 3.811 1 88.12 124 LEU B CA 1
ATOM 3756 C C . LEU B 1 124 ? -4.715 -39.344 3.684 1 88.12 124 LEU B C 1
ATOM 3758 O O . LEU B 1 124 ? -4.926 -40.344 4.406 1 88.12 124 LEU B O 1
ATOM 3762 N N . ILE B 1 125 ? -3.902 -39.312 2.734 1 89.38 125 ILE B N 1
ATOM 3763 C CA . ILE B 1 125 ? -2.805 -40.281 2.635 1 89.38 125 ILE B CA 1
ATOM 3764 C C . ILE B 1 125 ? -1.501 -39.625 3.074 1 89.38 125 ILE B C 1
ATOM 3766 O O . ILE B 1 125 ? -0.858 -38.906 2.287 1 89.38 125 ILE B O 1
ATOM 3770 N N . ALA B 1 126 ? -1.105 -39.812 4.277 1 83.12 126 ALA B N 1
ATOM 3771 C CA . ALA B 1 126 ? 0.035 -39.125 4.875 1 83.12 126 ALA B CA 1
ATOM 3772 C C . ALA B 1 126 ? 1.351 -39.781 4.457 1 83.12 126 ALA B C 1
ATOM 3774 O O . ALA B 1 126 ? 1.485 -41 4.5 1 83.12 126 ALA B O 1
ATOM 3775 N N . VAL B 1 127 ? 2.205 -38.969 3.965 1 81.25 127 VAL B N 1
ATOM 3776 C CA . VAL B 1 127 ? 3.541 -39.438 3.596 1 81.25 127 VAL B CA 1
ATOM 3777 C C . VAL B 1 127 ? 4.586 -38.719 4.449 1 81.25 127 VAL B C 1
ATOM 3779 O O . VAL B 1 127 ? 4.449 -37.531 4.746 1 81.25 127 VAL B O 1
ATOM 3782 N N . GLU B 1 128 ? 5.516 -39.375 4.922 1 75.38 128 GLU B N 1
ATOM 3783 C CA . GLU B 1 128 ? 6.605 -38.75 5.664 1 75.38 128 GLU B CA 1
ATOM 3784 C C . GLU B 1 128 ? 7.477 -37.875 4.75 1 75.38 128 GLU B C 1
ATOM 3786 O O . GLU B 1 128 ? 7.688 -38.219 3.584 1 75.38 128 GLU B O 1
ATOM 3791 N N . ARG B 1 129 ? 7.789 -36.75 5.289 1 68.81 129 ARG B N 1
ATOM 3792 C CA . ARG B 1 129 ? 8.664 -35.875 4.504 1 68.81 129 ARG B CA 1
ATOM 3793 C C . ARG B 1 129 ? 9.945 -36.625 4.109 1 68.81 129 ARG B C 1
ATOM 3795 O O . ARG B 1 129 ? 10.594 -37.25 4.945 1 68.81 129 ARG B O 1
ATOM 3802 N N . GLN B 1 130 ? 10.039 -36.781 2.785 1 61.69 130 GLN B N 1
ATOM 3803 C CA . GLN B 1 130 ? 11.266 -37.406 2.283 1 61.69 130 GLN B CA 1
ATOM 3804 C C . GLN B 1 130 ? 12.281 -36.344 1.861 1 61.69 130 GLN B C 1
ATOM 3806 O O . GLN B 1 130 ? 12.016 -35.562 0.952 1 61.69 130 GLN B O 1
ATOM 3811 N N . GLY B 1 131 ? 13.391 -36.312 2.51 1 62.66 131 GLY B N 1
ATOM 3812 C CA . GLY B 1 131 ? 14.562 -35.5 2.162 1 62.66 131 GLY B CA 1
ATOM 3813 C C . GLY B 1 131 ? 14.312 -34 2.27 1 62.66 131 GLY B C 1
ATOM 3814 O O . GLY B 1 131 ? 13.258 -33.594 2.736 1 62.66 131 GLY B O 1
ATOM 3815 N N . SER B 1 132 ? 15.367 -33.219 2.148 1 65.56 132 SER B N 1
ATOM 3816 C CA . SER B 1 132 ? 15.406 -31.766 2.336 1 65.56 132 SER B CA 1
ATOM 3817 C C . SER B 1 132 ? 15.32 -31.031 1.001 1 65.56 132 SER B C 1
ATOM 3819 O O . SER B 1 132 ? 15.461 -29.812 0.948 1 65.56 132 SER B O 1
ATOM 3821 N N . ILE B 1 133 ? 14.773 -31.766 -0.105 1 67.56 133 ILE B N 1
ATOM 3822 C CA . ILE B 1 133 ? 14.938 -31.141 -1.414 1 67.56 133 ILE B CA 1
ATOM 3823 C C . ILE B 1 133 ? 13.82 -30.125 -1.645 1 67.56 133 ILE B C 1
ATOM 3825 O O . ILE B 1 133 ? 12.68 -30.328 -1.238 1 67.56 133 ILE B O 1
ATOM 3829 N N . ASP B 1 134 ? 14.32 -28.875 -2.27 1 84.88 134 ASP B N 1
ATOM 3830 C CA . ASP B 1 134 ? 13.367 -27.859 -2.666 1 84.88 134 ASP B CA 1
ATOM 3831 C C . ASP B 1 134 ? 13.586 -27.438 -4.117 1 84.88 134 ASP B C 1
ATOM 3833 O O . ASP B 1 134 ? 14.727 -27.281 -4.562 1 84.88 134 ASP B O 1
ATOM 3837 N N . ALA B 1 135 ? 12.492 -27.422 -4.832 1 90.5 135 ALA B N 1
ATOM 3838 C CA . ALA B 1 135 ? 12.5 -27.047 -6.246 1 90.5 135 ALA B CA 1
ATOM 3839 C C . ALA B 1 135 ? 13.188 -25.703 -6.457 1 90.5 135 ALA B C 1
ATOM 3841 O O . ALA B 1 135 ? 13.797 -25.469 -7.504 1 90.5 135 ALA B O 1
ATOM 3842 N N . THR B 1 136 ? 13.164 -24.922 -5.453 1 91.06 136 THR B N 1
ATOM 3843 C CA . THR B 1 136 ? 13.805 -23.609 -5.535 1 91.06 136 THR B CA 1
ATOM 3844 C C . THR B 1 136 ? 15.32 -23.75 -5.648 1 91.06 136 THR B C 1
ATOM 3846 O O . THR B 1 136 ? 15.945 -23.078 -6.461 1 91.06 136 THR B O 1
ATOM 3849 N N . ALA B 1 137 ? 15.844 -24.688 -4.926 1 91.5 137 ALA B N 1
ATOM 3850 C CA . ALA B 1 137 ? 17.281 -24.938 -4.977 1 91.5 137 ALA B CA 1
ATOM 3851 C C . ALA B 1 137 ? 17.703 -25.438 -6.355 1 91.5 137 ALA B C 1
ATOM 3853 O O . ALA B 1 137 ? 18.766 -25.062 -6.863 1 91.5 137 ALA B O 1
ATOM 3854 N N . ILE B 1 138 ? 16.906 -26.234 -6.895 1 94 138 ILE B N 1
ATOM 3855 C CA . ILE B 1 138 ? 17.188 -26.781 -8.219 1 94 138 ILE B CA 1
ATOM 3856 C C . ILE B 1 138 ? 17.172 -25.656 -9.25 1 94 138 ILE B C 1
ATOM 3858 O O . ILE B 1 138 ? 18.078 -25.547 -10.078 1 94 138 ILE B O 1
ATOM 3862 N N . ARG B 1 139 ? 16.188 -24.812 -9.195 1 95.94 139 ARG B N 1
ATOM 3863 C CA . ARG B 1 139 ? 16.078 -23.703 -10.148 1 95.94 139 ARG B CA 1
ATOM 3864 C C . ARG B 1 139 ? 17.234 -22.719 -9.984 1 95.94 139 ARG B C 1
ATOM 3866 O O . ARG B 1 139 ? 17.766 -22.219 -10.969 1 95.94 139 ARG B O 1
ATOM 3873 N N . ASP B 1 140 ? 17.609 -22.516 -8.758 1 94.69 140 ASP B N 1
ATOM 3874 C CA . ASP B 1 140 ? 18.734 -21.609 -8.5 1 94.69 140 ASP B CA 1
ATOM 3875 C C . ASP B 1 140 ? 20.016 -22.141 -9.133 1 94.69 140 ASP B C 1
ATOM 3877 O O . ASP B 1 140 ? 20.734 -21.406 -9.805 1 94.69 140 ASP B O 1
ATOM 3881 N N . ALA B 1 141 ? 20.266 -23.422 -8.93 1 94.44 141 ALA B N 1
ATOM 3882 C CA . ALA B 1 141 ? 21.438 -24.031 -9.547 1 94.44 141 ALA B CA 1
ATOM 3883 C C . ALA B 1 141 ? 21.328 -24.031 -11.07 1 94.44 141 ALA B C 1
ATOM 3885 O O . ALA B 1 141 ? 22.297 -23.766 -11.773 1 94.44 141 ALA B O 1
ATOM 3886 N N . TYR B 1 142 ? 20.188 -24.234 -11.547 1 95.56 142 TYR B N 1
ATOM 3887 C CA . TYR B 1 142 ? 19.906 -24.359 -12.977 1 95.56 142 TYR B CA 1
ATOM 3888 C C . TYR B 1 142 ? 20.141 -23.031 -13.688 1 95.56 142 TYR B C 1
ATOM 3890 O O . TYR B 1 142 ? 20.844 -22.984 -14.703 1 95.56 142 TYR B O 1
ATOM 3898 N N . PHE B 1 143 ? 19.578 -21.938 -13.086 1 96.25 143 PHE B N 1
ATOM 3899 C CA . PHE B 1 143 ? 19.672 -20.656 -13.758 1 96.25 143 PHE B CA 1
ATOM 3900 C C . PHE B 1 143 ? 21.016 -19.984 -13.453 1 96.25 143 PHE B C 1
ATOM 3902 O O . PHE B 1 143 ? 21.422 -19.047 -14.141 1 96.25 143 PHE B O 1
ATOM 3909 N N . GLY B 1 144 ? 21.672 -20.453 -12.43 1 94.06 144 GLY B N 1
ATOM 3910 C CA . GLY B 1 144 ? 23.016 -19.969 -12.133 1 94.06 144 GLY B CA 1
ATOM 3911 C C . GLY B 1 144 ? 24.078 -20.562 -13.039 1 94.06 144 GLY B C 1
ATOM 3912 O O . GLY B 1 144 ? 25.203 -20.078 -13.07 1 94.06 144 GLY B O 1
ATOM 3913 N N . ALA B 1 145 ? 23.719 -21.484 -13.781 1 91.75 145 ALA B N 1
ATOM 3914 C CA . ALA B 1 145 ? 24.656 -22.188 -14.641 1 91.75 145 ALA B CA 1
ATOM 3915 C C . ALA B 1 145 ? 24.5 -21.766 -16.094 1 91.75 145 ALA B C 1
ATOM 3917 O O . ALA B 1 145 ? 23.594 -21 -16.438 1 91.75 145 ALA B O 1
ATOM 3918 N N . THR B 1 146 ? 25.516 -22.156 -16.922 1 88.12 146 THR B N 1
ATOM 3919 C CA . THR B 1 146 ? 25.406 -22.109 -18.375 1 88.12 146 THR B CA 1
ATOM 3920 C C . THR B 1 146 ? 25.094 -23.484 -18.953 1 88.12 146 THR B C 1
ATOM 3922 O O . THR B 1 146 ? 25.219 -24.5 -18.266 1 88.12 146 THR B O 1
ATOM 3925 N N . PRO B 1 147 ? 24.625 -23.484 -20.203 1 84.25 147 PRO B N 1
ATOM 3926 C CA . PRO B 1 147 ? 24.406 -24.797 -20.812 1 84.25 147 PRO B CA 1
ATOM 3927 C C . PRO B 1 147 ? 25.625 -25.719 -20.734 1 84.25 147 PRO B C 1
ATOM 3929 O O . PRO B 1 147 ? 25.484 -26.922 -20.547 1 84.25 147 PRO B O 1
ATOM 3932 N N . ASP B 1 148 ? 26.75 -25.156 -20.672 1 87.75 148 ASP B N 1
ATOM 3933 C CA . ASP B 1 148 ? 27.984 -25.938 -20.656 1 87.75 148 ASP B CA 1
ATOM 3934 C C . ASP B 1 148 ? 28.312 -26.406 -19.234 1 87.75 148 ASP B C 1
ATOM 3936 O O . ASP B 1 148 ? 28.969 -27.438 -19.047 1 87.75 148 ASP B O 1
ATOM 3940 N N . THR B 1 149 ? 27.812 -25.703 -18.297 1 90.75 149 THR B N 1
ATOM 3941 C CA . THR B 1 149 ? 28.203 -26.016 -16.922 1 90.75 149 THR B CA 1
ATOM 3942 C C . THR B 1 149 ? 27.031 -26.609 -16.141 1 90.75 149 THR B C 1
ATOM 3944 O O . THR B 1 149 ? 27.109 -26.812 -14.93 1 90.75 149 THR B O 1
ATOM 3947 N N . LEU B 1 150 ? 26.016 -26.844 -16.859 1 91.06 150 LEU B N 1
ATOM 3948 C CA . LEU B 1 150 ? 24.75 -27.219 -16.25 1 91.06 150 LEU B CA 1
ATOM 3949 C C . LEU B 1 150 ? 24.906 -28.484 -15.406 1 91.06 150 LEU B C 1
ATOM 3951 O O . LEU B 1 150 ? 24.453 -28.531 -14.258 1 91.06 150 LEU B O 1
ATOM 3955 N N . LEU B 1 151 ? 25.5 -29.5 -15.961 1 89.69 151 LEU B N 1
ATOM 3956 C CA . LEU B 1 151 ? 25.625 -30.781 -15.273 1 89.69 151 LEU B CA 1
ATOM 3957 C C . LEU B 1 151 ? 26.469 -30.641 -14.016 1 89.69 151 LEU B C 1
ATOM 3959 O O . LEU B 1 151 ? 26.156 -31.266 -12.984 1 89.69 151 LEU B O 1
ATOM 3963 N N . ALA B 1 152 ? 27.422 -29.844 -14.109 1 90.25 152 ALA B N 1
ATOM 3964 C CA . ALA B 1 152 ? 28.25 -29.578 -12.93 1 90.25 152 ALA B CA 1
ATOM 3965 C C . ALA B 1 152 ? 27.469 -28.859 -11.852 1 90.25 152 ALA B C 1
ATOM 3967 O O . ALA B 1 152 ? 27.594 -29.156 -10.664 1 90.25 152 ALA B O 1
ATOM 3968 N N . ALA B 1 153 ? 26.703 -27.922 -12.297 1 90.75 153 ALA B N 1
ATOM 3969 C CA . ALA B 1 153 ? 25.922 -27.125 -11.367 1 90.75 153 ALA B CA 1
ATOM 3970 C C . ALA B 1 153 ? 24.844 -27.969 -10.688 1 90.75 153 ALA B C 1
ATOM 3972 O O . ALA B 1 153 ? 24.547 -27.781 -9.508 1 90.75 153 ALA B O 1
ATOM 3973 N N . LEU B 1 154 ? 24.297 -28.922 -11.414 1 90.88 154 LEU B N 1
ATOM 3974 C CA . LEU B 1 154 ? 23.234 -29.781 -10.883 1 90.88 154 LEU B CA 1
ATOM 3975 C C . LEU B 1 154 ? 23.828 -30.984 -10.156 1 90.88 154 LEU B C 1
ATOM 3977 O O . LEU B 1 154 ? 23.109 -31.719 -9.492 1 90.88 154 LEU B O 1
ATOM 3981 N N . GLY B 1 155 ? 25.094 -31.188 -10.219 1 88.69 155 GLY B N 1
ATOM 3982 C CA . GLY B 1 155 ? 25.797 -32.344 -9.656 1 88.69 155 GLY B CA 1
ATOM 3983 C C . GLY B 1 155 ? 25.422 -32.625 -8.219 1 88.69 155 GLY B C 1
ATOM 3984 O O . GLY B 1 155 ? 24.984 -33.719 -7.891 1 88.69 155 GLY B O 1
ATOM 3985 N N . PRO B 1 156 ? 25.578 -31.641 -7.371 1 87.56 156 PRO B N 1
ATOM 3986 C CA . PRO B 1 156 ? 25.266 -31.844 -5.953 1 87.56 156 PRO B CA 1
ATOM 3987 C C . PRO B 1 156 ? 23.812 -32.25 -5.711 1 87.56 156 PRO B C 1
ATOM 3989 O O . PRO B 1 156 ? 23.5 -32.812 -4.656 1 87.56 156 PRO B O 1
ATOM 3992 N N . LEU B 1 157 ? 23 -31.969 -6.727 1 88.25 157 LEU B N 1
ATOM 3993 C CA . LEU B 1 157 ? 21.578 -32.25 -6.57 1 88.25 157 LEU B CA 1
ATOM 3994 C C . LEU B 1 157 ? 21.156 -33.438 -7.418 1 88.25 157 LEU B C 1
ATOM 3996 O O . LEU B 1 157 ? 19.984 -33.812 -7.41 1 88.25 157 LEU B O 1
ATOM 4000 N N . ALA B 1 158 ? 22.062 -34.031 -8.102 1 86.06 158 ALA B N 1
ATOM 4001 C CA . ALA B 1 158 ? 21.766 -35.062 -9.102 1 86.06 158 ALA B CA 1
ATOM 4002 C C . ALA B 1 158 ? 21.078 -36.25 -8.461 1 86.06 158 ALA B C 1
ATOM 4004 O O . ALA B 1 158 ? 20.219 -36.875 -9.07 1 86.06 158 ALA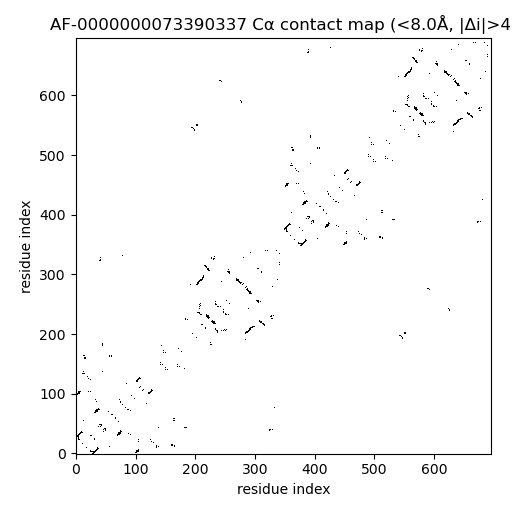 B O 1
ATOM 4005 N N . GLU B 1 159 ? 21.422 -36.469 -7.25 1 87 159 GLU B N 1
ATOM 4006 C CA . GLU B 1 159 ? 20.828 -37.625 -6.566 1 87 159 GLU B CA 1
ATOM 4007 C C . GLU B 1 159 ? 19.391 -37.344 -6.137 1 87 159 GLU B C 1
ATOM 4009 O O . GLU B 1 159 ? 18.656 -38.281 -5.816 1 87 159 GLU B O 1
ATOM 4014 N N . GLN B 1 160 ? 19.125 -36.156 -6.219 1 90.75 160 GLN B N 1
ATOM 4015 C CA . GLN B 1 160 ? 17.797 -35.781 -5.742 1 90.75 160 GLN B CA 1
ATOM 4016 C C . GLN B 1 160 ? 16.859 -35.5 -6.91 1 90.75 160 GLN B C 1
ATOM 4018 O O . GLN B 1 160 ? 15.68 -35.156 -6.703 1 90.75 160 GLN B O 1
ATOM 4023 N N . VAL B 1 161 ? 17.328 -35.656 -8.086 1 93.62 161 VAL B N 1
ATOM 4024 C CA . VAL B 1 161 ? 16.547 -35.406 -9.289 1 93.62 161 VAL B CA 1
ATOM 4025 C C . VAL B 1 161 ? 16.594 -36.625 -10.219 1 93.62 161 VAL B C 1
ATOM 4027 O O . VAL B 1 161 ? 17.656 -37.188 -10.461 1 93.62 161 VAL B O 1
ATOM 4030 N N . PRO B 1 162 ? 15.375 -37.062 -10.68 1 94.5 162 PRO B N 1
ATOM 4031 C CA . PRO B 1 162 ? 15.383 -38.156 -11.633 1 94.5 162 PRO B CA 1
ATOM 4032 C C . PRO B 1 162 ? 16.234 -37.875 -12.875 1 94.5 162 PRO B C 1
ATOM 4034 O O . PRO B 1 162 ? 16.266 -36.719 -13.336 1 94.5 162 PRO B O 1
ATOM 4037 N N . ASP B 1 163 ? 16.781 -38.938 -13.43 1 94.81 163 ASP B N 1
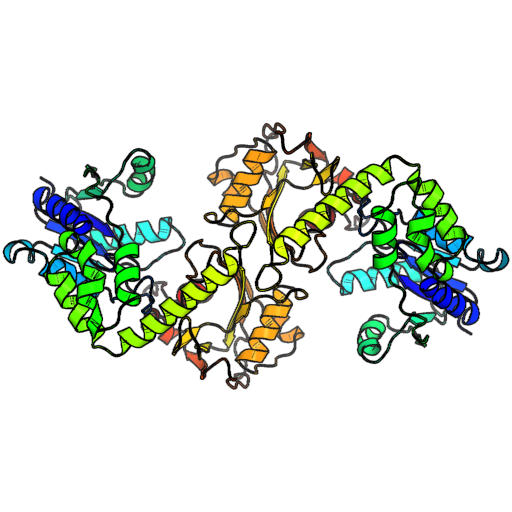ATOM 4038 C CA . ASP B 1 163 ? 17.594 -38.781 -14.633 1 94.81 163 ASP B CA 1
ATOM 4039 C C . ASP B 1 163 ? 16.797 -38.156 -15.773 1 94.81 163 ASP B C 1
ATOM 4041 O O . ASP B 1 163 ? 17.312 -37.344 -16.531 1 94.81 163 ASP B O 1
ATOM 4045 N N . SER B 1 164 ? 15.602 -38.594 -15.883 1 96 164 SER B N 1
ATOM 4046 C CA . SER B 1 164 ? 14.758 -38.094 -16.953 1 96 164 SER B CA 1
ATOM 4047 C C . SER B 1 164 ? 14.523 -36.594 -16.812 1 96 164 SER B C 1
ATOM 4049 O O . SER B 1 164 ? 14.422 -35.875 -17.812 1 96 164 SER B O 1
ATOM 4051 N N . THR B 1 165 ? 14.383 -36.094 -15.586 1 96.88 165 THR B N 1
ATOM 4052 C CA . THR B 1 165 ? 14.25 -34.656 -15.352 1 96.88 165 THR B CA 1
ATOM 4053 C C . THR B 1 165 ? 15.531 -33.906 -15.734 1 96.88 165 THR B C 1
ATOM 4055 O O . THR B 1 165 ? 15.484 -32.844 -16.344 1 96.88 165 THR B O 1
ATOM 4058 N N . ILE B 1 166 ? 16.656 -34.469 -15.375 1 95.12 166 ILE B N 1
ATOM 4059 C CA . ILE B 1 166 ? 17.953 -33.875 -15.742 1 95.12 166 ILE B CA 1
ATOM 4060 C C . ILE B 1 166 ? 18.062 -33.781 -17.266 1 95.12 166 ILE B C 1
ATOM 4062 O O . ILE B 1 166 ? 18.5 -32.781 -17.797 1 95.12 166 ILE B O 1
ATOM 4066 N N . ASP B 1 167 ? 17.656 -34.844 -17.953 1 95.44 167 ASP B N 1
ATOM 4067 C CA . ASP B 1 167 ? 17.672 -34.844 -19.406 1 95.44 167 ASP B CA 1
ATOM 4068 C C . ASP B 1 167 ? 16.797 -33.75 -19.969 1 95.44 167 ASP B C 1
ATOM 4070 O O . ASP B 1 167 ? 17.203 -33.062 -20.906 1 95.44 167 ASP B O 1
ATOM 4074 N N . PHE B 1 168 ? 15.695 -33.594 -19.422 1 96.69 168 PHE B N 1
ATOM 4075 C CA . PHE B 1 168 ? 14.797 -32.531 -19.844 1 96.69 168 PHE B CA 1
ATOM 4076 C C . PHE B 1 168 ? 15.453 -31.172 -19.656 1 96.69 168 PHE B C 1
ATOM 4078 O O . PHE B 1 168 ? 15.422 -30.328 -20.547 1 96.69 168 PHE B O 1
ATOM 4085 N N . LEU B 1 169 ? 16.016 -30.953 -18.438 1 96.38 169 LEU B N 1
ATOM 4086 C CA . LEU B 1 169 ? 16.641 -29.672 -18.125 1 96.38 169 LEU B CA 1
ATOM 4087 C C . LEU B 1 169 ? 17.797 -29.375 -19.078 1 96.38 169 LEU B C 1
ATOM 4089 O O . LEU B 1 169 ? 17.969 -28.234 -19.484 1 96.38 169 LEU B O 1
ATOM 4093 N N . ARG B 1 170 ? 18.531 -30.359 -19.422 1 94.44 170 ARG B N 1
ATOM 4094 C CA . ARG B 1 170 ? 19.609 -30.203 -20.375 1 94.44 170 ARG B CA 1
ATOM 4095 C C . ARG B 1 170 ? 19.094 -29.766 -21.734 1 94.44 170 ARG B C 1
ATOM 4097 O O . ARG B 1 170 ? 19.641 -28.859 -22.359 1 94.44 170 ARG B O 1
ATOM 4104 N N . ALA B 1 171 ? 18.047 -30.422 -22.188 1 95.44 171 ALA B N 1
ATOM 4105 C CA . ALA B 1 171 ? 17.453 -30.078 -23.484 1 95.44 171 ALA B CA 1
ATOM 4106 C C . ALA B 1 171 ? 16.875 -28.656 -23.453 1 95.44 171 ALA B C 1
ATOM 4108 O O . ALA B 1 171 ? 17.062 -27.891 -24.406 1 95.44 171 ALA B O 1
ATOM 4109 N N . PHE B 1 172 ? 16.203 -28.344 -22.375 1 96.88 172 PHE B N 1
ATOM 4110 C CA . PHE B 1 172 ? 15.578 -27.031 -22.234 1 96.88 172 PHE B CA 1
ATOM 4111 C C . PHE B 1 172 ? 16.625 -25.922 -22.234 1 96.88 172 PHE B C 1
ATOM 4113 O O . PHE B 1 172 ? 16.391 -24.828 -22.734 1 96.88 172 PHE B O 1
ATOM 4120 N N . ALA B 1 173 ? 17.766 -26.156 -21.688 1 95.56 173 ALA B N 1
ATOM 4121 C CA . ALA B 1 173 ? 18.844 -25.172 -21.578 1 95.56 173 ALA B CA 1
ATOM 4122 C C . ALA B 1 173 ? 19.344 -24.766 -22.969 1 95.56 173 ALA B C 1
ATOM 4124 O O . ALA B 1 173 ? 20.016 -23.734 -23.109 1 95.56 173 ALA B O 1
ATOM 4125 N N . GLN B 1 174 ? 19 -25.578 -23.969 1 92.62 174 GLN B N 1
ATOM 4126 C CA . GLN B 1 174 ? 19.438 -25.281 -25.328 1 92.62 174 GLN B CA 1
ATOM 4127 C C . GLN B 1 174 ? 18.422 -24.391 -26.047 1 92.62 174 GLN B C 1
ATOM 4129 O O . GLN B 1 174 ? 18.703 -23.859 -27.125 1 92.62 174 GLN B O 1
ATOM 4134 N N . ALA B 1 175 ? 17.297 -24.203 -25.453 1 91.38 175 ALA B N 1
ATOM 4135 C CA . ALA B 1 175 ? 16.234 -23.422 -26.062 1 91.38 175 ALA B CA 1
ATOM 4136 C C . ALA B 1 175 ? 16.406 -21.938 -25.75 1 91.38 175 ALA B C 1
ATOM 4138 O O . ALA B 1 175 ? 17.016 -21.578 -24.734 1 91.38 175 ALA B O 1
ATOM 4139 N N . PRO B 1 176 ? 15.805 -21.047 -26.594 1 90.19 176 PRO B N 1
ATOM 4140 C CA . PRO B 1 176 ? 15.922 -19.609 -26.406 1 90.19 176 PRO B CA 1
ATOM 4141 C C . PRO B 1 176 ? 15.273 -19.125 -25.109 1 90.19 176 PRO B C 1
ATOM 4143 O O . PRO B 1 176 ? 15.711 -18.125 -24.531 1 90.19 176 PRO B O 1
ATOM 4146 N N . HIS B 1 177 ? 14.305 -19.797 -24.656 1 92.88 177 HIS B N 1
ATOM 4147 C CA . HIS B 1 177 ? 13.617 -19.391 -23.438 1 92.88 177 HIS B CA 1
ATOM 4148 C C . HIS B 1 177 ? 14.555 -19.422 -22.234 1 92.88 177 HIS B C 1
ATOM 4150 O O . HIS B 1 177 ? 14.398 -18.641 -21.297 1 92.88 177 HIS B O 1
ATOM 4156 N N . TYR B 1 178 ? 15.5 -20.312 -22.312 1 95.12 178 TYR B N 1
ATOM 4157 C CA . TYR B 1 178 ? 16.422 -20.469 -21.188 1 95.12 178 TYR B CA 1
ATOM 4158 C C . TYR B 1 178 ? 17.203 -19.203 -20.938 1 95.12 178 TYR B C 1
ATOM 4160 O O . TYR B 1 178 ? 17.266 -18.719 -19.797 1 95.12 178 TYR B O 1
ATOM 4168 N N . ALA B 1 179 ? 17.734 -18.625 -21.969 1 93.75 179 ALA B N 1
ATOM 4169 C CA . ALA B 1 179 ? 18.531 -17.422 -21.859 1 93.75 179 ALA B CA 1
ATOM 4170 C C . ALA B 1 179 ? 17.703 -16.266 -21.297 1 93.75 179 ALA B C 1
ATOM 4172 O O . ALA B 1 179 ? 18.188 -15.492 -20.469 1 93.75 179 ALA B O 1
ATOM 4173 N N . ALA B 1 180 ? 16.516 -16.141 -21.781 1 94.06 180 ALA B N 1
ATOM 4174 C CA . ALA B 1 180 ? 15.617 -15.094 -21.312 1 94.06 180 ALA B CA 1
ATOM 4175 C C . ALA B 1 180 ? 15.289 -15.266 -19.828 1 94.06 180 ALA B C 1
ATOM 4177 O O . ALA B 1 180 ? 15.297 -14.289 -19.062 1 94.06 180 ALA B O 1
ATOM 4178 N N . LEU B 1 181 ? 15.008 -16.438 -19.438 1 96.81 181 LEU B N 1
ATOM 4179 C CA . LEU B 1 181 ? 14.695 -16.75 -18.047 1 96.81 181 LEU B CA 1
ATOM 4180 C C . LEU B 1 181 ? 15.906 -16.516 -17.156 1 96.81 181 LEU B C 1
ATOM 4182 O O . LEU B 1 181 ? 15.766 -16.031 -16.031 1 96.81 181 LEU B O 1
ATOM 4186 N N . GLN B 1 182 ? 17.062 -16.844 -17.672 1 95.81 182 GLN B N 1
ATOM 4187 C CA . GLN B 1 182 ? 18.297 -16.609 -16.922 1 95.81 182 GLN B CA 1
ATOM 4188 C C . GLN B 1 182 ? 18.5 -15.117 -16.672 1 95.81 182 GLN B C 1
ATOM 4190 O O . GLN B 1 182 ? 18.891 -14.711 -15.57 1 95.81 182 GLN B O 1
ATOM 4195 N N . GLU B 1 183 ? 18.297 -14.414 -17.688 1 95.12 183 GLU B N 1
ATOM 4196 C CA . GLU B 1 183 ? 18.406 -12.969 -17.547 1 95.12 183 GLU B CA 1
ATOM 4197 C C . GLU B 1 183 ? 17.469 -12.445 -16.469 1 95.12 183 GLU B C 1
ATOM 4199 O O . GLU B 1 183 ? 17.875 -11.641 -15.617 1 95.12 183 GLU B O 1
ATOM 4204 N N . GLU B 1 184 ? 16.281 -12.891 -16.547 1 96.94 184 GLU B N 1
ATOM 4205 C CA . GLU B 1 184 ? 15.297 -12.461 -15.57 1 96.94 184 GLU B CA 1
ATOM 4206 C C . GLU B 1 184 ? 15.68 -12.93 -14.164 1 96.94 184 GLU B C 1
ATOM 4208 O O . GLU B 1 184 ? 15.539 -12.18 -13.195 1 96.94 184 GLU B O 1
ATOM 4213 N N . TRP B 1 185 ? 16.125 -14.125 -14.039 1 97.31 185 TRP B N 1
ATOM 4214 C CA . TRP B 1 185 ? 16.578 -14.672 -12.766 1 97.31 185 TRP B CA 1
ATOM 4215 C C . TRP B 1 185 ? 17.688 -13.828 -12.164 1 97.31 185 TRP B C 1
ATOM 4217 O O . TRP B 1 185 ? 17.656 -13.5 -10.977 1 97.31 185 TRP B O 1
ATOM 4227 N N . ARG B 1 186 ? 18.656 -13.438 -12.969 1 96.56 186 ARG B N 1
ATOM 4228 C CA . ARG B 1 186 ? 19.781 -12.609 -12.516 1 96.56 186 ARG B CA 1
ATOM 4229 C C . ARG B 1 186 ? 19.297 -11.234 -12.062 1 96.56 186 ARG B C 1
ATOM 4231 O O . ARG B 1 186 ? 19.75 -10.727 -11.039 1 96.56 186 ARG B O 1
ATOM 4238 N N . MET B 1 187 ? 18.422 -10.766 -12.844 1 95.94 187 MET B N 1
ATOM 4239 C CA . MET B 1 187 ? 17.875 -9.453 -12.508 1 95.94 187 MET B CA 1
ATOM 4240 C C . MET B 1 187 ? 17.156 -9.5 -11.164 1 95.94 187 MET B C 1
ATOM 4242 O O . MET B 1 187 ? 17.375 -8.633 -10.305 1 95.94 187 MET B O 1
ATOM 4246 N N . LEU B 1 188 ? 16.328 -10.445 -10.969 1 96.56 188 LEU B N 1
ATOM 4247 C CA . LEU B 1 188 ? 15.562 -10.586 -9.727 1 96.56 188 LEU B CA 1
ATOM 4248 C C . LEU B 1 188 ? 16.484 -10.805 -8.539 1 96.56 188 LEU B C 1
ATOM 4250 O O . LEU B 1 188 ? 16.266 -10.258 -7.461 1 96.56 188 LEU B O 1
ATOM 4254 N N . ARG B 1 189 ? 17.469 -11.594 -8.766 1 95.38 189 ARG B N 1
ATOM 4255 C CA . ARG B 1 189 ? 18.453 -11.828 -7.711 1 95.38 189 ARG B CA 1
ATOM 4256 C C . ARG B 1 189 ? 19.188 -10.547 -7.348 1 95.38 189 ARG B C 1
ATOM 4258 O O . ARG B 1 189 ? 19.406 -10.266 -6.168 1 95.38 189 ARG B O 1
ATOM 4265 N N . GLY B 1 190 ? 19.609 -9.812 -8.336 1 95.12 190 GLY B N 1
ATOM 4266 C CA . GLY B 1 190 ? 20.234 -8.523 -8.102 1 95.12 190 GLY B CA 1
ATOM 4267 C C . GLY B 1 190 ? 19.375 -7.559 -7.324 1 95.12 190 GLY B C 1
ATOM 4268 O O . GLY B 1 190 ? 19.859 -6.859 -6.434 1 95.12 190 GLY B O 1
ATOM 4269 N N . TYR B 1 191 ? 18.172 -7.582 -7.695 1 93.44 191 TYR B N 1
ATOM 4270 C CA . TYR B 1 191 ? 17.203 -6.719 -7.008 1 93.44 191 TYR B CA 1
ATOM 4271 C C . TYR B 1 191 ? 17.109 -7.094 -5.535 1 93.44 191 TYR B C 1
ATOM 4273 O O . TYR B 1 191 ? 17.156 -6.223 -4.664 1 93.44 191 TYR B O 1
ATOM 4281 N N . ARG B 1 192 ? 16.953 -8.312 -5.234 1 93.88 192 ARG B N 1
ATOM 4282 C CA . ARG B 1 192 ? 16.859 -8.797 -3.861 1 93.88 192 ARG B CA 1
ATOM 4283 C C . ARG B 1 192 ? 18.141 -8.484 -3.084 1 93.88 192 ARG B C 1
ATOM 4285 O O . ARG B 1 192 ? 18.078 -8.078 -1.922 1 93.88 192 ARG B O 1
ATOM 4292 N N . GLU B 1 193 ? 19.234 -8.641 -3.723 1 94.69 193 GLU B N 1
ATOM 4293 C CA . GLU B 1 193 ? 20.516 -8.375 -3.086 1 94.69 193 GLU B CA 1
ATOM 4294 C C . GLU B 1 193 ? 20.656 -6.891 -2.748 1 94.69 193 GLU B C 1
ATOM 4296 O O . GLU B 1 193 ? 21.234 -6.539 -1.712 1 94.69 193 GLU B O 1
ATOM 4301 N N . ALA B 1 194 ? 20.219 -6.117 -3.627 1 94.62 194 ALA B N 1
ATOM 4302 C CA . ALA B 1 194 ? 20.281 -4.676 -3.406 1 94.62 194 ALA B CA 1
ATOM 4303 C C . ALA B 1 194 ? 19.547 -4.277 -2.131 1 94.62 194 ALA B C 1
ATOM 4305 O O . ALA B 1 194 ? 19.953 -3.33 -1.447 1 94.62 194 ALA B O 1
ATOM 4306 N N . TRP B 1 195 ? 18.547 -5.047 -1.73 1 95.69 195 TRP B N 1
ATOM 4307 C CA . TRP B 1 195 ? 17.734 -4.703 -0.575 1 95.69 195 TRP B CA 1
ATOM 4308 C C . TRP B 1 195 ? 18.141 -5.52 0.646 1 95.69 195 TRP B C 1
ATOM 4310 O O . TRP B 1 195 ? 17.516 -5.422 1.703 1 95.69 195 TRP B O 1
ATOM 4320 N N . ALA B 1 196 ? 19.156 -6.266 0.505 1 92.5 196 ALA B N 1
ATOM 4321 C CA . ALA B 1 196 ? 19.547 -7.203 1.555 1 92.5 196 ALA B CA 1
ATOM 4322 C C . ALA B 1 196 ? 20.016 -6.457 2.803 1 92.5 196 ALA B C 1
ATOM 4324 O O . ALA B 1 196 ? 19.938 -6.984 3.914 1 92.5 196 ALA B O 1
ATOM 4325 N N . LYS B 1 197 ? 20.438 -5.227 2.729 1 91.88 197 LYS B N 1
ATOM 4326 C CA . LYS B 1 197 ? 20.984 -4.477 3.855 1 91.88 197 LYS B CA 1
ATOM 4327 C C . LYS B 1 197 ? 19.906 -3.664 4.555 1 91.88 197 LYS B C 1
ATOM 4329 O O . LYS B 1 197 ? 20.172 -2.965 5.531 1 91.88 197 LYS B O 1
ATOM 4334 N N . ALA B 1 198 ? 18.734 -3.742 3.982 1 94.06 198 ALA B N 1
ATOM 4335 C CA . ALA B 1 198 ? 17.625 -3.061 4.652 1 94.06 198 ALA B CA 1
ATOM 4336 C C . ALA B 1 198 ? 17.406 -3.633 6.047 1 94.06 198 ALA B C 1
ATOM 4338 O O . ALA B 1 198 ? 17.703 -4.801 6.305 1 94.06 198 ALA B O 1
ATOM 4339 N N . PRO B 1 199 ? 16.906 -2.816 6.98 1 94.38 199 PRO B N 1
ATOM 4340 C CA . PRO B 1 199 ? 16.688 -3.305 8.344 1 94.38 199 PRO B CA 1
ATOM 4341 C C . PRO B 1 199 ? 15.719 -4.477 8.414 1 94.38 199 PRO B C 1
ATOM 4343 O O . PRO B 1 199 ? 15.82 -5.32 9.305 1 94.38 199 PRO B O 1
ATOM 4346 N N . TYR B 1 200 ? 14.75 -4.516 7.598 1 94.12 200 TYR B N 1
ATOM 4347 C CA . TYR B 1 200 ? 13.836 -5.633 7.379 1 94.12 200 TYR B CA 1
ATOM 4348 C C . TYR B 1 200 ? 13.359 -5.672 5.934 1 94.12 200 TYR B C 1
ATOM 4350 O O . TYR B 1 200 ? 13.539 -4.707 5.188 1 94.12 200 TYR B O 1
ATOM 4358 N N . PRO B 1 201 ? 12.789 -6.789 5.52 1 94.5 201 PRO B N 1
ATOM 4359 C CA . PRO B 1 201 ? 12.391 -6.891 4.113 1 94.5 201 PRO B CA 1
ATOM 4360 C C . PRO B 1 201 ? 11.375 -5.824 3.711 1 94.5 201 PRO B C 1
ATOM 4362 O O . PRO B 1 201 ? 10.391 -5.602 4.422 1 94.5 201 PRO B O 1
ATOM 4365 N N . PRO B 1 202 ? 11.594 -5.234 2.578 1 95.75 202 PRO B N 1
ATOM 4366 C CA . PRO B 1 202 ? 10.695 -4.168 2.137 1 95.75 202 PRO B CA 1
ATOM 4367 C C . PRO B 1 202 ? 9.367 -4.695 1.614 1 95.75 202 PRO B C 1
ATOM 4369 O O . PRO B 1 202 ? 9.266 -5.867 1.24 1 95.75 202 PRO B O 1
ATOM 4372 N N . VAL B 1 203 ? 8.344 -3.904 1.645 1 97.56 203 VAL B N 1
ATOM 4373 C CA . VAL B 1 203 ? 7.074 -4.059 0.938 1 97.56 203 VAL B CA 1
ATOM 4374 C C . VAL B 1 203 ? 6.973 -3.012 -0.171 1 97.56 203 VAL B C 1
ATOM 4376 O O . VAL B 1 203 ? 7.117 -1.814 0.082 1 97.56 203 VAL B O 1
ATOM 4379 N N . PHE B 1 204 ? 6.789 -3.445 -1.329 1 98 204 PHE B N 1
ATOM 4380 C CA . PHE B 1 204 ? 6.723 -2.533 -2.467 1 98 204 PHE B CA 1
ATOM 4381 C C . PHE B 1 204 ? 5.277 -2.195 -2.805 1 98 204 PHE B C 1
ATOM 4383 O O . PHE B 1 204 ? 4.375 -3.004 -2.578 1 98 204 PHE B O 1
ATOM 4390 N N . VAL B 1 205 ? 5.105 -1.001 -3.322 1 98.69 205 VAL B N 1
ATOM 4391 C CA . VAL B 1 205 ? 3.777 -0.544 -3.719 1 98.69 205 VAL B CA 1
ATOM 4392 C C . VAL B 1 205 ? 3.793 -0.123 -5.188 1 98.69 205 VAL B C 1
ATOM 4394 O O . VAL B 1 205 ? 4.645 0.667 -5.602 1 98.69 205 VAL B O 1
ATOM 4397 N N . THR B 1 206 ? 2.906 -0.677 -5.941 1 98.62 206 THR B N 1
ATOM 4398 C CA . THR B 1 206 ? 2.719 -0.3 -7.336 1 98.62 206 THR B CA 1
ATOM 4399 C C . THR B 1 206 ? 1.282 0.148 -7.586 1 98.62 206 THR B C 1
ATOM 4401 O O . THR B 1 206 ? 0.429 0.037 -6.703 1 98.62 206 THR B O 1
ATOM 4404 N N . VAL B 1 207 ? 1.071 0.771 -8.719 1 98.75 207 VAL B N 1
ATOM 4405 C CA . VAL B 1 207 ? -0.247 1.134 -9.227 1 98.75 207 VAL B CA 1
ATOM 4406 C C . VAL B 1 207 ? -0.423 0.589 -10.641 1 98.75 207 VAL B C 1
ATOM 4408 O O . VAL B 1 207 ? 0.556 0.409 -11.367 1 98.75 207 VAL B O 1
ATOM 4411 N N . ASP B 1 208 ? -1.643 0.281 -10.953 1 98.75 208 ASP B N 1
ATOM 4412 C CA . ASP B 1 208 ? -1.979 -0.186 -12.289 1 98.75 208 ASP B CA 1
ATOM 4413 C C . ASP B 1 208 ? -3.266 0.468 -12.797 1 98.75 208 ASP B C 1
ATOM 4415 O O . ASP B 1 208 ? -4.164 0.768 -12.008 1 98.75 208 ASP B O 1
ATOM 4419 N N . ALA B 1 209 ? -3.344 0.732 -14.062 1 98.5 209 ALA B N 1
ATOM 4420 C CA . ALA B 1 209 ? -4.527 1.294 -14.703 1 98.5 209 ALA B CA 1
ATOM 4421 C C . ALA B 1 209 ? -5.145 0.299 -15.688 1 98.5 209 ALA B C 1
ATOM 4423 O O . ALA B 1 209 ? -4.496 -0.118 -16.641 1 98.5 209 ALA B O 1
ATOM 4424 N N . VAL B 1 210 ? -6.289 -0.163 -15.414 1 98.81 210 VAL B N 1
ATOM 4425 C CA . VAL B 1 210 ? -7.098 -0.933 -16.359 1 98.81 210 VAL B CA 1
ATOM 4426 C C . VAL B 1 210 ? -8.078 -0.008 -17.078 1 98.81 210 VAL B C 1
ATOM 4428 O O . VAL B 1 210 ? -9.078 0.413 -16.484 1 98.81 210 VAL B O 1
ATOM 4431 N N . LEU B 1 211 ? -7.785 0.36 -18.266 1 98.44 211 LEU B N 1
ATOM 4432 C CA . LEU B 1 211 ? -8.57 1.322 -19.031 1 98.44 211 LEU B CA 1
ATOM 4433 C C . LEU B 1 211 ? -9.375 0.624 -20.125 1 98.44 211 LEU B C 1
ATOM 4435 O O . LEU B 1 211 ? -8.797 0.119 -21.094 1 98.44 211 LEU B O 1
ATOM 4439 N N . ARG B 1 212 ? -10.648 0.581 -19.938 1 98.56 212 ARG B N 1
ATOM 4440 C CA . ARG B 1 212 ? -11.57 0.01 -20.922 1 98.56 212 ARG B CA 1
ATOM 4441 C C . ARG B 1 212 ? -12.156 1.095 -21.812 1 98.56 212 ARG B C 1
ATOM 4443 O O . ARG B 1 212 ? -12.484 2.188 -21.344 1 98.56 212 ARG B O 1
ATOM 4450 N N . CYS B 1 213 ? -12.281 0.886 -23 1 98.12 213 CYS B N 1
ATOM 4451 C CA . CYS B 1 213 ? -12.977 1.687 -24 1 98.12 213 CYS B CA 1
ATOM 4452 C C . CYS B 1 213 ? -13.727 0.796 -24.984 1 98.12 213 CYS B C 1
ATOM 4454 O O . CYS B 1 213 ? -13.125 -0.089 -25.594 1 98.12 213 CYS B O 1
ATOM 4456 N N . GLN B 1 214 ? -15.086 1.059 -25.062 1 97.31 214 GLN B N 1
ATOM 4457 C CA . GLN B 1 214 ? -15.898 0.128 -25.844 1 97.31 214 GLN B CA 1
ATOM 4458 C C . GLN B 1 214 ? -15.695 -1.308 -25.375 1 97.31 214 GLN B C 1
ATOM 4460 O O . GLN B 1 214 ? -15.898 -1.609 -24.188 1 97.31 214 GLN B O 1
ATOM 4465 N N . ASP B 1 215 ? -15.305 -2.244 -26.266 1 97.75 215 ASP B N 1
ATOM 4466 C CA . ASP B 1 215 ? -15.117 -3.633 -25.859 1 97.75 215 ASP B CA 1
ATOM 4467 C C . ASP B 1 215 ? -13.641 -4.02 -25.906 1 97.75 215 ASP B C 1
ATOM 4469 O O . ASP B 1 215 ? -13.297 -5.164 -26.203 1 97.75 215 ASP B O 1
ATOM 4473 N N . HIS B 1 216 ? -12.844 -2.986 -25.625 1 98.38 216 HIS B N 1
ATOM 4474 C CA . HIS B 1 216 ? -11.398 -3.191 -25.609 1 98.38 216 HIS B CA 1
ATOM 4475 C C . HIS B 1 216 ? -10.773 -2.705 -24.312 1 98.38 216 HIS B C 1
ATOM 4477 O O . HIS B 1 216 ? -11.383 -1.913 -23.594 1 98.38 216 HIS B O 1
ATOM 4483 N N . VAL B 1 217 ? -9.617 -3.227 -24 1 98.56 217 VAL B N 1
ATOM 4484 C CA . VAL B 1 217 ? -8.828 -2.771 -22.859 1 98.56 217 VAL B CA 1
ATOM 4485 C C . VAL B 1 217 ? -7.418 -2.4 -23.328 1 98.56 217 VAL B C 1
ATOM 4487 O O . VAL B 1 217 ? -6.867 -3.039 -24.219 1 98.56 217 VAL B O 1
ATOM 4490 N N . LEU B 1 218 ? -6.906 -1.362 -22.75 1 98.06 218 LEU B N 1
ATOM 4491 C CA . LEU B 1 218 ? -5.566 -0.896 -23.109 1 98.06 218 LEU B CA 1
ATOM 4492 C C . LEU B 1 218 ? -4.5 -1.72 -22.391 1 98.06 218 LEU B C 1
ATOM 4494 O O . LEU B 1 218 ? -4.508 -1.825 -21.172 1 98.06 218 LEU B O 1
ATOM 4498 N N . LEU B 1 219 ? -3.6 -2.354 -23.203 1 98.06 219 LEU B N 1
ATOM 4499 C CA . LEU B 1 219 ? -2.506 -3.139 -22.641 1 98.06 219 LEU B CA 1
ATOM 4500 C C . LEU B 1 219 ? -1.168 -2.715 -23.234 1 98.06 219 LEU B C 1
ATOM 4502 O O . LEU B 1 219 ? -1.125 -2.131 -24.312 1 98.06 219 LEU B O 1
ATOM 4506 N N . ILE B 1 220 ? -0.159 -2.973 -22.484 1 97.19 220 ILE B N 1
ATOM 4507 C CA . ILE B 1 220 ? 1.198 -2.775 -22.984 1 97.19 220 ILE B CA 1
ATOM 4508 C C . ILE B 1 220 ? 1.914 -4.121 -23.078 1 97.19 220 ILE B C 1
ATOM 4510 O O . ILE B 1 220 ? 1.478 -5.105 -22.484 1 97.19 220 ILE B O 1
ATOM 4514 N N . ARG B 1 221 ? 2.904 -4.191 -23.859 1 96.31 221 ARG B N 1
ATOM 4515 C CA . ARG B 1 221 ? 3.9 -5.254 -23.844 1 96.31 221 ARG B CA 1
ATOM 4516 C C . ARG B 1 221 ? 5.199 -4.777 -23.203 1 96.31 221 ARG B C 1
ATOM 4518 O O . ARG B 1 221 ? 5.805 -3.809 -23.672 1 96.31 221 ARG B O 1
ATOM 4525 N N . ARG B 1 222 ? 5.625 -5.426 -22.188 1 94.88 222 ARG B N 1
ATOM 4526 C CA . ARG B 1 222 ? 6.766 -4.965 -21.406 1 94.88 222 ARG B CA 1
ATOM 4527 C C . ARG B 1 222 ? 8.055 -5.031 -22.219 1 94.88 222 ARG B C 1
ATOM 4529 O O . ARG B 1 222 ? 8.289 -6.012 -22.938 1 94.88 222 ARG B O 1
ATOM 4536 N N . ALA B 1 223 ? 8.922 -4.059 -22.031 1 92.12 223 ALA B N 1
ATOM 4537 C CA . ALA B 1 223 ? 10.133 -3.949 -22.844 1 92.12 223 ALA B CA 1
ATOM 4538 C C . ALA B 1 223 ? 11.336 -4.523 -22.094 1 92.12 223 ALA B C 1
ATOM 4540 O O . ALA B 1 223 ? 12.344 -4.875 -22.719 1 92.12 223 ALA B O 1
ATOM 4541 N N . HIS B 1 224 ? 11.203 -4.664 -20.828 1 90.69 224 HIS B N 1
ATOM 4542 C CA . HIS B 1 224 ? 12.336 -5.082 -20.016 1 90.69 224 HIS B CA 1
ATOM 4543 C C . HIS B 1 224 ? 11.922 -6.129 -18.984 1 90.69 224 HIS B C 1
ATOM 4545 O O . HIS B 1 224 ? 10.742 -6.262 -18.672 1 90.69 224 HIS B O 1
ATOM 4551 N N . ALA B 1 225 ? 12.984 -6.84 -18.562 1 91.75 225 ALA B N 1
ATOM 4552 C CA . ALA B 1 225 ? 12.766 -7.773 -17.469 1 91.75 225 ALA B CA 1
ATOM 4553 C C . ALA B 1 225 ? 12.469 -7.031 -16.156 1 91.75 225 ALA B C 1
ATOM 4555 O O . ALA B 1 225 ? 12.953 -5.914 -15.953 1 91.75 225 ALA B O 1
ATOM 4556 N N . PRO B 1 226 ? 11.664 -7.609 -15.336 1 94.62 226 PRO B N 1
ATOM 4557 C CA . PRO B 1 226 ? 11.055 -8.93 -15.492 1 94.62 226 PRO B CA 1
ATOM 4558 C C . PRO B 1 226 ? 9.844 -8.914 -16.422 1 94.62 226 PRO B C 1
ATOM 4560 O O . PRO B 1 226 ? 9.227 -7.859 -16.625 1 94.62 226 PRO B O 1
ATOM 4563 N N . GLY B 1 227 ? 9.508 -10.023 -16.969 1 95.5 227 GLY B N 1
ATOM 4564 C CA . GLY B 1 227 ? 8.344 -10.18 -17.812 1 95.5 227 GLY B CA 1
ATOM 4565 C C . GLY B 1 227 ? 8.5 -9.539 -19.172 1 95.5 227 GLY B C 1
ATOM 4566 O O . GLY B 1 227 ? 7.531 -9.031 -19.75 1 95.5 227 GLY B O 1
ATOM 4567 N N . LYS B 1 228 ? 9.789 -9.5 -19.703 1 94.44 228 LYS B N 1
ATOM 4568 C CA . LYS B 1 228 ? 10.016 -8.938 -21.031 1 94.44 228 LYS B CA 1
ATOM 4569 C C . LYS B 1 228 ? 9.141 -9.617 -22.078 1 94.44 228 LYS B C 1
ATOM 4571 O O . LYS B 1 228 ? 9.117 -10.852 -22.156 1 94.44 228 LYS B O 1
ATOM 4576 N N . GLY B 1 229 ? 8.43 -8.766 -22.812 1 94.56 229 GLY B N 1
ATOM 4577 C CA . GLY B 1 229 ? 7.598 -9.273 -23.891 1 94.56 229 GLY B CA 1
ATOM 4578 C C . GLY B 1 229 ? 6.207 -9.68 -23.438 1 94.56 229 GLY B C 1
ATOM 4579 O O . GLY B 1 229 ? 5.34 -9.984 -24.25 1 94.56 229 GLY B O 1
ATOM 4580 N N . GLN B 1 230 ? 5.953 -9.719 -22.203 1 96.62 230 GLN B N 1
ATOM 4581 C CA . GLN B 1 230 ? 4.664 -10.133 -21.672 1 96.62 230 GLN B CA 1
ATOM 4582 C C . GLN B 1 230 ? 3.676 -8.969 -21.641 1 96.62 230 GLN B C 1
ATOM 4584 O O . GLN B 1 230 ? 4.082 -7.805 -21.641 1 96.62 230 GLN B O 1
ATOM 4589 N N . LEU B 1 231 ? 2.396 -9.328 -21.641 1 97.75 231 LEU B N 1
ATOM 4590 C CA . LEU B 1 231 ? 1.318 -8.344 -21.609 1 97.75 231 LEU B CA 1
ATOM 4591 C C . LEU B 1 231 ? 1.056 -7.891 -20.172 1 97.75 231 LEU B C 1
ATOM 4593 O O . LEU B 1 231 ? 1.135 -8.695 -19.234 1 97.75 231 LEU B O 1
ATOM 4597 N N . ALA B 1 232 ? 0.751 -6.605 -20.047 1 98.19 232 ALA B N 1
ATOM 4598 C CA . ALA B 1 232 ? 0.44 -6.055 -18.719 1 98.19 232 ALA B CA 1
ATOM 4599 C C . ALA B 1 232 ? -0.441 -4.816 -18.844 1 98.19 232 ALA B C 1
ATOM 4601 O O . ALA B 1 232 ? -0.485 -4.176 -19.891 1 98.19 232 ALA B O 1
ATOM 4602 N N . ALA B 1 233 ? -1.278 -4.594 -17.828 1 98.12 233 ALA B N 1
ATOM 4603 C CA . ALA B 1 233 ? -1.869 -3.268 -17.672 1 98.12 233 ALA B CA 1
ATOM 4604 C C . ALA B 1 233 ? -0.796 -2.215 -17.406 1 98.12 233 ALA B C 1
ATOM 4606 O O . ALA B 1 233 ? 0.199 -2.492 -16.734 1 98.12 233 ALA B O 1
ATOM 4607 N N . PRO B 1 234 ? -0.979 -1.017 -18 1 97.12 234 PRO B N 1
ATOM 4608 C CA . PRO B 1 234 ? -0.019 0.033 -17.656 1 97.12 234 PRO B CA 1
ATOM 4609 C C . PRO B 1 234 ? 0.07 0.276 -16.141 1 97.12 234 PRO B C 1
ATOM 4611 O O . PRO B 1 234 ? -0.953 0.291 -15.453 1 97.12 234 PRO B O 1
ATOM 4614 N N . GLY B 1 235 ? 1.247 0.395 -15.672 1 96.94 235 GLY B N 1
ATOM 4615 C CA . GLY B 1 235 ? 1.448 0.591 -14.25 1 96.94 235 GLY B CA 1
ATOM 4616 C C . GLY B 1 235 ? 2.912 0.69 -13.859 1 96.94 235 GLY B C 1
ATOM 4617 O O . GLY B 1 235 ? 3.789 0.685 -14.727 1 96.94 235 GLY B O 1
ATOM 4618 N N . GLY B 1 236 ? 3.168 0.822 -12.609 1 96.94 236 GLY B N 1
ATOM 4619 C CA . GLY B 1 236 ? 4.52 0.958 -12.086 1 96.94 236 GLY B CA 1
ATOM 4620 C C . GLY B 1 236 ? 4.559 1.307 -10.617 1 96.94 236 GLY B C 1
ATOM 4621 O O . GLY B 1 236 ? 3.533 1.25 -9.93 1 96.94 236 GLY B O 1
ATOM 4622 N N . PHE B 1 237 ? 5.719 1.562 -10.188 1 97.38 237 PHE B N 1
ATOM 4623 C CA . PHE B 1 237 ? 5.922 1.859 -8.781 1 97.38 237 PHE B CA 1
ATOM 4624 C C . PHE B 1 237 ? 5.352 3.229 -8.422 1 97.38 237 PHE B C 1
ATOM 4626 O O . PHE B 1 237 ? 5.402 4.156 -9.234 1 97.38 237 PHE B O 1
ATOM 4633 N N . ILE B 1 238 ? 4.863 3.307 -7.207 1 98.25 238 ILE B N 1
ATOM 4634 C CA . ILE B 1 238 ? 4.395 4.59 -6.695 1 98.25 238 ILE B CA 1
ATOM 4635 C C . ILE B 1 238 ? 5.582 5.512 -6.441 1 98.25 238 ILE B C 1
ATOM 4637 O O . ILE B 1 238 ? 6.664 5.055 -6.059 1 98.25 238 ILE B O 1
ATOM 4641 N N . GLU B 1 239 ? 5.387 6.805 -6.633 1 97.31 239 GLU B N 1
ATOM 4642 C CA . GLU B 1 239 ? 6.402 7.805 -6.316 1 97.31 239 GLU B CA 1
ATOM 4643 C C . GLU B 1 239 ? 6.234 8.328 -4.895 1 97.31 239 GLU B C 1
ATOM 4645 O O . GLU B 1 239 ? 5.129 8.312 -4.348 1 97.31 239 GLU B O 1
ATOM 4650 N N . GLN B 1 240 ? 7.289 8.844 -4.41 1 96.81 240 GLN B N 1
ATOM 4651 C CA . GLN B 1 240 ? 7.371 9.227 -3.004 1 96.81 240 GLN B CA 1
ATOM 4652 C C . GLN B 1 240 ? 6.359 10.328 -2.674 1 96.81 240 GLN B C 1
ATOM 4654 O O . GLN B 1 240 ? 5.84 10.383 -1.559 1 96.81 240 GLN B O 1
ATOM 4659 N N . ARG B 1 241 ? 6.047 11.156 -3.572 1 96.31 241 ARG B N 1
ATOM 4660 C CA . ARG B 1 241 ? 5.254 12.344 -3.258 1 96.31 241 ARG B CA 1
ATOM 4661 C C . ARG B 1 241 ? 3.92 12.32 -3.996 1 96.31 241 ARG B C 1
ATOM 4663 O O . ARG B 1 241 ? 3.27 13.359 -4.145 1 96.31 241 ARG B O 1
ATOM 4670 N N . GLU B 1 242 ? 3.561 11.133 -4.504 1 96.62 242 GLU B N 1
ATOM 4671 C CA . GLU B 1 242 ? 2.307 10.992 -5.238 1 96.62 242 GLU B CA 1
ATOM 4672 C C . GLU B 1 242 ? 1.323 10.102 -4.48 1 96.62 242 GLU B C 1
ATOM 4674 O O . GLU B 1 242 ? 1.721 9.109 -3.869 1 96.62 242 GLU B O 1
ATOM 4679 N N . THR B 1 243 ? 0.033 10.5 -4.57 1 96.88 243 THR B N 1
ATOM 4680 C CA . THR B 1 243 ? -1.004 9.562 -4.148 1 96.88 243 THR B CA 1
ATOM 4681 C C . THR B 1 243 ? -1.098 8.391 -5.113 1 96.88 243 THR B C 1
ATOM 4683 O O . THR B 1 243 ? -0.511 8.422 -6.199 1 96.88 243 THR B O 1
ATOM 4686 N N . VAL B 1 244 ? -1.815 7.363 -4.703 1 98.12 244 VAL B N 1
ATOM 4687 C CA . VAL B 1 244 ? -2.016 6.219 -5.582 1 98.12 244 VAL B CA 1
ATOM 4688 C C . VAL B 1 244 ? -2.729 6.66 -6.859 1 98.12 244 VAL B C 1
ATOM 4690 O O . VAL B 1 244 ? -2.424 6.176 -7.949 1 98.12 244 VAL B O 1
ATOM 4693 N N . TRP B 1 245 ? -3.65 7.602 -6.73 1 97.19 245 TRP B N 1
ATOM 4694 C CA . TRP B 1 245 ? -4.371 8.156 -7.871 1 97.19 245 TRP B CA 1
ATOM 4695 C C . TRP B 1 245 ? -3.414 8.859 -8.828 1 97.19 245 TRP B C 1
ATOM 4697 O O . TRP B 1 245 ? -3.389 8.562 -10.023 1 97.19 245 TRP B O 1
ATOM 4707 N N . GLN B 1 246 ? -2.582 9.719 -8.273 1 96.25 246 GLN B N 1
ATOM 4708 C CA . GLN B 1 246 ? -1.654 10.5 -9.078 1 96.25 246 GLN B CA 1
ATOM 4709 C C . GLN B 1 246 ? -0.645 9.602 -9.789 1 96.25 246 GLN B C 1
ATOM 4711 O O . GLN B 1 246 ? -0.356 9.797 -10.969 1 96.25 246 GLN B O 1
ATOM 4716 N N . SER B 1 247 ? -0.107 8.664 -9.086 1 98.25 247 SER B N 1
ATOM 4717 C CA . SER B 1 247 ? 0.857 7.746 -9.68 1 98.25 247 SER B CA 1
ATOM 4718 C C . SER B 1 247 ? 0.218 6.914 -10.789 1 98.25 247 SER B C 1
ATOM 4720 O O . SER B 1 247 ? 0.856 6.621 -11.805 1 98.25 247 SER B O 1
ATOM 4722 N N . CYS B 1 248 ? -1.038 6.496 -10.562 1 98 248 CYS B N 1
ATOM 4723 C CA . CYS B 1 248 ? -1.743 5.715 -11.578 1 98 248 CYS B CA 1
ATOM 4724 C C . CYS B 1 248 ? -1.874 6.504 -12.875 1 98 248 CYS B C 1
ATOM 4726 O O . CYS B 1 248 ? -1.537 5.996 -13.953 1 98 248 CYS B O 1
ATOM 4728 N N . LEU B 1 249 ? -2.297 7.742 -12.766 1 97.62 249 LEU B N 1
ATOM 4729 C CA . LEU B 1 249 ? -2.473 8.578 -13.945 1 97.62 249 LEU B CA 1
ATOM 4730 C C . LEU B 1 249 ? -1.132 8.867 -14.617 1 97.62 249 LEU B C 1
ATOM 4732 O O . LEU B 1 249 ? -1.032 8.859 -15.844 1 97.62 249 LEU B O 1
ATOM 4736 N N . ARG B 1 250 ? -0.161 9.133 -13.805 1 96.5 250 ARG B N 1
ATOM 4737 C CA . ARG B 1 250 ? 1.169 9.398 -14.344 1 96.5 250 ARG B CA 1
ATOM 4738 C C . ARG B 1 250 ? 1.685 8.203 -15.133 1 96.5 250 ARG B C 1
ATOM 4740 O O . ARG B 1 250 ? 2.16 8.352 -16.266 1 96.5 250 ARG B O 1
ATOM 4747 N N . GLU B 1 251 ? 1.635 6.973 -14.555 1 95.81 251 GLU B N 1
ATOM 4748 C CA . GLU B 1 251 ? 2.117 5.766 -15.211 1 95.81 251 GLU B CA 1
ATOM 4749 C C . GLU B 1 251 ? 1.353 5.5 -16.5 1 95.81 251 GLU B C 1
ATOM 4751 O O . GLU B 1 251 ? 1.942 5.094 -17.516 1 95.81 251 GLU B O 1
ATOM 4756 N N . LEU B 1 252 ? 0.013 5.703 -16.438 1 96.38 252 LEU B N 1
ATOM 4757 C CA . LEU B 1 252 ? -0.799 5.539 -17.641 1 96.38 252 LEU B CA 1
ATOM 4758 C C . LEU B 1 252 ? -0.319 6.465 -18.75 1 96.38 252 LEU B C 1
ATOM 4760 O O . LEU B 1 252 ? -0.12 6.027 -19.891 1 96.38 252 LEU B O 1
ATOM 4764 N N . ALA B 1 253 ? -0.104 7.688 -18.406 1 95.19 253 ALA B N 1
ATOM 4765 C CA . ALA B 1 253 ? 0.346 8.672 -19.391 1 95.19 253 ALA B CA 1
ATOM 4766 C C . ALA B 1 253 ? 1.749 8.344 -19.891 1 95.19 253 ALA B C 1
ATOM 4768 O O . ALA B 1 253 ? 2.008 8.383 -21.094 1 95.19 253 ALA B O 1
ATOM 4769 N N . GLU B 1 254 ? 2.68 8.031 -19 1 93.69 254 GLU B N 1
ATOM 4770 C CA . GLU B 1 254 ? 4.074 7.773 -19.359 1 93.69 254 GLU B CA 1
ATOM 4771 C C . GLU B 1 254 ? 4.199 6.547 -20.25 1 93.69 254 GLU B C 1
ATOM 4773 O O . GLU B 1 254 ? 4.949 6.559 -21.234 1 93.69 254 GLU B O 1
ATOM 4778 N N . GLU B 1 255 ? 3.449 5.496 -19.953 1 94 255 GLU B N 1
ATOM 4779 C CA . GLU B 1 255 ? 3.65 4.223 -20.641 1 94 255 GLU B CA 1
ATOM 4780 C C . GLU B 1 255 ? 2.818 4.152 -21.922 1 94 255 GLU B C 1
ATOM 4782 O O . GLU B 1 255 ? 3.104 3.342 -22.812 1 94 255 GLU B O 1
ATOM 4787 N N . THR B 1 256 ? 1.733 4.984 -22.031 1 94.25 256 THR B N 1
ATOM 4788 C CA . THR B 1 256 ? 0.824 4.801 -23.156 1 94.25 256 THR B CA 1
ATOM 4789 C C . THR B 1 256 ? 0.606 6.117 -23.906 1 94.25 256 THR B C 1
ATOM 4791 O O . THR B 1 256 ? -0.01 6.141 -24.969 1 94.25 256 THR B O 1
ATOM 4794 N N . HIS B 1 257 ? 1.034 7.25 -23.312 1 92.5 257 HIS B N 1
ATOM 4795 C CA . HIS B 1 257 ? 0.813 8.594 -23.844 1 92.5 257 HIS B CA 1
ATOM 4796 C C . HIS B 1 257 ? -0.676 8.898 -23.953 1 92.5 257 HIS B C 1
ATOM 4798 O O . HIS B 1 257 ? -1.079 9.742 -24.766 1 92.5 257 HIS B O 1
ATOM 4804 N N . CYS B 1 258 ? -1.436 8.094 -23.297 1 90.06 258 CYS B N 1
ATOM 4805 C CA . CYS B 1 258 ? -2.854 8.422 -23.188 1 90.06 258 CYS B CA 1
ATOM 4806 C C . CYS B 1 258 ? -3.072 9.602 -22.25 1 90.06 258 CYS B C 1
ATOM 4808 O O . CYS B 1 258 ? -2.881 9.477 -21.031 1 90.06 258 CYS B O 1
ATOM 4810 N N . THR B 1 259 ? -3.43 10.797 -22.797 1 84.44 259 THR B N 1
ATOM 4811 C CA . THR B 1 259 ? -3.529 12 -21.969 1 84.44 259 THR B CA 1
ATOM 4812 C C . THR B 1 259 ? -4.977 12.477 -21.875 1 84.44 259 THR B C 1
ATOM 4814 O O . THR B 1 259 ? -5.383 13.375 -22.625 1 84.44 259 THR B O 1
ATOM 4817 N N . LEU B 1 260 ? -5.762 11.836 -21.203 1 91.62 260 LEU B N 1
ATOM 4818 C CA . LEU B 1 260 ? -7.113 12.305 -20.906 1 91.62 260 LEU B CA 1
ATOM 4819 C C . LEU B 1 260 ? -7.117 13.227 -19.703 1 91.62 260 LEU B C 1
ATOM 4821 O O . LEU B 1 260 ? -6.332 13.047 -18.766 1 91.62 260 LEU B O 1
ATOM 4825 N N . PRO B 1 261 ? -8.039 14.25 -19.828 1 93.81 261 PRO B N 1
ATOM 4826 C CA . PRO B 1 261 ? -8.117 15.141 -18.672 1 93.81 261 PRO B CA 1
ATOM 4827 C C . PRO B 1 261 ? -8.461 14.391 -17.375 1 93.81 261 PRO B C 1
ATOM 4829 O O . PRO B 1 261 ? -9.242 13.43 -17.406 1 93.81 261 PRO B O 1
ATOM 4832 N N . GLU B 1 262 ? -7.855 14.875 -16.328 1 93.62 262 GLU B N 1
ATOM 4833 C CA . GLU B 1 262 ? -8.062 14.227 -15.039 1 93.62 262 GLU B CA 1
ATOM 4834 C C . GLU B 1 262 ? -9.547 14.141 -14.695 1 93.62 262 GLU B C 1
ATOM 4836 O O . GLU B 1 262 ? -10.008 13.148 -14.141 1 93.62 262 GLU B O 1
ATOM 4841 N N . ALA B 1 263 ? -10.25 15.227 -14.977 1 93.88 263 ALA B N 1
ATOM 4842 C CA . ALA B 1 263 ? -11.688 15.234 -14.703 1 93.88 263 ALA B CA 1
ATOM 4843 C C . ALA B 1 263 ? -12.391 14.078 -15.422 1 93.88 263 ALA B C 1
ATOM 4845 O O . ALA B 1 263 ? -13.305 13.469 -14.867 1 93.88 263 ALA B O 1
ATOM 4846 N N . ARG B 1 264 ? -12.008 13.789 -16.609 1 95.75 264 ARG B N 1
ATOM 4847 C CA . ARG B 1 264 ? -12.586 12.688 -17.375 1 95.75 264 ARG B CA 1
ATOM 4848 C C . ARG B 1 264 ? -12.234 11.344 -16.766 1 95.75 264 ARG B C 1
ATOM 4850 O O . ARG B 1 264 ? -13.07 10.445 -16.688 1 95.75 264 ARG B O 1
ATOM 4857 N N . MET B 1 265 ? -10.977 11.258 -16.359 1 97.19 265 MET B N 1
ATOM 4858 C CA . MET B 1 265 ? -10.547 10.023 -15.711 1 97.19 265 MET B CA 1
ATOM 4859 C C . MET B 1 265 ? -11.328 9.773 -14.43 1 97.19 265 MET B C 1
ATOM 4861 O O . MET B 1 265 ? -11.711 8.641 -14.141 1 97.19 265 MET B O 1
ATOM 4865 N N . ARG B 1 266 ? -11.547 10.828 -13.688 1 96.88 266 ARG B N 1
ATOM 4866 C CA . ARG B 1 266 ? -12.344 10.703 -12.469 1 96.88 266 ARG B CA 1
ATOM 4867 C C . ARG B 1 266 ? -13.758 10.227 -12.781 1 96.88 266 ARG B C 1
ATOM 4869 O O . ARG B 1 266 ? -14.305 9.375 -12.078 1 96.88 266 ARG B O 1
ATOM 4876 N N . ALA B 1 267 ? -14.336 10.758 -13.797 1 97.38 267 ALA B N 1
ATOM 4877 C CA . ALA B 1 267 ? -15.688 10.367 -14.203 1 97.38 267 ALA B CA 1
ATOM 4878 C C . ALA B 1 267 ? -15.719 8.922 -14.68 1 97.38 267 ALA B C 1
ATOM 4880 O O . ALA B 1 267 ? -16.734 8.227 -14.523 1 97.38 267 ALA B O 1
ATOM 4881 N N . ALA B 1 268 ? -14.625 8.469 -15.219 1 98.25 268 ALA B N 1
ATOM 4882 C CA . ALA B 1 268 ? -14.555 7.137 -15.812 1 98.25 268 ALA B CA 1
ATOM 4883 C C . ALA B 1 268 ? -14.25 6.082 -14.758 1 98.25 268 ALA B C 1
ATOM 4885 O O . ALA B 1 268 ? -14.391 4.883 -15.008 1 98.25 268 ALA B O 1
ATOM 4886 N N . LEU B 1 269 ? -13.773 6.512 -13.594 1 98.56 269 LEU B N 1
ATOM 4887 C CA . LEU B 1 269 ? -13.359 5.57 -12.555 1 98.56 269 LEU B CA 1
ATOM 4888 C C . LEU B 1 269 ? -14.547 4.75 -12.062 1 98.56 269 LEU B C 1
ATOM 4890 O O . LEU B 1 269 ? -15.586 5.305 -11.703 1 98.56 269 LEU B O 1
ATOM 4894 N N . ARG B 1 270 ? -14.422 3.443 -12.062 1 98.25 270 ARG B N 1
ATOM 4895 C CA . ARG B 1 270 ? -15.5 2.561 -11.633 1 98.25 270 ARG B CA 1
ATOM 4896 C C . ARG B 1 270 ? -15.148 1.861 -10.328 1 98.25 270 ARG B C 1
ATOM 4898 O O . ARG B 1 270 ? -16.016 1.635 -9.477 1 98.25 270 ARG B O 1
ATOM 4905 N N . GLU B 1 271 ? -13.898 1.544 -10.203 1 97.69 271 GLU B N 1
ATOM 4906 C CA . GLU B 1 271 ? -13.477 0.751 -9.047 1 97.69 271 GLU B CA 1
ATOM 4907 C C . GLU B 1 271 ? -11.977 0.873 -8.82 1 97.69 271 GLU B C 1
ATOM 4909 O O . GLU B 1 271 ? -11.211 1.039 -9.766 1 97.69 271 GLU B O 1
ATOM 4914 N N . VAL B 1 272 ? -11.602 0.933 -7.609 1 97.94 272 VAL B N 1
ATOM 4915 C CA . VAL B 1 272 ? -10.211 0.701 -7.223 1 97.94 272 VAL B CA 1
ATOM 4916 C C . VAL B 1 272 ? -10.117 -0.571 -6.383 1 97.94 272 VAL B C 1
ATOM 4918 O O . VAL B 1 272 ? -10.875 -0.749 -5.422 1 97.94 272 VAL B O 1
ATOM 4921 N N . ALA B 1 273 ? -9.227 -1.51 -6.805 1 97.5 273 ALA B N 1
ATOM 4922 C CA . ALA B 1 273 ? -9.039 -2.764 -6.082 1 97.5 273 ALA B CA 1
ATOM 4923 C C . ALA B 1 273 ? -7.574 -2.949 -5.676 1 97.5 273 ALA B C 1
ATOM 4925 O O . ALA B 1 273 ? -6.668 -2.529 -6.398 1 97.5 273 ALA B O 1
ATOM 4926 N N . VAL B 1 274 ? -7.441 -3.555 -4.523 1 98.06 274 VAL B N 1
ATOM 4927 C CA . VAL B 1 274 ? -6.109 -3.838 -4.004 1 98.06 274 VAL B CA 1
ATOM 4928 C C . VAL B 1 274 ? -5.77 -5.312 -4.223 1 98.06 274 VAL B C 1
ATOM 4930 O O . VAL B 1 274 ? -6.551 -6.195 -3.865 1 98.06 274 VAL B O 1
ATOM 4933 N N . PHE B 1 275 ? -4.695 -5.562 -4.871 1 97.75 275 PHE B N 1
ATOM 4934 C CA . PHE B 1 275 ? -4.141 -6.906 -5 1 97.75 275 PHE B CA 1
ATOM 4935 C C . PHE B 1 275 ? -2.906 -7.07 -4.117 1 97.75 275 PHE B C 1
ATOM 4937 O O . PHE B 1 275 ? -1.882 -6.422 -4.352 1 97.75 275 PHE B O 1
ATOM 4944 N N . ASP B 1 276 ? -3.08 -7.961 -3.137 1 97.5 276 ASP B N 1
ATOM 4945 C CA . ASP B 1 276 ? -2.078 -7.961 -2.076 1 97.5 276 ASP B CA 1
ATOM 4946 C C . ASP B 1 276 ? -1.637 -9.383 -1.735 1 97.5 276 ASP B C 1
ATOM 4948 O O . ASP B 1 276 ? -1.13 -9.641 -0.641 1 97.5 276 ASP B O 1
ATOM 4952 N N . HIS B 1 277 ? -1.869 -10.32 -2.625 1 95.62 277 HIS B N 1
ATOM 4953 C CA . HIS B 1 277 ? -1.354 -11.656 -2.361 1 95.62 277 HIS B CA 1
ATOM 4954 C C . HIS B 1 277 ? 0.163 -11.641 -2.201 1 95.62 277 HIS B C 1
ATOM 4956 O O . HIS B 1 277 ? 0.87 -11.016 -2.996 1 95.62 277 HIS B O 1
ATOM 4962 N N . PRO B 1 278 ? 0.691 -12.32 -1.196 1 95.56 278 PRO B N 1
ATOM 4963 C CA . PRO B 1 278 ? 2.117 -12.203 -0.883 1 95.56 278 PRO B CA 1
ATOM 4964 C C . PRO B 1 278 ? 3.014 -12.672 -2.023 1 95.56 278 PRO B C 1
ATOM 4966 O O . PRO B 1 278 ? 4.16 -12.234 -2.137 1 95.56 278 PRO B O 1
ATOM 4969 N N . ASP B 1 279 ? 2.506 -13.531 -2.943 1 92.88 279 ASP B N 1
ATOM 4970 C CA . ASP B 1 279 ? 3.354 -14.148 -3.959 1 92.88 279 ASP B CA 1
ATOM 4971 C C . ASP B 1 279 ? 3.061 -13.57 -5.344 1 92.88 279 ASP B C 1
ATOM 4973 O O . ASP B 1 279 ? 3.396 -14.18 -6.359 1 92.88 279 ASP B O 1
ATOM 4977 N N . ARG B 1 280 ? 2.398 -12.445 -5.379 1 95.62 280 ARG B N 1
ATOM 4978 C CA . ARG B 1 280 ? 1.933 -11.961 -6.672 1 95.62 280 ARG B CA 1
ATOM 4979 C C . ARG B 1 280 ? 3.1 -11.5 -7.535 1 95.62 280 ARG B C 1
ATOM 4981 O O . ARG B 1 280 ? 2.975 -11.406 -8.758 1 95.62 280 ARG B O 1
ATOM 4988 N N . SER B 1 281 ? 4.199 -11.164 -6.906 1 96.44 281 SER B N 1
ATOM 4989 C CA . SER B 1 281 ? 5.348 -10.664 -7.652 1 96.44 281 SER B CA 1
ATOM 4990 C C . SER B 1 281 ? 6.645 -11.312 -7.176 1 96.44 281 SER B C 1
ATOM 4992 O O . SER B 1 281 ? 6.84 -11.508 -5.977 1 96.44 281 SER B O 1
ATOM 4994 N N . GLN B 1 282 ? 7.488 -11.594 -8.133 1 95.44 282 GLN B N 1
ATOM 4995 C CA . GLN B 1 282 ? 8.766 -12.211 -7.789 1 95.44 282 GLN B CA 1
ATOM 4996 C C . GLN B 1 282 ? 9.789 -11.156 -7.375 1 95.44 282 GLN B C 1
ATOM 4998 O O . GLN B 1 282 ? 10.875 -11.484 -6.895 1 95.44 282 GLN B O 1
ATOM 5003 N N . ARG B 1 283 ? 9.492 -9.93 -7.488 1 94 283 ARG B N 1
ATOM 5004 C CA . ARG B 1 283 ? 10.383 -8.836 -7.113 1 94 283 ARG B CA 1
ATOM 5005 C C . ARG B 1 283 ? 10.414 -8.656 -5.598 1 94 283 ARG B C 1
ATOM 5007 O O . ARG B 1 283 ? 11.273 -7.938 -5.074 1 94 283 ARG B O 1
ATOM 5014 N N . GLY B 1 284 ? 9.578 -9.289 -4.938 1 94 284 GLY B N 1
ATOM 5015 C CA . GLY B 1 284 ? 9.367 -9.148 -3.506 1 94 284 GLY B CA 1
ATOM 5016 C C . GLY B 1 284 ? 7.926 -8.867 -3.137 1 94 284 GLY B C 1
ATOM 5017 O O . GLY B 1 284 ? 7.055 -8.828 -4.008 1 94 284 GLY B O 1
ATOM 5018 N N . ARG B 1 285 ? 7.727 -8.805 -1.776 1 97 285 ARG B N 1
ATOM 5019 C CA . ARG B 1 285 ? 6.387 -8.453 -1.311 1 97 285 ARG B CA 1
ATOM 5020 C C . ARG B 1 285 ? 5.902 -7.16 -1.953 1 97 285 ARG B C 1
ATOM 5022 O O . ARG B 1 285 ? 6.473 -6.094 -1.719 1 97 285 ARG B O 1
ATOM 5029 N N . THR B 1 286 ? 4.863 -7.301 -2.83 1 98 286 THR B N 1
ATOM 5030 C CA . THR B 1 286 ? 4.371 -6.152 -3.58 1 98 286 THR B CA 1
ATOM 5031 C C . THR B 1 286 ? 2.854 -6.031 -3.451 1 98 286 THR B C 1
ATOM 5033 O O . THR B 1 286 ? 2.129 -7.012 -3.645 1 98 286 THR B O 1
ATOM 5036 N N . ILE B 1 287 ? 2.355 -4.902 -3.117 1 98.5 287 ILE B N 1
ATOM 5037 C CA . ILE B 1 287 ? 0.937 -4.562 -3.115 1 98.5 287 ILE B CA 1
ATOM 5038 C C . ILE B 1 287 ? 0.636 -3.592 -4.254 1 98.5 287 ILE B C 1
ATOM 5040 O O . ILE B 1 287 ? 1.366 -2.621 -4.461 1 98.5 287 ILE B O 1
ATOM 5044 N N . THR B 1 288 ? -0.37 -3.873 -5.07 1 98.69 288 THR B N 1
ATOM 5045 C CA . THR B 1 288 ? -0.702 -2.941 -6.145 1 98.69 288 THR B CA 1
ATOM 5046 C C . THR B 1 288 ? -2.123 -2.41 -5.98 1 98.69 288 THR B C 1
ATOM 5048 O O . THR B 1 288 ? -3.002 -3.119 -5.484 1 98.69 288 THR B O 1
ATOM 5051 N N . HIS B 1 289 ? -2.307 -1.16 -6.297 1 98.81 289 HIS B N 1
ATOM 5052 C CA . HIS B 1 289 ? -3.604 -0.5 -6.406 1 98.81 289 HIS B CA 1
ATOM 5053 C C . HIS B 1 289 ? -4.027 -0.362 -7.863 1 98.81 289 HIS B C 1
ATOM 5055 O O . HIS B 1 289 ? -3.465 0.445 -8.609 1 98.81 289 HIS B O 1
ATOM 5061 N N . ALA B 1 290 ? -5.012 -1.179 -8.234 1 98.81 290 ALA B N 1
ATOM 5062 C CA . ALA B 1 290 ? -5.473 -1.172 -9.625 1 98.81 290 ALA B CA 1
ATOM 5063 C C . ALA B 1 290 ? -6.723 -0.311 -9.781 1 98.81 290 ALA B C 1
ATOM 5065 O O . ALA B 1 290 ? -7.711 -0.506 -9.07 1 98.81 290 ALA B O 1
ATOM 5066 N N . HIS B 1 291 ? -6.648 0.697 -10.625 1 98.81 291 HIS B N 1
ATOM 5067 C CA . HIS B 1 291 ? -7.781 1.562 -10.945 1 98.81 291 HIS B CA 1
ATOM 5068 C C . HIS B 1 291 ? -8.461 1.121 -12.234 1 98.81 291 HIS B C 1
ATOM 5070 O O . HIS B 1 291 ? -7.816 1.034 -13.281 1 98.81 291 HIS B O 1
ATOM 5076 N N . TYR B 1 292 ? -9.703 0.789 -12.156 1 98.88 292 TYR B N 1
ATOM 5077 C CA . TYR B 1 292 ? -10.484 0.391 -13.328 1 98.88 292 TYR B CA 1
ATOM 5078 C C . TYR B 1 292 ? -11.281 1.567 -13.875 1 98.88 292 TYR B C 1
ATOM 5080 O O . TYR B 1 292 ? -12.172 2.09 -13.203 1 98.88 292 TYR B O 1
ATOM 5088 N N . PHE B 1 293 ? -10.945 1.981 -15.094 1 98.75 293 PHE B N 1
ATOM 5089 C CA . PHE B 1 293 ? -11.617 3.066 -15.805 1 98.75 293 PHE B CA 1
ATOM 5090 C C . PHE B 1 293 ? -12.438 2.527 -16.969 1 98.75 293 PHE B C 1
ATOM 5092 O O . PHE B 1 293 ? -12.008 1.621 -17.672 1 98.75 293 PHE B O 1
ATOM 5099 N N . ASP B 1 294 ? -13.602 3.045 -17.156 1 98.69 294 ASP B N 1
ATOM 5100 C CA . ASP B 1 294 ? -14.445 2.695 -18.297 1 98.69 294 ASP B CA 1
ATOM 5101 C C . ASP B 1 294 ? -14.867 3.941 -19.062 1 98.69 294 ASP B C 1
ATOM 5103 O O . ASP B 1 294 ? -15.672 4.738 -18.578 1 98.69 294 ASP B O 1
ATOM 5107 N N . LEU B 1 295 ? -14.344 4.09 -20.25 1 97.94 295 LEU B N 1
ATOM 5108 C CA . LEU B 1 295 ? -14.641 5.23 -21.109 1 97.94 295 LEU B CA 1
ATOM 5109 C C . LEU B 1 295 ? -15.914 4.98 -21.922 1 97.94 295 LEU B C 1
ATOM 5111 O O . LEU B 1 295 ? -16.312 5.824 -22.719 1 97.94 295 LEU B O 1
ATOM 5115 N N . GLU B 1 296 ? -16.438 3.826 -21.766 1 96.38 296 GLU B N 1
ATOM 5116 C CA . GLU B 1 296 ? -17.703 3.443 -22.391 1 96.38 296 GLU B CA 1
ATOM 5117 C C . GLU B 1 296 ? -17.609 3.506 -23.922 1 96.38 296 GLU B C 1
ATOM 5119 O O . GLU B 1 296 ? -16.703 2.898 -24.516 1 96.38 296 GLU B O 1
ATOM 5124 N N . GLY B 1 297 ? -18.562 4.133 -24.625 1 94.88 297 GLY B N 1
ATOM 5125 C CA . GLY B 1 297 ? -18.656 4.102 -26.062 1 94.88 297 GLY B CA 1
ATOM 5126 C C . GLY B 1 297 ? -17.875 5.219 -26.734 1 94.88 297 GLY B C 1
ATOM 5127 O O . GLY B 1 297 ? -18.062 5.496 -27.922 1 94.88 297 GLY B O 1
ATOM 5128 N N . GLU B 1 298 ? -16.953 5.812 -26.125 1 93.12 298 GLU B N 1
ATOM 5129 C CA . GLU B 1 298 ? -16.141 6.879 -26.688 1 93.12 298 GLU B CA 1
ATOM 5130 C C . GLU B 1 298 ? -15.172 6.34 -27.75 1 93.12 298 GLU B C 1
ATOM 5132 O O . GLU B 1 298 ? -14.883 5.145 -27.781 1 93.12 298 GLU B O 1
ATOM 5137 N N . PRO B 1 299 ? -14.797 7.227 -28.609 1 94.56 299 PRO B N 1
ATOM 5138 C CA . PRO B 1 299 ? -13.719 6.801 -29.5 1 94.56 299 PRO B CA 1
ATOM 5139 C C . PRO B 1 299 ? -12.438 6.453 -28.75 1 94.56 299 PRO B C 1
ATOM 5141 O O . PRO B 1 299 ? -12.18 6.996 -27.672 1 94.56 299 PRO B O 1
ATOM 5144 N N . PHE B 1 300 ? -11.695 5.602 -29.344 1 94.56 300 PHE B N 1
ATOM 5145 C CA . PHE B 1 300 ? -10.438 5.219 -28.719 1 94.56 300 PHE B CA 1
ATOM 5146 C C . PHE B 1 300 ? -9.508 6.418 -28.578 1 94.56 300 PHE B C 1
ATOM 5148 O O . PHE B 1 300 ? -9.211 7.094 -29.562 1 94.56 300 PHE B O 1
ATOM 5155 N N . PRO B 1 301 ? -9.078 6.621 -27.391 1 94.25 301 PRO B N 1
ATOM 5156 C CA . PRO B 1 301 ? -8.016 7.629 -27.266 1 94.25 301 PRO B CA 1
ATOM 5157 C C . PRO B 1 301 ? -6.742 7.238 -28.016 1 94.25 301 PRO B C 1
ATOM 5159 O O . PRO B 1 301 ? -6.457 6.051 -28.172 1 94.25 301 PRO B O 1
ATOM 5162 N N . ASP B 1 302 ? -6.031 8.234 -28.422 1 91.44 302 ASP B N 1
ATOM 5163 C CA . ASP B 1 302 ? -4.73 7.984 -29.031 1 91.44 302 ASP B CA 1
ATOM 5164 C C . ASP B 1 302 ? -3.738 7.441 -28 1 91.44 302 ASP B C 1
ATOM 5166 O O . ASP B 1 302 ? -3.699 7.906 -26.875 1 91.44 302 ASP B O 1
ATOM 5170 N N . VAL B 1 303 ? -2.994 6.406 -28.5 1 91.88 303 VAL B N 1
ATOM 5171 C CA . VAL B 1 303 ? -1.983 5.832 -27.609 1 91.88 303 VAL B CA 1
ATOM 5172 C C . VAL B 1 303 ? -0.699 5.574 -28.406 1 91.88 303 VAL B C 1
ATOM 5174 O O . VAL B 1 303 ? -0.739 5.344 -29.609 1 91.88 303 VAL B O 1
ATOM 5177 N N . ARG B 1 304 ? 0.375 5.746 -27.781 1 88.06 304 ARG B N 1
ATOM 5178 C CA . ARG B 1 304 ? 1.703 5.461 -28.312 1 88.06 304 ARG B CA 1
ATOM 5179 C C . ARG B 1 304 ? 2.625 4.918 -27.234 1 88.06 304 ARG B C 1
ATOM 5181 O O . ARG B 1 304 ? 2.604 5.398 -26.094 1 88.06 304 ARG B O 1
ATOM 5188 N N . ALA B 1 305 ? 3.346 3.875 -27.688 1 81.75 305 ALA B N 1
ATOM 5189 C CA . ALA B 1 305 ? 4.258 3.277 -26.719 1 81.75 305 ALA B CA 1
ATOM 5190 C C . ALA B 1 305 ? 5.461 4.18 -26.469 1 81.75 305 ALA B C 1
ATOM 5192 O O . ALA B 1 305 ? 5.898 4.906 -27.359 1 81.75 305 ALA B O 1
ATOM 5193 N N . ASP B 1 306 ? 5.883 4.117 -25.203 1 75 306 ASP B N 1
ATOM 5194 C CA . ASP B 1 306 ? 7.145 4.758 -24.844 1 75 306 ASP B CA 1
ATOM 5195 C C . ASP B 1 306 ? 8.258 3.727 -24.703 1 75 306 ASP B C 1
ATOM 5197 O O . ASP B 1 306 ? 8.078 2.551 -25.016 1 75 306 ASP B O 1
ATOM 5201 N N . ASP B 1 307 ? 9.477 4.152 -24.281 1 66.31 307 ASP B N 1
ATOM 5202 C CA . ASP B 1 307 ? 10.68 3.332 -24.156 1 66.31 307 ASP B CA 1
ATOM 5203 C C . ASP B 1 307 ? 10.445 2.137 -23.234 1 66.31 307 ASP B C 1
ATOM 5205 O O . ASP B 1 307 ? 11 1.059 -23.453 1 66.31 307 ASP B O 1
ATOM 5209 N N . ASP B 1 308 ? 9.602 2.252 -22.297 1 68.38 308 ASP B N 1
ATOM 5210 C CA . ASP B 1 308 ? 9.453 1.2 -21.297 1 68.38 308 ASP B CA 1
ATOM 5211 C C . ASP B 1 308 ? 8.422 0.166 -21.734 1 68.38 308 ASP B C 1
ATOM 5213 O O . ASP B 1 308 ? 8.305 -0.9 -21.125 1 68.38 308 ASP B O 1
ATOM 5217 N N . ALA B 1 309 ? 7.727 0.536 -22.766 1 73.19 309 ALA B N 1
ATOM 5218 C CA . ALA B 1 309 ? 6.766 -0.381 -23.375 1 73.19 309 ALA B CA 1
ATOM 5219 C C . ALA B 1 309 ? 7.117 -0.654 -24.844 1 73.19 309 ALA B C 1
ATOM 5221 O O . ALA B 1 309 ? 7.316 0.28 -25.625 1 73.19 309 ALA B O 1
ATOM 5222 N N . ALA B 1 310 ? 7.172 -1.866 -25.078 1 73.44 310 ALA B N 1
ATOM 5223 C CA . ALA B 1 310 ? 7.504 -2.23 -26.453 1 73.44 310 ALA B CA 1
ATOM 5224 C C . ALA B 1 310 ? 6.352 -1.909 -27.391 1 73.44 310 ALA B C 1
ATOM 5226 O O . ALA B 1 310 ? 6.57 -1.503 -28.531 1 73.44 310 ALA B O 1
ATOM 5227 N N . GLN B 1 311 ? 5.199 -2.096 -26.75 1 87.19 311 GLN B N 1
ATOM 5228 C CA . GLN B 1 311 ? 3.979 -1.883 -27.531 1 87.19 311 GLN B CA 1
ATOM 5229 C C . GLN B 1 311 ? 2.82 -1.472 -26.625 1 87.19 311 GLN B C 1
ATOM 5231 O O . GLN B 1 311 ? 2.832 -1.756 -25.422 1 87.19 311 GLN B O 1
ATOM 5236 N N . VAL B 1 312 ? 1.97 -0.68 -27.172 1 93.94 312 VAL B N 1
ATOM 5237 C CA . VAL B 1 312 ? 0.7 -0.319 -26.547 1 93.94 312 VAL B CA 1
ATOM 5238 C C . VAL B 1 312 ? -0.444 -0.566 -27.531 1 93.94 312 VAL B C 1
ATOM 5240 O O . VAL B 1 312 ? -0.368 -0.171 -28.703 1 93.94 312 VAL B O 1
ATOM 5243 N N . GLU B 1 313 ? -1.411 -1.288 -27.078 1 93.62 313 GLU B N 1
ATOM 5244 C CA . GLU B 1 313 ? -2.498 -1.618 -28 1 93.62 313 GLU B CA 1
ATOM 5245 C C . GLU B 1 313 ? -3.814 -1.808 -27.25 1 93.62 313 GLU B C 1
ATOM 5247 O O . GLU B 1 313 ? -3.818 -2.143 -26.062 1 93.62 313 GLU B O 1
ATOM 5252 N N . TRP B 1 314 ? -4.855 -1.516 -27.984 1 96.75 314 TRP B N 1
ATOM 5253 C CA . TRP B 1 314 ? -6.199 -1.861 -27.516 1 96.75 314 TRP B CA 1
ATOM 5254 C C . TRP B 1 314 ? -6.543 -3.303 -27.891 1 96.75 314 TRP B C 1
ATOM 5256 O O . TRP B 1 314 ? -6.586 -3.658 -29.062 1 96.75 314 TRP B O 1
ATOM 5266 N N . PHE B 1 315 ? -6.773 -4.133 -26.844 1 97.44 315 PHE B N 1
ATOM 5267 C CA . PHE B 1 315 ? -7.105 -5.539 -27.047 1 97.44 315 PHE B CA 1
ATOM 5268 C C . PHE B 1 315 ? -8.602 -5.773 -26.859 1 97.44 315 PHE B C 1
ATOM 5270 O O . PHE B 1 315 ? -9.203 -5.281 -25.906 1 97.44 315 PHE B O 1
ATOM 5277 N N . PRO B 1 316 ? -9.203 -6.535 -27.812 1 98 316 PRO B N 1
ATOM 5278 C CA . PRO B 1 316 ? -10.578 -6.953 -27.531 1 98 316 PRO B CA 1
ATOM 5279 C C . PRO B 1 316 ? -10.695 -7.789 -26.266 1 98 316 PRO B C 1
ATOM 5281 O O . PRO B 1 316 ? -9.914 -8.727 -26.062 1 98 316 PRO B O 1
ATOM 5284 N N . ILE B 1 317 ? -11.648 -7.5 -25.438 1 98.12 317 ILE B N 1
ATOM 5285 C CA . ILE B 1 317 ? -11.812 -8.164 -24.156 1 98.12 317 ILE B CA 1
ATOM 5286 C C . ILE B 1 317 ? -12.086 -9.648 -24.375 1 98.12 317 ILE B C 1
ATOM 5288 O O . ILE B 1 317 ? -11.625 -10.492 -23.594 1 98.12 317 ILE B O 1
ATOM 5292 N N . THR B 1 318 ? -12.734 -10.008 -25.438 1 96.44 318 THR B N 1
ATOM 5293 C CA . THR B 1 318 ? -13.125 -11.383 -25.719 1 96.44 318 THR B CA 1
ATOM 5294 C C . THR B 1 318 ? -11.898 -12.234 -26.047 1 96.44 318 THR B C 1
ATOM 5296 O O . THR B 1 318 ? -11.953 -13.461 -26 1 96.44 318 THR B O 1
ATOM 5299 N N . ALA B 1 319 ? -10.82 -11.609 -26.375 1 96.81 319 ALA B N 1
ATOM 5300 C CA . ALA B 1 319 ? -9.609 -12.336 -26.766 1 96.81 319 ALA B CA 1
ATOM 5301 C C . ALA B 1 319 ? -8.742 -12.641 -25.547 1 96.81 319 ALA B C 1
ATOM 5303 O O . ALA B 1 319 ? -7.832 -13.469 -25.625 1 96.81 319 ALA B O 1
ATOM 5304 N N . LEU B 1 320 ? -9 -12.047 -24.438 1 97.5 320 LEU B N 1
ATOM 5305 C CA . LEU B 1 320 ? -8.07 -12.031 -23.312 1 97.5 320 LEU B CA 1
ATOM 5306 C C . LEU B 1 320 ? -8.008 -13.391 -22.641 1 97.5 320 LEU B C 1
ATOM 5308 O O . LEU B 1 320 ? -6.941 -13.812 -22.172 1 97.5 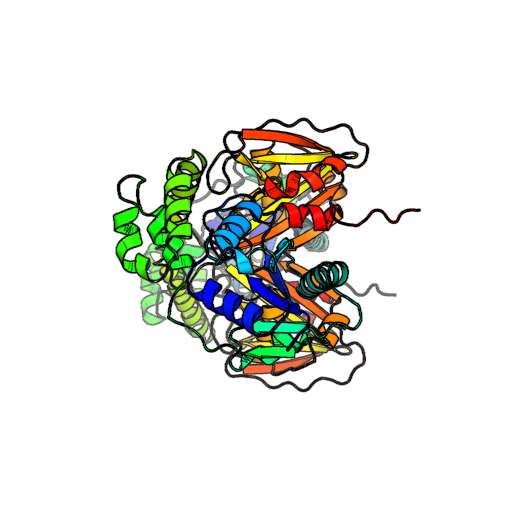320 LEU B O 1
ATOM 5312 N N . ALA B 1 321 ? -9.078 -14.07 -22.562 1 95.12 321 ALA B N 1
ATOM 5313 C CA . ALA B 1 321 ? -9.109 -15.367 -21.891 1 95.12 321 ALA B CA 1
ATOM 5314 C C . ALA B 1 321 ? -8.109 -16.328 -22.516 1 95.12 321 ALA B C 1
ATOM 5316 O O . ALA B 1 321 ? -7.477 -17.125 -21.812 1 95.12 321 ALA B O 1
ATOM 5317 N N . ALA B 1 322 ? -7.938 -16.219 -23.797 1 95.12 322 ALA B N 1
ATOM 5318 C CA . ALA B 1 322 ? -7.055 -17.125 -24.531 1 95.12 322 ALA B CA 1
ATOM 5319 C C . ALA B 1 322 ? -5.598 -16.688 -24.391 1 95.12 322 ALA B C 1
ATOM 5321 O O . ALA B 1 322 ? -4.688 -17.422 -24.797 1 95.12 322 ALA B O 1
ATOM 5322 N N . LEU B 1 323 ? -5.402 -15.57 -23.781 1 96.38 323 LEU B N 1
ATOM 5323 C CA . LEU B 1 323 ? -4.055 -15.016 -23.719 1 96.38 323 LEU B CA 1
ATOM 5324 C C . LEU B 1 323 ? -3.504 -15.109 -22.297 1 96.38 323 LEU B C 1
ATOM 5326 O O . LEU B 1 323 ? -2.514 -14.453 -21.969 1 96.38 323 LEU B O 1
ATOM 5330 N N . GLU B 1 324 ? -4.051 -15.867 -21.422 1 96 324 GLU B N 1
ATOM 5331 C CA . GLU B 1 324 ? -3.68 -15.906 -20.016 1 96 324 GLU B CA 1
ATOM 5332 C C . GLU B 1 324 ? -2.186 -16.172 -19.844 1 96 324 GLU B C 1
ATOM 5334 O O . GLU B 1 324 ? -1.521 -15.508 -19.031 1 96 324 GLU B O 1
ATOM 5339 N N . GLU B 1 325 ? -1.6 -16.969 -20.656 1 96.25 325 GLU B N 1
ATOM 5340 C CA . GLU B 1 325 ? -0.21 -17.391 -20.516 1 96.25 325 GLU B CA 1
ATOM 5341 C C . GLU B 1 325 ? 0.749 -16.312 -21.016 1 96.25 325 GLU B C 1
ATOM 5343 O O . GLU B 1 325 ? 1.968 -16.469 -20.906 1 96.25 325 GLU B O 1
ATOM 5348 N N . ALA B 1 326 ? 0.196 -15.266 -21.469 1 96.88 326 ALA B N 1
ATOM 5349 C CA . ALA B 1 326 ? 1.038 -14.203 -22.031 1 96.88 326 ALA B CA 1
ATOM 5350 C C . ALA B 1 326 ? 1.146 -13.031 -21.062 1 96.88 326 ALA B C 1
ATOM 5352 O O . ALA B 1 326 ? 1.872 -12.07 -21.328 1 96.88 326 ALA B O 1
ATOM 5353 N N . PHE B 1 327 ? 0.487 -13.148 -19.938 1 97.62 327 PHE B N 1
ATOM 5354 C CA . PHE B 1 327 ? 0.396 -11.984 -19.062 1 97.62 327 PHE B CA 1
ATOM 5355 C C . PHE B 1 327 ? 1.489 -12.023 -18 1 97.62 327 PHE B C 1
ATOM 5357 O O . PHE B 1 327 ? 1.849 -13.094 -17.516 1 97.62 327 PHE B O 1
ATOM 5364 N N . PHE B 1 328 ? 1.997 -10.859 -17.703 1 97.31 328 PHE B N 1
ATOM 5365 C CA . PHE B 1 328 ? 2.988 -10.648 -16.656 1 97.31 328 PHE B CA 1
ATOM 5366 C C . PHE B 1 328 ? 2.365 -10.844 -15.273 1 97.31 328 PHE B C 1
ATOM 5368 O O . PHE B 1 328 ? 1.359 -10.211 -14.945 1 97.31 328 PHE B O 1
ATOM 5375 N N . GLU B 1 329 ? 2.965 -11.773 -14.469 1 96.75 329 GLU B N 1
ATOM 5376 C CA . GLU B 1 329 ? 2.562 -11.969 -13.078 1 96.75 329 GLU B CA 1
ATOM 5377 C C . GLU B 1 329 ? 1.057 -12.188 -12.961 1 96.75 329 GLU B C 1
ATOM 5379 O O . GLU B 1 329 ? 0.509 -13.109 -13.57 1 96.75 329 GLU B O 1
ATOM 5384 N N . ASP B 1 330 ? 0.343 -11.43 -12.156 1 96.81 330 ASP B N 1
ATOM 5385 C CA . ASP B 1 330 ? -1.074 -11.703 -11.93 1 96.81 330 ASP B CA 1
ATOM 5386 C C . ASP B 1 330 ? -1.948 -10.68 -12.656 1 96.81 330 ASP B C 1
ATOM 5388 O O . ASP B 1 330 ? -3.082 -10.422 -12.242 1 96.81 330 ASP B O 1
ATOM 5392 N N . HIS B 1 331 ? -1.396 -10.094 -13.688 1 98.12 331 HIS B N 1
ATOM 5393 C CA . HIS B 1 331 ? -2.148 -9.062 -14.398 1 98.12 331 HIS B CA 1
ATOM 5394 C C . HIS B 1 331 ? -3.398 -9.648 -15.055 1 98.12 331 HIS B C 1
ATOM 5396 O O . HIS B 1 331 ? -4.414 -8.969 -15.18 1 98.12 331 HIS B O 1
ATOM 5402 N N . PHE B 1 332 ? -3.307 -10.938 -15.5 1 97.12 332 PHE B N 1
ATOM 5403 C CA . PHE B 1 332 ? -4.512 -11.586 -16 1 97.12 332 PHE B CA 1
ATOM 5404 C C . PHE B 1 332 ? -5.586 -11.648 -14.922 1 97.12 332 PHE B C 1
ATOM 5406 O O . PHE B 1 332 ? -6.758 -11.375 -15.188 1 97.12 332 PHE B O 1
ATOM 5413 N N . HIS B 1 333 ? -5.188 -11.992 -13.75 1 95.19 333 HIS B N 1
ATOM 5414 C CA . HIS B 1 333 ? -6.121 -12.047 -12.633 1 95.19 333 HIS B CA 1
ATOM 5415 C C . HIS B 1 333 ? -6.73 -10.68 -12.352 1 95.19 333 HIS B C 1
ATOM 5417 O O . HIS B 1 333 ? -7.918 -10.578 -12.031 1 95.19 333 HIS B O 1
ATOM 5423 N N . MET B 1 334 ? -5.922 -9.695 -12.391 1 97.06 334 MET B N 1
ATOM 5424 C CA . MET B 1 334 ? -6.387 -8.32 -12.211 1 97.06 334 MET B CA 1
ATOM 5425 C C . MET B 1 334 ? -7.453 -7.977 -13.25 1 97.06 334 MET B C 1
ATOM 5427 O O . MET B 1 334 ? -8.523 -7.48 -12.898 1 97.06 334 MET B O 1
ATOM 5431 N N . LEU B 1 335 ? -7.152 -8.305 -14.5 1 98.06 335 LEU B N 1
ATOM 5432 C CA . LEU B 1 335 ? -8.117 -8.055 -15.562 1 98.06 335 LEU B CA 1
ATOM 5433 C C . LEU B 1 335 ? -9.383 -8.883 -15.359 1 98.06 335 LEU B C 1
ATOM 5435 O O . LEU B 1 335 ? -10.492 -8.391 -15.578 1 98.06 335 LEU B O 1
ATOM 5439 N N . ASP B 1 336 ? -9.172 -10.141 -14.992 1 96.38 336 ASP B N 1
ATOM 5440 C CA . ASP B 1 336 ? -10.312 -11.016 -14.758 1 96.38 336 ASP B CA 1
ATOM 5441 C C . ASP B 1 336 ? -11.219 -10.469 -13.664 1 96.38 336 ASP B C 1
ATOM 5443 O O . ASP B 1 336 ? -12.445 -10.57 -13.75 1 96.38 336 ASP B O 1
ATOM 5447 N N . HIS B 1 337 ? -10.664 -9.898 -12.664 1 95.81 337 HIS B N 1
ATOM 5448 C CA . HIS B 1 337 ? -11.43 -9.289 -11.578 1 95.81 337 HIS B CA 1
ATOM 5449 C C . HIS B 1 337 ? -12.359 -8.195 -12.102 1 95.81 337 HIS B C 1
ATOM 5451 O O . HIS B 1 337 ? -13.531 -8.156 -11.734 1 95.81 337 HIS B O 1
ATOM 5457 N N . PHE B 1 338 ? -11.836 -7.363 -12.93 1 97.56 338 PHE B N 1
ATOM 5458 C CA . PHE B 1 338 ? -12.586 -6.191 -13.359 1 97.56 338 PHE B CA 1
ATOM 5459 C C . PHE B 1 338 ? -13.492 -6.531 -14.539 1 97.56 338 PHE B C 1
ATOM 5461 O O . PHE B 1 338 ? -14.578 -5.965 -14.68 1 97.56 338 PHE B O 1
ATOM 5468 N N . LEU B 1 339 ? -13.055 -7.496 -15.414 1 97.12 339 LEU B N 1
ATOM 5469 C CA . LEU B 1 339 ? -13.711 -7.684 -16.703 1 97.12 339 LEU B CA 1
ATOM 5470 C C . LEU B 1 339 ? -14.438 -9.031 -16.75 1 97.12 339 LEU B C 1
ATOM 5472 O O . LEU B 1 339 ? -15.188 -9.297 -17.688 1 97.12 339 LEU B O 1
ATOM 5476 N N . GLY B 1 340 ? -14.219 -9.938 -15.805 1 94.88 340 GLY B N 1
ATOM 5477 C CA . GLY B 1 340 ? -14.891 -11.227 -15.773 1 94.88 340 GLY B CA 1
ATOM 5478 C C . GLY B 1 340 ? -14.492 -12.133 -16.922 1 94.88 340 GLY B C 1
ATOM 5479 O O . GLY B 1 340 ? -15.359 -12.695 -17.594 1 94.88 340 GLY B O 1
ATOM 5480 N N . LEU B 1 341 ? -13.203 -12.273 -17.078 1 94.81 341 LEU B N 1
ATOM 5481 C CA . LEU B 1 341 ? -12.68 -12.969 -18.25 1 94.81 341 LEU B CA 1
ATOM 5482 C C . LEU B 1 341 ? -12.961 -14.461 -18.172 1 94.81 341 LEU B C 1
ATOM 5484 O O . LEU B 1 341 ? -13.078 -15.133 -19.203 1 94.81 341 LEU B O 1
ATOM 5488 N N . THR B 1 342 ? -12.961 -15.023 -17 1 89.19 342 THR B N 1
ATOM 5489 C CA . THR B 1 342 ? -13.078 -16.469 -16.828 1 89.19 342 THR B CA 1
ATOM 5490 C C . THR B 1 342 ? -14.492 -16.859 -16.422 1 89.19 342 THR B C 1
ATOM 5492 O O . THR B 1 342 ? -14.758 -18.031 -16.125 1 89.19 342 THR B O 1
ATOM 5495 N N . ARG B 1 343 ? -15.445 -15.961 -16.344 1 77.94 343 ARG B N 1
ATOM 5496 C CA . ARG B 1 343 ? -16.828 -16.281 -15.992 1 77.94 343 ARG B CA 1
ATOM 5497 C C . ARG B 1 343 ? -17.5 -17.047 -17.109 1 77.94 343 ARG B C 1
ATOM 5499 O O . ARG B 1 343 ? -17.312 -16.75 -18.297 1 77.94 343 ARG B O 1
ATOM 5506 N N . GLU B 1 344 ? -17.781 -18.312 -16.969 1 62.09 344 GLU B N 1
ATOM 5507 C CA . GLU B 1 344 ? -18.531 -19.125 -17.938 1 62.09 344 GLU B CA 1
ATOM 5508 C C . GLU B 1 344 ? -19.797 -18.391 -18.406 1 62.09 344 GLU B C 1
ATOM 5510 O O . GLU B 1 344 ? -20.5 -17.781 -17.594 1 62.09 344 GLU B O 1
ATOM 5515 N N . LEU B 1 345 ? -19.828 -17.844 -19.609 1 45.38 345 LEU B N 1
ATOM 5516 C CA . LEU B 1 345 ? -21.062 -17.375 -20.25 1 45.38 345 LEU B CA 1
ATOM 5517 C C . LEU B 1 345 ? -22.234 -18.266 -19.891 1 45.38 345 LEU B C 1
ATOM 5519 O O . LEU B 1 345 ? -22.141 -19.5 -20 1 45.38 345 LEU B O 1
ATOM 5523 N N . ALA B 1 346 ? -23.078 -17.922 -18.859 1 39.12 346 ALA B N 1
ATOM 5524 C CA . ALA B 1 346 ? -24.359 -18.625 -18.75 1 39.12 346 ALA B CA 1
ATOM 5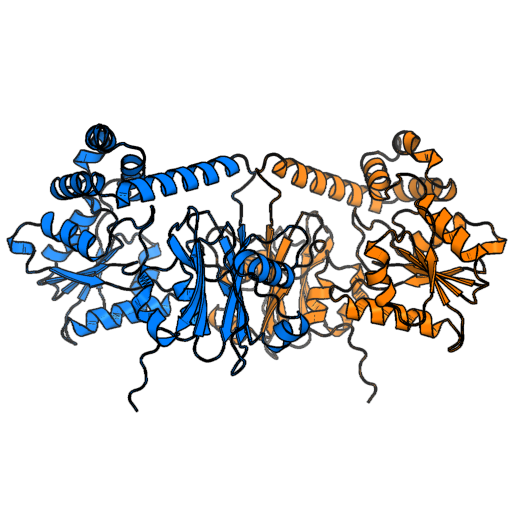525 C C . ALA B 1 346 ? -24.953 -18.891 -20.125 1 39.12 346 ALA B C 1
ATOM 5527 O O . ALA B 1 346 ? -25.094 -17.969 -20.938 1 39.12 346 ALA B O 1
ATOM 5528 N N . ALA B 1 347 ? -24.844 -20.016 -20.703 1 34.81 347 ALA B N 1
ATOM 5529 C CA . ALA B 1 347 ? -25.766 -20.406 -21.766 1 34.81 347 ALA B CA 1
ATOM 5530 C C . ALA B 1 347 ? -27.188 -19.938 -21.453 1 34.81 347 ALA B C 1
ATOM 5532 O O . ALA B 1 347 ? -27.766 -20.328 -20.422 1 34.81 347 ALA B O 1
ATOM 5533 N N . GLY B 1 348 ? -27.531 -18.688 -21.719 1 25.38 348 GLY B N 1
ATOM 5534 C CA . GLY B 1 348 ? -28.922 -18.672 -22.125 1 25.38 348 GLY B CA 1
ATOM 5535 C C . GLY B 1 348 ? -29.266 -19.781 -23.109 1 25.38 348 GLY B C 1
ATOM 5536 O O . GLY B 1 348 ? -28.406 -20.25 -23.859 1 25.38 348 GLY B O 1
#

Radius of gyration: 30.84 Å; Cα contacts (8 Å, |Δi|>4): 1241; chains: 2; bounding box: 61×99×60 Å

Organism: Paracidovorax avenae (strain ATCC 19860 / DSM 7227 / CCUG 15838 / JCM 20985 / LMG 2117 / NCPPB 1011) (NCBI:txid643561)

InterPro domains:
  IPR000086 NUDIX hydrolase domain [PF00293] (206-336)
  IPR000086 NUDIX hydrolase domain [PS51462] (202-338)
  IPR004821 Cytidyltransferase-like domain [PF01467] (6-66)
  IPR004821 Cytidyltransferase-like domain [TIGR00125] (5-59)
  IPR014729 Rossmann-like alpha/beta/alpha sandwich fold [G3DSA:3.40.50.620] (1-197)
  IPR015797 NUDIX hydrolase-like domain superfamily [SSF55811] (194-340)